Protein 6J72 (pdb70)

Nearest PDB structures (foldseek):
  6j72-assembly1_A  TM=1.002E+00  e=7.875E-85  Mycolicibacterium smegmatis MC2 155
  6j73-assembly2_B  TM=9.926E-01  e=2.005E-74  Mycolicibacterium smegmatis MC2 155
  6j73-assembly1_A  TM=9.933E-01  e=8.987E-74  Mycolicibacterium smegmatis MC2 155
  5yew-assembly1_A  TM=5.474E-01  e=2.412E-09  Homo sapiens
  5yew-assembly2_C-2  TM=5.400E-01  e=6.558E-09  Homo sapiens

Foldseek 3Di:
DVQLVVLLVLLLVLCVVVVNVLLNVLSVLLSVCLQQVQQEEEEAEAPPLCSQLLVCLLLVHNLFADDPPDTFDFKEKEAADQDKWKWWFFDDPQLDFTDTGTDDSPCRSPPCQPPVVNVPTGGQHMYIYDHGVLRSLNYMYIRHGHADDFLHHHRLLSLLQQLPHAEYEYGGEQPAADDPSSVLSLVLSCLRHVHYAYEHEDCVPDVCSVVRQVVNVVVCVVVVHDHYYFYFYSPLSNVCVVVVPPVSNVVRRVVVVVVSCVPRGSVVVSVVSLLVSLVSSLLSLLLSLLLLVLLLCLQVPVVCLVVQLVVLVVLLVLLVVCLDCPHPLNVLLVVLLVVLLVVLLVQLVVQLVVLLVVLLVVLVVDQCVVCQQVSQQVSSSSSSSSLSVSVSVSSVSLVVSLVVSVCSLVVSVLQPSDGDDPCAPGRDNRGGADFDSGHSPQTLDDDPPCPPVPDDVDDDDVVVVSVSSSVSSSVSSVVSSVVRSVRRSSVSSSNSSNSSVRSSVVSNSSSVSSSVSSVSSSVSSVVSVVDDPVCSVVVSVVSVVSSVSSVVSNVSSVVSD

Secondary structure (DSSP, 8-state):
--HHHHHHHHHHHHHHHTT-HHHHHHHHHHHHHHHS--EEEEEE-STTSSHHHHHHHHHTS--S---TT----S-EEEEE-SS--EEEEE--GGGPPPEEEE--GGGGTS-GGG-GGGTT--EEEEEEEE--GGGTTSEEEEE----SSBTSPPGGGGGGGSTT-SEEEEEEETTS---HHHHHHHHHHHHH---EEEEEE-TTT-TTHHHHHHHHHHHHHHTT----EEE--HHHHHHHHHHT-HHHHHHTTHHHHHHHHIIIIIHHHHHHHHHHHHHHHHHHHHHHHHHHHHHHHHHH-GGGHHHHHHHHHHHHHHHHHTTSTT-HHHHHHHHHHHHHHHHHHHHHHHHHHHHHHHHHHHHHTS-GGGSHHHHHHHHHHHHHHHHHHHHHHHHHHHHHHHHHHHHHHHHTTTT--PPP-----S---------SS-BT---SS-TT--SSTT--SSPPPHHHHHHHHHHHHHHHHHHHHHHHHHHHHHHHHHHHHHHHHHHHHHHHHHHHHHHHHHHHHHHHHHHGGGS-GGGHHHHHHHHHHHHHHHHHHHHHHHHT-

Structure (mmCIF, N/CA/C/O backbone):
data_6J72
#
_entry.id   6J72
#
_cell.length_a   91.514
_cell.length_b   91.514
_cell.length_c   139.494
_cell.angle_alpha   90.000
_cell.angle_beta   90.000
_cell.angle_gamma   120.000
#
_symmetry.space_group_name_H-M   'P 64'
#
loop_
_entity.id
_entity.type
_entity.pdbx_description
1 polymer 'Isoniazid inducible gene protein IniA'
2 non-polymer "GUANOSINE-5'-TRIPHOSPHATE"
3 non-polymer 'MAGNESIUM ION'
4 non-polymer 'L(+)-TARTARIC ACID'
5 water water
#
loop_
_atom_site.group_PDB
_atom_site.id
_atom_site.type_symbol
_atom_site.label_atom_id
_atom_site.label_alt_id
_atom_site.label_comp_id
_atom_site.label_asym_id
_atom_site.label_entity_id
_atom_site.label_seq_id
_atom_site.pdbx_PDB_ins_code
_atom_site.Cartn_x
_atom_site.Cartn_y
_atom_site.Cartn_z
_atom_site.occupancy
_atom_site.B_iso_or_equiv
_atom_site.auth_seq_id
_atom_site.auth_comp_id
_atom_site.auth_asym_id
_atom_site.auth_atom_id
_atom_site.pdbx_PDB_model_num
ATOM 1 N N . MET A 1 1 ? -16.941 40.479 55.915 1.00 107.24 -1 MET A N 1
ATOM 2 C CA . MET A 1 1 ? -16.340 41.426 56.831 1.00 105.96 -1 MET A CA 1
ATOM 3 C C . MET A 1 1 ? -17.419 42.275 57.463 1.00 98.31 -1 MET A C 1
ATOM 4 O O . MET A 1 1 ? -18.569 42.337 57.034 1.00 102.16 -1 MET A O 1
ATOM 9 N N . GLY A 1 2 ? -17.015 42.935 58.512 1.00 92.55 0 GLY A N 1
ATOM 10 C CA . GLY A 1 2 ? -17.630 44.150 58.871 1.00 85.19 0 GLY A CA 1
ATOM 11 C C . GLY A 1 2 ? -16.863 45.076 57.969 1.00 80.03 0 GLY A C 1
ATOM 12 O O . GLY A 1 2 ? -17.116 45.159 56.780 1.00 81.86 0 GLY A O 1
ATOM 13 N N . VAL A 1 3 ? -15.874 45.717 58.555 1.00 74.46 1 VAL A N 1
ATOM 14 C CA . VAL A 1 3 ? -15.266 46.938 57.981 1.00 70.62 1 VAL A CA 1
ATOM 15 C C . VAL A 1 3 ? -14.856 46.864 56.486 1.00 57.26 1 VAL A C 1
ATOM 16 O O . VAL A 1 3 ? -15.451 47.538 55.650 1.00 55.52 1 VAL A O 1
ATOM 20 N N . ILE A 1 4 ? -13.825 46.077 56.166 1.00 56.00 2 ILE A N 1
ATOM 21 C CA . ILE A 1 4 ? -13.273 45.973 54.800 1.00 52.99 2 ILE A CA 1
ATOM 22 C C . ILE A 1 4 ? -14.299 45.708 53.678 1.00 51.01 2 ILE A C 1
ATOM 23 O O . ILE A 1 4 ? -14.331 46.448 52.693 1.00 49.96 2 ILE A O 1
ATOM 28 N N . VAL A 1 5 ? -15.119 44.665 53.805 1.00 50.86 3 VAL A N 1
ATOM 29 C CA . VAL A 1 5 ? -16.117 44.366 52.768 1.00 54.56 3 VAL A CA 1
ATOM 30 C C . VAL A 1 5 ? -17.156 45.481 52.645 1.00 53.24 3 VAL A C 1
ATOM 31 O O . VAL A 1 5 ? -17.563 45.833 51.535 1.00 55.15 3 VAL A O 1
ATOM 35 N N . GLU A 1 6 ? -17.573 46.042 53.778 1.00 51.80 4 GLU A N 1
ATOM 36 C CA . GLU A 1 6 ? -18.479 47.188 53.768 1.00 55.12 4 GLU A CA 1
ATOM 37 C C . GLU A 1 6 ? -17.851 48.310 52.959 1.00 49.28 4 GLU A C 1
ATOM 38 O O . GLU A 1 6 ? -18.511 48.945 52.139 1.00 46.82 4 GLU A O 1
ATOM 44 N N . LEU A 1 7 ? -16.562 48.534 53.196 1.00 45.37 5 LEU A N 1
ATOM 45 C CA . LEU A 1 7 ? -15.831 49.615 52.553 1.00 44.63 5 LEU A CA 1
ATOM 46 C C . LEU A 1 7 ? -15.770 49.405 51.044 1.00 43.88 5 LEU A C 1
ATOM 47 O O . LEU A 1 7 ? -15.896 50.354 50.270 1.00 44.42 5 LEU A O 1
ATOM 52 N N . ILE A 1 8 ? -15.580 48.154 50.636 1.00 39.82 6 ILE A N 1
ATOM 53 C CA . ILE A 1 8 ? -15.603 47.795 49.224 1.00 39.28 6 ILE A CA 1
ATOM 54 C C . ILE A 1 8 ? -16.988 48.045 48.635 1.00 40.69 6 ILE A C 1
ATOM 55 O O . ILE A 1 8 ? -17.119 48.663 47.578 1.00 40.04 6 ILE A O 1
ATOM 60 N N . ASP A 1 9 ? -18.014 47.563 49.331 1.00 41.81 7 ASP A N 1
ATOM 61 C CA . ASP A 1 9 ? -19.400 47.741 48.905 1.00 44.14 7 ASP A CA 1
ATOM 62 C C . ASP A 1 9 ? -19.762 49.218 48.797 1.00 43.39 7 ASP A C 1
ATOM 63 O O . ASP A 1 9 ? -20.354 49.655 47.811 1.00 45.49 7 ASP A O 1
ATOM 68 N N . HIS A 1 10 ? -19.400 49.970 49.831 1.00 44.83 8 HIS A N 1
ATOM 69 C CA . HIS A 1 10 ? -19.648 51.406 49.898 1.00 50.31 8 HIS A CA 1
ATOM 70 C C . HIS A 1 10 ? -19.020 52.147 48.720 1.00 51.81 8 HIS A C 1
ATOM 71 O O . HIS A 1 10 ? -19.670 52.966 48.070 1.00 53.69 8 HIS A O 1
ATOM 78 N N . THR A 1 11 ? -17.755 51.843 48.445 1.00 45.83 9 THR A N 1
ATOM 79 C CA . THR A 1 11 ? -17.021 52.489 47.363 1.00 41.88 9 THR A CA 1
ATOM 80 C C . THR A 1 11 ? -17.578 52.100 45.997 1.00 39.97 9 THR A C 1
ATOM 81 O O . THR A 1 11 ? -17.680 52.935 45.097 1.00 42.44 9 THR A O 1
ATOM 85 N N . SER A 1 12 ? -17.937 50.829 45.850 1.00 39.86 10 SER A N 1
ATOM 86 C CA . SER A 1 12 ? -18.501 50.329 44.601 1.00 41.66 10 SER A CA 1
ATOM 87 C C . SER A 1 12 ? -19.828 51.010 44.290 1.00 44.01 10 SER A C 1
ATOM 88 O O . SER A 1 12 ? -20.148 51.265 43.128 1.00 45.33 10 SER A O 1
ATOM 91 N N . ALA A 1 13 ? -20.594 51.305 45.336 1.00 46.34 11 ALA A N 1
ATOM 92 C CA . ALA A 1 13 ? -21.873 51.989 45.188 1.00 46.25 11 ALA A CA 1
ATOM 93 C C . ALA A 1 13 ? -21.678 53.402 44.649 1.00 47.04 11 ALA A C 1
ATOM 94 O O . ALA A 1 13 ? -22.427 53.855 43.783 1.00 50.25 11 ALA A O 1
ATOM 96 N N . ILE A 1 14 ? -20.666 54.092 45.167 1.00 44.78 12 ILE A N 1
ATOM 97 C CA . ILE A 1 14 ? -20.343 55.441 44.716 1.00 46.46 12 ILE A CA 1
ATOM 98 C C . ILE A 1 14 ? -19.901 55.420 43.256 1.00 45.17 12 ILE A C 1
ATOM 99 O O . ILE A 1 14 ? -20.304 56.272 42.461 1.00 45.76 12 ILE A O 1
ATOM 104 N N . ALA A 1 15 ? -19.078 54.435 42.910 1.00 39.72 13 ALA A N 1
ATOM 105 C CA . ALA A 1 15 ? -18.592 54.278 41.544 1.00 39.95 13 ALA A CA 1
ATOM 106 C C . ALA A 1 15 ? -19.739 53.993 40.579 1.00 47.75 13 ALA A C 1
ATOM 107 O O . ALA A 1 15 ? -19.776 54.530 39.470 1.00 52.31 13 ALA A O 1
ATOM 109 N N . ALA A 1 16 ? -20.672 53.149 41.008 1.00 45.51 14 ALA A N 1
ATOM 110 C CA . ALA A 1 16 ? -21.824 52.793 40.187 1.00 47.26 14 ALA A CA 1
ATOM 111 C C . ALA A 1 16 ? -22.700 54.010 39.911 1.00 51.09 14 ALA A C 1
ATOM 112 O O . ALA A 1 16 ? -23.259 54.151 38.823 1.00 53.06 14 ALA A O 1
ATOM 114 N N . ALA A 1 17 ? -22.812 54.888 40.903 1.00 52.14 15 ALA A N 1
ATOM 115 C CA . ALA A 1 17 ? -23.606 56.103 40.767 1.00 55.80 15 ALA A CA 1
ATOM 116 C C . ALA A 1 17 ? -22.948 57.084 39.801 1.00 53.02 15 ALA A C 1
ATOM 117 O O . ALA A 1 17 ? -23.627 57.880 39.153 1.00 54.07 15 ALA A O 1
ATOM 119 N N . LYS A 1 18 ? -21.624 57.019 39.709 1.00 51.27 16 LYS A N 1
ATOM 120 C CA . LYS A 1 18 ? -20.873 57.908 38.830 1.00 51.83 16 LYS A CA 1
ATOM 121 C C . LYS A 1 18 ? -20.601 57.262 37.476 1.00 51.13 16 LYS A C 1
ATOM 122 O O . LYS A 1 18 ? -19.769 57.746 36.707 1.00 52.16 16 LYS A O 1
ATOM 128 N N . ASP A 1 19 ? -21.303 56.164 37.203 1.00 52.81 17 ASP A N 1
ATOM 129 C CA . ASP A 1 19 ? -21.225 55.458 35.923 1.00 55.54 17 ASP A CA 1
ATOM 130 C C . ASP A 1 19 ? -19.814 54.929 35.645 1.00 52.25 17 ASP A C 1
ATOM 131 O O . ASP A 1 19 ? -19.448 54.673 34.498 1.00 50.79 17 ASP A O 1
ATOM 136 N N . ARG A 1 20 ? -19.025 54.760 36.701 1.00 48.45 18 ARG A N 1
ATOM 137 C CA . ARG A 1 20 ? -17.682 54.209 36.563 1.00 46.98 18 ARG A CA 1
ATOM 138 C C . ARG A 1 20 ? -17.718 52.687 36.619 1.00 45.54 18 ARG A C 1
ATOM 139 O O . ARG A 1 20 ? -17.364 52.086 37.633 1.00 43.39 18 ARG A O 1
ATOM 147 N N . ALA A 1 21 ? -18.148 52.071 35.522 1.00 44.83 19 ALA A N 1
ATOM 148 C CA . ALA A 1 21 ? -18.250 50.618 35.442 1.00 44.11 19 ALA A CA 1
ATOM 149 C C . ALA A 1 21 ? -16.881 49.960 35.570 1.00 43.29 19 ALA A C 1
ATOM 150 O O . ALA A 1 21 ? -16.763 48.847 36.082 1.00 44.77 19 ALA A O 1
ATOM 152 N N . ASP A 1 22 ? -15.850 50.657 35.102 1.00 40.76 20 ASP A N 1
ATOM 153 C CA . ASP A 1 22 ? -14.484 50.153 35.176 1.00 41.81 20 ASP A CA 1
ATOM 154 C C . ASP A 1 22 ? -14.024 50.016 36.624 1.00 40.94 20 ASP A C 1
ATOM 155 O O . ASP A 1 22 ? -13.365 49.041 36.984 1.00 38.48 20 ASP A O 1
ATOM 160 N N . LEU A 1 23 ? -14.377 50.995 37.451 1.00 41.95 21 LEU A N 1
ATOM 161 C CA . LEU A 1 23 ? -14.033 50.957 38.867 1.00 40.73 21 LEU A CA 1
ATOM 162 C C . LEU A 1 23 ? -14.835 49.881 39.590 1.00 41.90 21 LEU A C 1
ATOM 163 O O . LEU A 1 23 ? -14.322 49.210 40.485 1.00 41.06 21 LEU A O 1
ATOM 168 N N . VAL A 1 24 ? -16.095 49.726 39.193 1.00 42.28 22 VAL A N 1
ATOM 169 C CA . VAL A 1 24 ? -16.968 48.711 39.771 1.00 44.41 22 VAL A CA 1
ATOM 170 C C . VAL A 1 24 ? -16.391 47.314 39.560 1.00 45.74 22 VAL A C 1
ATOM 171 O O . VAL A 1 24 ? -16.334 46.508 40.491 1.00 45.60 22 VAL A O 1
ATOM 175 N N . GLU A 1 25 ? -15.954 47.041 38.335 1.00 45.14 23 GLU A N 1
ATOM 176 C CA . GLU A 1 25 ? -15.369 45.749 37.997 1.00 46.75 23 GLU A CA 1
ATOM 177 C C . GLU A 1 25 ? -14.054 45.518 38.733 1.00 46.15 23 GLU A C 1
ATOM 178 O O . GLU A 1 25 ? -13.778 44.410 39.195 1.00 46.15 23 GLU A O 1
ATOM 184 N N . ARG A 1 26 ? -13.247 46.569 38.839 1.00 45.13 24 ARG A N 1
ATOM 185 C CA . ARG A 1 26 ? -11.977 46.490 39.549 1.00 46.64 24 ARG A CA 1
ATOM 186 C C . ARG A 1 26 ? -12.204 46.137 41.014 1.00 42.38 24 ARG A C 1
ATOM 187 O O . ARG A 1 26 ? -11.475 45.329 41.590 1.00 43.60 24 ARG A O 1
ATOM 195 N N . LEU A 1 27 ? -13.227 46.742 41.608 1.00 40.47 25 LEU A N 1
ATOM 196 C CA . LEU A 1 27 ? -13.574 46.475 42.998 1.00 39.79 25 LEU A CA 1
ATOM 197 C C . LEU A 1 27 ? -14.226 45.104 43.151 1.00 43.44 25 LEU A C 1
ATOM 198 O O . LEU A 1 27 ? -14.123 44.476 44.205 1.00 44.21 25 LEU A O 1
ATOM 203 N N . ARG A 1 28 ? -14.895 44.643 42.097 1.00 41.64 26 ARG A N 1
ATOM 204 C CA . ARG A 1 28 ? -15.493 43.313 42.102 1.00 42.88 26 ARG A CA 1
ATOM 205 C C . ARG A 1 28 ? -14.410 42.244 42.145 1.00 46.83 26 ARG A C 1
ATOM 206 O O . ARG A 1 28 ? -14.530 41.250 42.861 1.00 48.57 26 ARG A O 1
ATOM 214 N N . ALA A 1 29 ? -13.352 42.459 41.369 1.00 48.55 27 ALA A N 1
ATOM 215 C CA . ALA A 1 29 ? -12.226 41.535 41.327 1.00 47.59 27 ALA A CA 1
ATOM 216 C C . ALA A 1 29 ? -11.484 41.518 42.659 1.00 46.67 27 ALA A C 1
ATOM 217 O O . ALA A 1 29 ? -11.097 40.457 43.151 1.00 42.60 27 ALA A O 1
ATOM 219 N N . ALA A 1 30 ? -11.291 42.701 43.236 1.00 45.80 28 ALA A N 1
ATOM 220 C CA . ALA A 1 30 ? -10.606 42.830 44.517 1.00 44.12 28 ALA A CA 1
ATOM 221 C C . ALA A 1 30 ? -11.360 42.096 45.622 1.00 46.90 28 ALA A C 1
ATOM 222 O O . ALA A 1 30 ? -10.761 41.381 46.425 1.00 50.55 28 ALA A O 1
ATOM 224 N N . LYS A 1 31 ? -12.677 42.273 45.652 1.00 40.51 29 LYS A N 1
ATOM 225 C CA . LYS A 1 31 ? -13.517 41.618 46.649 1.00 43.53 29 LYS A CA 1
ATOM 226 C C . LYS A 1 31 ? -13.478 40.100 46.498 1.00 46.83 29 LYS A C 1
ATOM 227 O O . LYS A 1 31 ? -13.418 39.370 47.488 1.00 46.17 29 LYS A O 1
ATOM 233 N N . ALA A 1 32 ? -13.512 39.632 45.254 1.00 46.63 30 ALA A N 1
ATOM 234 C CA . ALA A 1 32 ? -13.436 38.205 44.968 1.00 51.10 30 ALA A CA 1
ATOM 235 C C . ALA A 1 32 ? -12.093 37.637 45.410 1.00 53.64 30 ALA A C 1
ATOM 236 O O . ALA A 1 32 ? -12.006 36.495 45.863 1.00 53.94 30 ALA A O 1
ATOM 238 N N . ARG A 1 33 ? -11.050 38.449 45.281 1.00 54.10 31 ARG A N 1
ATOM 239 C CA . ARG A 1 33 ? -9.698 38.031 45.624 1.00 53.24 31 ARG A CA 1
ATOM 240 C C . ARG A 1 33 ? -9.541 37.787 47.121 1.00 51.48 31 ARG A C 1
ATOM 241 O O . ARG A 1 33 ? -8.852 36.859 47.531 1.00 49.08 31 ARG A O 1
ATOM 249 N N . ILE A 1 34 ? -10.184 38.616 47.936 1.00 50.77 32 ILE A N 1
ATOM 250 C CA . ILE A 1 34 ? -10.034 38.509 49.382 1.00 54.48 32 ILE A CA 1
ATOM 251 C C . ILE A 1 34 ? -10.922 37.402 49.953 1.00 60.41 32 ILE A C 1
ATOM 252 O O . ILE A 1 34 ? -10.747 36.982 51.097 1.00 66.86 32 ILE A O 1
ATOM 257 N N . SER A 1 35 ? -11.867 36.926 49.148 1.00 60.87 33 SER A N 1
ATOM 258 C CA . SER A 1 35 ? -12.717 35.809 49.547 1.00 67.55 33 SER A CA 1
ATOM 259 C C . SER A 1 35 ? -12.053 34.485 49.185 1.00 73.39 33 SER A C 1
ATOM 260 O O . SER A 1 35 ? -11.995 33.563 49.998 1.00 76.01 33 SER A O 1
ATOM 263 N N . ASP A 1 36 ? -11.551 34.406 47.957 1.00 65.83 34 ASP A N 1
ATOM 264 C CA . ASP A 1 36 ? -10.840 33.227 47.476 1.00 61.59 34 ASP A CA 1
ATOM 265 C C . ASP A 1 36 ? -9.414 33.605 47.077 1.00 62.59 34 ASP A C 1
ATOM 266 O O . ASP A 1 36 ? -9.114 33.744 45.891 1.00 66.47 34 ASP A O 1
ATOM 271 N N . PRO A 1 37 ? -8.529 33.779 48.072 1.00 63.66 35 PRO A N 1
ATOM 272 C CA . PRO A 1 37 ? -7.178 34.301 47.825 1.00 62.28 35 PRO A CA 1
ATOM 273 C C . PRO A 1 37 ? -6.259 33.354 47.061 1.00 63.53 35 PRO A C 1
ATOM 274 O O . PRO A 1 37 ? -5.345 33.832 46.387 1.00 64.83 35 PRO A O 1
ATOM 278 N N . GLN A 1 38 ? -6.495 32.049 47.166 1.00 52.80 36 GLN A N 1
ATOM 279 C CA . GLN A 1 38 ? -5.653 31.051 46.509 1.00 49.77 36 GLN A CA 1
ATOM 280 C C . GLN A 1 38 ? -4.185 31.201 46.900 1.00 49.30 36 GLN A C 1
ATOM 281 O O . GLN A 1 38 ? -3.342 31.523 46.063 1.00 54.72 36 GLN A O 1
ATOM 287 N N . ILE A 1 39 ? -3.888 30.978 48.175 1.00 44.38 37 ILE A N 1
ATOM 288 C CA . ILE A 1 39 ? -2.512 31.016 48.653 1.00 41.55 37 ILE A CA 1
ATOM 289 C C . ILE A 1 39 ? -1.877 29.650 48.417 1.00 35.27 37 ILE A C 1
ATOM 290 O O . ILE A 1 39 ? -2.068 28.720 49.200 1.00 37.24 37 ILE A O 1
ATOM 295 N N . ARG A 1 40 ? -1.128 29.536 47.325 1.00 31.26 38 ARG A N 1
ATOM 296 C CA . ARG A 1 40 ? -0.680 28.236 46.837 1.00 33.40 38 ARG A CA 1
ATOM 297 C C . ARG A 1 40 ? 0.552 27.693 47.553 1.00 34.53 38 ARG A C 1
ATOM 298 O O . ARG A 1 40 ? 1.584 28.358 47.644 1.00 31.58 38 ARG A O 1
ATOM 306 N N . VAL A 1 41 ? 0.424 26.469 48.056 1.00 34.60 39 VAL A N 1
ATOM 307 C CA . VAL A 1 41 ? 1.529 25.762 48.688 1.00 30.58 39 VAL A CA 1
ATOM 308 C C . VAL A 1 41 ? 1.876 24.518 47.878 1.00 33.53 39 VAL A C 1
ATOM 309 O O . VAL A 1 41 ? 1.084 23.578 47.801 1.00 33.31 39 VAL A O 1
ATOM 313 N N . VAL A 1 42 ? 3.057 24.517 47.269 1.00 29.54 40 VAL A N 1
ATOM 314 C CA . VAL A 1 42 ? 3.480 23.400 46.435 1.00 27.16 40 VAL A CA 1
ATOM 315 C C . VAL A 1 42 ? 4.081 22.279 47.274 1.00 31.54 40 VAL A C 1
ATOM 316 O O . VAL A 1 42 ? 5.023 22.494 48.038 1.00 31.83 40 VAL A O 1
ATOM 320 N N . ILE A 1 43 ? 3.521 21.082 47.132 1.00 29.56 41 ILE A N 1
ATOM 321 C CA . ILE A 1 43 ? 4.037 19.904 47.815 1.00 25.68 41 ILE A CA 1
ATOM 322 C C . ILE A 1 43 ? 5.006 19.166 46.896 1.00 29.51 41 ILE A C 1
ATOM 323 O O . ILE A 1 43 ? 4.593 18.375 46.048 1.00 27.71 41 ILE A O 1
ATOM 328 N N . ALA A 1 44 ? 6.297 19.436 47.066 1.00 27.57 42 ALA A N 1
ATOM 329 C CA . ALA A 1 44 ? 7.316 18.910 46.164 1.00 26.13 42 ALA A CA 1
ATOM 330 C C . ALA A 1 44 ? 8.065 17.725 46.761 1.00 25.18 42 ALA A C 1
ATOM 331 O O . ALA A 1 44 ? 7.897 17.394 47.934 1.00 29.23 42 ALA A O 1
ATOM 333 N N . GLY A 1 45 ? 8.900 17.096 45.939 1.00 26.54 43 GLY A N 1
ATOM 334 C CA . GLY A 1 45 ? 9.680 15.948 46.361 1.00 26.11 43 GLY A CA 1
ATOM 335 C C . GLY A 1 45 ? 9.707 14.870 45.297 1.00 30.95 43 GLY A C 1
ATOM 336 O O . GLY A 1 45 ? 8.903 14.892 44.364 1.00 33.41 43 GLY A O 1
ATOM 337 N N . GLN A 1 46 ? 10.631 13.924 45.435 1.00 29.25 44 GLN A N 1
ATOM 338 C CA . GLN A 1 46 ? 10.752 12.824 44.482 1.00 33.58 44 GLN A CA 1
ATOM 339 C C . GLN A 1 46 ? 9.604 11.832 44.661 1.00 34.15 44 GLN A C 1
ATOM 340 O O . GLN A 1 46 ? 8.769 12.001 45.550 1.00 31.94 44 GLN A O 1
ATOM 346 N N . LEU A 1 47 ? 9.528 10.839 43.806 1.00 34.89 45 LEU A N 1
ATOM 347 C CA . LEU A 1 47 ? 8.442 9.873 43.874 1.00 35.06 45 LEU A CA 1
ATOM 348 C C . LEU A 1 47 ? 8.334 9.050 45.147 1.00 37.95 45 LEU A C 1
ATOM 349 O O . LEU A 1 47 ? 9.301 8.749 45.777 1.00 37.79 45 LEU A O 1
ATOM 354 N N . LYS A 1 48 ? 7.107 8.734 45.515 1.00 39.06 46 LYS A N 1
ATOM 355 C CA . LYS A 1 48 ? 6.825 7.820 46.621 1.00 40.67 46 LYS A CA 1
ATOM 356 C C . LYS A 1 48 ? 7.315 8.299 47.987 1.00 37.86 46 LYS A C 1
ATOM 357 O O . LYS A 1 48 ? 7.502 7.492 48.896 1.00 41.25 46 LYS A O 1
ATOM 363 N N . GLN A 1 49 ? 7.511 9.604 48.140 1.00 33.26 47 GLN A N 1
ATOM 364 C CA . GLN A 1 49 ? 7.997 10.140 49.408 1.00 31.74 47 GLN A CA 1
ATOM 365 C C . GLN A 1 49 ? 6.858 10.366 50.400 1.00 33.52 47 GLN A C 1
ATOM 366 O O . GLN A 1 49 ? 7.096 10.601 51.586 1.00 29.92 47 GLN A O 1
ATOM 372 N N . GLY A 1 50 ? 5.624 10.286 49.914 1.00 32.85 48 GLY A N 1
ATOM 373 C CA . GLY A 1 50 ? 4.459 10.421 50.771 1.00 31.15 48 GLY A CA 1
ATOM 374 C C . GLY A 1 50 ? 3.770 11.762 50.619 1.00 29.74 48 GLY A C 1
ATOM 375 O O . GLY A 1 50 ? 3.121 12.246 51.546 1.00 31.02 48 GLY A O 1
ATOM 376 N N . LYS A 1 51 ? 3.908 12.360 49.441 1.00 31.30 49 LYS A N 1
ATOM 377 C CA . LYS A 1 51 ? 3.345 13.679 49.174 1.00 30.23 49 LYS A CA 1
ATOM 378 C C . LYS A 1 51 ? 1.819 13.666 49.204 1.00 36.07 49 LYS A C 1
ATOM 379 O O . LYS A 1 51 ? 1.195 14.452 49.917 1.00 33.43 49 LYS A O 1
ATOM 385 N N . SER A 1 52 ? 1.227 12.767 48.424 1.00 38.23 50 SER A N 1
ATOM 386 C CA . SER A 1 52 ? -0.223 12.677 48.308 1.00 35.37 50 SER A CA 1
ATOM 387 C C . SER A 1 52 ? -0.885 12.269 49.620 1.00 36.51 50 SER A C 1
ATOM 388 O O . SER A 1 52 ? -1.911 12.831 50.007 1.00 37.01 50 SER A O 1
ATOM 391 N N . GLN A 1 53 ? -0.295 11.290 50.298 1.00 32.26 51 GLN A N 1
ATOM 392 C CA . GLN A 1 53 ? -0.820 10.821 51.575 1.00 36.08 51 GLN A CA 1
ATOM 393 C C . GLN A 1 53 ? -0.803 11.937 52.614 1.00 35.78 51 GLN A C 1
ATOM 394 O O . GLN A 1 53 ? -1.716 12.046 53.434 1.00 37.16 51 GLN A O 1
ATOM 400 N N . LEU A 1 54 ? 0.239 12.763 52.571 1.00 34.03 52 LEU A N 1
ATOM 401 C CA . LEU A 1 54 ? 0.348 13.910 53.465 1.00 32.09 52 LEU A CA 1
ATOM 402 C C . LEU A 1 54 ? -0.822 14.862 53.260 1.00 33.89 52 LEU A C 1
ATOM 403 O O . LEU A 1 54 ? -1.446 15.312 54.221 1.00 33.28 52 LEU A O 1
ATOM 408 N N . LEU A 1 55 ? -1.115 15.158 51.997 1.00 33.34 53 LEU A N 1
ATOM 409 C CA . LEU A 1 55 ? -2.215 16.046 51.647 1.00 34.39 53 LEU A CA 1
ATOM 410 C C . LEU A 1 55 ? -3.559 15.467 52.079 1.00 37.26 53 LEU A C 1
ATOM 411 O O . LEU A 1 55 ? -4.402 16.177 52.629 1.00 40.49 53 LEU A O 1
ATOM 416 N N . ASN A 1 56 ? -3.754 14.176 51.828 1.00 35.50 54 ASN A N 1
ATOM 417 C CA . ASN A 1 56 ? -4.995 13.506 52.201 1.00 39.99 54 ASN A CA 1
ATOM 418 C C . ASN A 1 56 ? -5.191 13.447 53.710 1.00 42.37 54 ASN A C 1
ATOM 419 O O . ASN A 1 56 ? -6.285 13.703 54.209 1.00 48.71 54 ASN A O 1
ATOM 424 N N . SER A 1 57 ? -4.127 13.112 54.433 1.00 37.38 55 SER A N 1
ATOM 425 C CA . SER A 1 57 ? -4.189 13.031 55.888 1.00 37.76 55 SER A CA 1
ATOM 426 C C . SER A 1 57 ? -4.412 14.406 56.506 1.00 40.19 55 SER A C 1
ATOM 427 O O . SER A 1 57 ? -5.119 14.539 57.505 1.00 43.33 55 SER A O 1
ATOM 430 N N . LEU A 1 58 ? -3.802 15.424 55.907 1.00 40.71 56 LEU A N 1
ATOM 431 C CA . LEU A 1 58 ? -3.942 16.793 56.388 1.00 40.92 56 LEU A CA 1
ATOM 432 C C . LEU A 1 58 ? -5.395 17.250 56.323 1.00 46.99 56 LEU A C 1
ATOM 433 O O . LEU A 1 58 ? -5.997 17.581 57.343 1.00 48.74 56 LEU A O 1
ATOM 438 N N . LEU A 1 59 ? -5.957 17.248 55.119 1.00 48.63 57 LEU A N 1
ATOM 439 C CA . LEU A 1 59 ? -7.318 17.727 54.909 1.00 53.35 57 LEU A CA 1
ATOM 440 C C . LEU A 1 59 ? -8.367 16.703 55.336 1.00 55.73 57 LEU A C 1
ATOM 441 O O . LEU A 1 59 ? -9.565 16.990 55.302 1.00 59.38 57 LEU A O 1
ATOM 446 N N . ASN A 1 60 ? -7.908 15.521 55.745 1.00 56.35 58 ASN A N 1
ATOM 447 C CA . ASN A 1 60 ? -8.784 14.395 56.069 1.00 61.74 58 ASN A CA 1
ATOM 448 C C . ASN A 1 60 ? -9.797 14.154 54.952 1.00 66.03 58 ASN A C 1
ATOM 449 O O . ASN A 1 60 ? -11.003 14.078 55.186 1.00 66.90 58 ASN A O 1
ATOM 454 N N . ILE A 1 61 ? -9.287 14.041 53.730 1.00 66.63 59 ILE A N 1
ATOM 455 C CA . ILE A 1 61 ? -10.123 13.915 52.543 1.00 69.61 59 ILE A CA 1
ATOM 456 C C . ILE A 1 61 ? -9.274 13.341 51.406 1.00 66.67 59 ILE A C 1
ATOM 457 O O . ILE A 1 61 ? -8.167 13.820 51.157 1.00 63.91 59 ILE A O 1
ATOM 462 N N . PRO A 1 62 ? -9.780 12.302 50.723 1.00 67.56 60 PRO A N 1
ATOM 463 C CA . PRO A 1 62 ? -9.002 11.627 49.675 1.00 66.25 60 PRO A CA 1
ATOM 464 C C . PRO A 1 62 ? -9.033 12.325 48.311 1.00 63.89 60 PRO A C 1
ATOM 465 O O . PRO A 1 62 ? -9.469 11.717 47.334 1.00 63.94 60 PRO A O 1
ATOM 469 N N . VAL A 1 63 ? -8.569 13.570 48.243 1.00 63.33 61 VAL A N 1
ATOM 470 C CA . VAL A 1 63 ? -8.467 14.268 46.962 1.00 66.93 61 VAL A CA 1
ATOM 471 C C . VAL A 1 63 ? -7.267 13.763 46.167 1.00 69.93 61 VAL A C 1
ATOM 472 O O . VAL A 1 63 ? -7.311 13.670 44.934 1.00 71.91 61 VAL A O 1
ATOM 476 N N . ALA A 1 64 ? -6.193 13.434 46.879 1.00 74.09 62 ALA A N 1
ATOM 477 C CA . ALA A 1 64 ? -4.983 12.944 46.231 1.00 75.34 62 ALA A CA 1
ATOM 478 C C . ALA A 1 64 ? -5.191 11.488 45.826 1.00 78.56 62 ALA A C 1
ATOM 479 O O . ALA A 1 64 ? -6.140 10.856 46.276 1.00 78.91 62 ALA A O 1
ATOM 481 N N . ARG A 1 65 ? -4.299 10.932 45.037 1.00 82.24 63 ARG A N 1
ATOM 482 C CA . ARG A 1 65 ? -4.326 9.516 44.714 1.00 88.28 63 ARG A CA 1
ATOM 483 C C . ARG A 1 65 ? -3.116 8.828 45.293 1.00 118.07 63 ARG A C 1
ATOM 484 O O . ARG A 1 65 ? -2.007 9.229 45.012 1.00 119.12 63 ARG A O 1
ATOM 492 N N . VAL A 1 66 ? -3.288 7.787 46.084 1.00 118.74 64 VAL A N 1
ATOM 493 C CA . VAL A 1 66 ? -2.105 7.146 46.628 1.00 120.66 64 VAL A CA 1
ATOM 494 C C . VAL A 1 66 ? -2.046 5.652 46.377 1.00 120.84 64 VAL A C 1
ATOM 495 O O . VAL A 1 66 ? -2.889 4.908 46.849 1.00 121.65 64 VAL A O 1
ATOM 499 N N . GLY A 1 67 ? -0.991 5.242 45.696 1.00 120.90 65 GLY A N 1
ATOM 500 C CA . GLY A 1 67 ? -0.782 3.864 45.325 1.00 123.65 65 GLY A CA 1
ATOM 501 C C . GLY A 1 67 ? 0.683 3.544 45.444 1.00 124.73 65 GLY A C 1
ATOM 502 O O . GLY A 1 67 ? 1.514 4.427 45.403 1.00 124.18 65 GLY A O 1
ATOM 503 N N . ASP A 1 68 ? 1.003 2.265 45.504 1.00 127.07 66 ASP A N 1
ATOM 504 C CA . ASP A 1 68 ? 2.374 1.831 45.702 1.00 127.70 66 ASP A CA 1
ATOM 505 C C . ASP A 1 68 ? 3.216 1.872 44.438 1.00 131.61 66 ASP A C 1
ATOM 506 O O . ASP A 1 68 ? 4.444 1.859 44.495 1.00 134.26 66 ASP A O 1
ATOM 511 N N . ASP A 1 69 ? 2.553 1.894 43.291 1.00 131.90 67 ASP A N 1
ATOM 512 C CA . ASP A 1 69 ? 3.244 2.301 42.090 1.00 130.47 67 ASP A CA 1
ATOM 513 C C . ASP A 1 69 ? 2.382 2.888 40.996 1.00 130.55 67 ASP A C 1
ATOM 514 O O . ASP A 1 69 ? 1.962 2.198 40.086 1.00 131.68 67 ASP A O 1
ATOM 519 N N . GLU A 1 70 ? 2.108 4.174 41.118 1.00 128.93 68 GLU A N 1
ATOM 520 C CA . GLU A 1 70 ? 1.312 4.874 40.147 1.00 127.88 68 GLU A CA 1
ATOM 521 C C . GLU A 1 70 ? 1.009 6.258 40.713 1.00 111.52 68 GLU A C 1
ATOM 522 O O . GLU A 1 70 ? 1.891 7.077 40.891 1.00 114.55 68 GLU A O 1
ATOM 528 N N . SER A 1 71 ? -0.265 6.498 40.959 1.00 96.20 69 SER A N 1
ATOM 529 C CA . SER A 1 71 ? -0.706 7.691 41.593 1.00 84.02 69 SER A CA 1
ATOM 530 C C . SER A 1 71 ? -0.441 8.958 40.827 1.00 72.33 69 SER A C 1
ATOM 531 O O . SER A 1 71 ? -0.934 9.078 39.749 1.00 76.12 69 SER A O 1
ATOM 534 N N . THR A 1 72 ? 0.241 9.934 41.402 1.00 60.19 70 THR A N 1
ATOM 535 C CA . THR A 1 72 ? 0.168 11.266 40.840 1.00 49.41 70 THR A CA 1
ATOM 536 C C . THR A 1 72 ? 0.928 11.468 39.542 1.00 40.65 70 THR A C 1
ATOM 537 O O . THR A 1 72 ? 2.106 11.302 39.479 1.00 35.80 70 THR A O 1
ATOM 541 N N . VAL A 1 73 ? 0.206 11.834 38.499 1.00 38.54 71 VAL A N 1
ATOM 542 C CA . VAL A 1 73 ? 0.803 12.062 37.191 1.00 38.78 71 VAL A CA 1
ATOM 543 C C . VAL A 1 73 ? 0.599 13.451 36.627 1.00 35.77 71 VAL A C 1
ATOM 544 O O . VAL A 1 73 ? 1.086 13.780 35.595 1.00 34.88 71 VAL A O 1
ATOM 548 N N . LEU A 1 74 ? -0.127 14.254 37.354 1.00 34.52 72 LEU A N 1
ATOM 549 C CA . LEU A 1 74 ? -0.508 15.591 36.929 1.00 35.55 72 LEU A CA 1
ATOM 550 C C . LEU A 1 74 ? -0.599 16.527 38.129 1.00 40.66 72 LEU A C 1
ATOM 551 O O . LEU A 1 74 ? -1.168 16.167 39.161 1.00 42.78 72 LEU A O 1
ATOM 556 N N . ALA A 1 75 ? -0.024 17.719 37.994 1.00 38.12 73 ALA A N 1
ATOM 557 C CA . ALA A 1 75 ? -0.079 18.722 39.052 1.00 37.20 73 ALA A CA 1
ATOM 558 C C . ALA A 1 75 ? -1.529 19.020 39.413 1.00 37.88 73 ALA A C 1
ATOM 559 O O . ALA A 1 75 ? -2.341 19.333 38.545 1.00 32.21 73 ALA A O 1
ATOM 561 N N . THR A 1 76 ? -1.854 18.906 40.697 1.00 35.07 74 THR A N 1
ATOM 562 C CA . THR A 1 76 ? -3.234 19.046 41.142 1.00 35.79 74 THR A CA 1
ATOM 563 C C . THR A 1 76 ? -3.383 20.092 42.240 1.00 35.65 74 THR A C 1
ATOM 564 O O . THR A 1 76 ? -2.796 19.969 43.316 1.00 33.26 74 THR A O 1
ATOM 568 N N . VAL A 1 77 ? -4.179 21.119 41.959 1.00 36.06 75 VAL A N 1
ATOM 569 C CA . VAL A 1 77 ? -4.422 22.192 42.913 1.00 37.82 75 VAL A CA 1
ATOM 570 C C . VAL A 1 77 ? -5.713 21.953 43.691 1.00 41.12 75 VAL A C 1
ATOM 571 O O . VAL A 1 77 ? -6.777 21.766 43.101 1.00 41.25 75 VAL A O 1
ATOM 575 N N . VAL A 1 78 ? -5.610 21.960 45.016 1.00 37.32 76 VAL A N 1
ATOM 576 C CA . VAL A 1 78 ? -6.770 21.774 45.879 1.00 36.22 76 VAL A CA 1
ATOM 577 C C . VAL A 1 78 ? -7.053 23.046 46.669 1.00 35.26 76 VAL A C 1
ATOM 578 O O . VAL A 1 78 ? -6.210 23.501 47.440 1.00 38.53 76 VAL A O 1
ATOM 582 N N . SER A 1 79 ? -8.235 23.578 46.460 1.00 37.63 77 SER A N 1
ATOM 583 C CA . SER A 1 79 ? -8.669 24.756 47.163 1.00 42.17 77 SER A CA 1
ATOM 584 C C . SER A 1 79 ? -10.054 24.597 47.733 1.00 43.79 77 SER A C 1
ATOM 585 O O . SER A 1 79 ? -10.764 23.683 47.415 1.00 42.43 77 SER A O 1
ATOM 588 N N . TYR A 1 80 ? -10.399 25.516 48.596 1.00 43.91 78 TYR A N 1
ATOM 589 C CA . TYR A 1 80 ? -11.656 25.454 49.282 1.00 48.01 78 TYR A CA 1
ATOM 590 C C . TYR A 1 80 ? -12.848 25.653 48.390 1.00 52.17 78 TYR A C 1
ATOM 591 O O . TYR A 1 80 ? -12.888 26.568 47.612 1.00 49.97 78 TYR A O 1
ATOM 600 N N . GLY A 1 81 ? -13.843 24.811 48.566 1.00 61.02 79 GLY A N 1
ATOM 601 C CA . GLY A 1 81 ? -15.146 25.060 47.995 1.00 65.93 79 GLY A CA 1
ATOM 602 C C . GLY A 1 81 ? -16.234 24.258 48.660 1.00 70.50 79 GLY A C 1
ATOM 603 O O . GLY A 1 81 ? -16.108 23.070 48.800 1.00 69.05 79 GLY A O 1
ATOM 604 N N . GLU A 1 82 ? -17.318 24.905 49.056 1.00 77.35 80 GLU A N 1
ATOM 605 C CA . GLU A 1 82 ? -18.381 24.225 49.786 1.00 82.14 80 GLU A CA 1
ATOM 606 C C . GLU A 1 82 ? -18.892 23.047 49.006 1.00 79.55 80 GLU A C 1
ATOM 607 O O . GLU A 1 82 ? -19.206 22.022 49.556 1.00 79.87 80 GLU A O 1
ATOM 613 N N . GLN A 1 83 ? -18.966 23.205 47.702 1.00 76.50 81 GLN A N 1
ATOM 614 C CA . GLN A 1 83 ? -19.424 22.136 46.824 1.00 73.98 81 GLN A CA 1
ATOM 615 C C . GLN A 1 83 ? -18.285 21.669 45.925 1.00 73.82 81 GLN A C 1
ATOM 616 O O . GLN A 1 83 ? -17.465 22.474 45.481 1.00 74.30 81 GLN A O 1
ATOM 622 N N . ALA A 1 84 ? -18.241 20.368 45.660 1.00 72.08 82 ALA A N 1
ATOM 623 C CA . ALA A 1 84 ? -17.173 19.777 44.861 1.00 64.97 82 ALA A CA 1
ATOM 624 C C . ALA A 1 84 ? -17.214 20.245 43.409 1.00 62.77 82 ALA A C 1
ATOM 625 O O . ALA A 1 84 ? -18.269 20.248 42.775 1.00 64.87 82 ALA A O 1
ATOM 627 N N . SER A 1 85 ? -16.053 20.637 42.891 1.00 63.19 83 SER A N 1
ATOM 628 C CA . SER A 1 85 ? -15.923 21.066 41.503 1.00 66.23 83 SER A CA 1
ATOM 629 C C . SER A 1 85 ? -14.498 20.831 41.014 1.00 66.76 83 SER A C 1
ATOM 630 O O . SER A 1 85 ? -13.567 20.751 41.816 1.00 64.93 83 SER A O 1
ATOM 633 N N . ALA A 1 86 ? -14.329 20.721 39.700 1.00 68.36 84 ALA A N 1
ATOM 634 C CA . ALA A 1 86 ? -13.027 20.394 39.129 1.00 63.66 84 ALA A CA 1
ATOM 635 C C . ALA A 1 86 ? -12.907 20.835 37.675 1.00 60.70 84 ALA A C 1
ATOM 636 O O . ALA A 1 86 ? -13.852 20.700 36.898 1.00 58.12 84 ALA A O 1
ATOM 638 N N . ARG A 1 87 ? -11.714 21.271 37.305 1.00 56.72 85 ARG A N 1
ATOM 639 C CA . ARG A 1 87 ? -11.421 21.645 35.939 1.00 56.36 85 ARG A CA 1
ATOM 640 C C . ARG A 1 87 ? -10.007 21.430 35.473 1.00 51.36 85 ARG A C 1
ATOM 641 O O . ARG A 1 87 ? -9.063 21.589 36.201 1.00 48.93 85 ARG A O 1
ATOM 649 N N . LEU A 1 88 ? -9.882 21.083 34.215 1.00 49.31 86 LEU A N 1
ATOM 650 C CA . LEU A 1 88 ? -8.573 20.973 33.594 1.00 44.82 86 LEU A CA 1
ATOM 651 C C . LEU A 1 88 ? -8.061 22.360 33.235 1.00 41.42 86 LEU A C 1
ATOM 652 O O . LEU A 1 88 ? -8.839 23.236 32.860 1.00 43.65 86 LEU A O 1
ATOM 657 N N . VAL A 1 89 ? -6.755 22.561 33.355 1.00 37.64 87 VAL A N 1
ATOM 658 C CA . VAL A 1 89 ? -6.135 23.777 32.853 1.00 37.90 87 VAL A CA 1
ATOM 659 C C . VAL A 1 89 ? -5.363 23.429 31.587 1.00 39.76 87 VAL A C 1
ATOM 660 O O . VAL A 1 89 ? -4.278 22.850 31.648 1.00 38.97 87 VAL A O 1
ATOM 664 N N . VAL A 1 90 ? -5.940 23.777 30.442 1.00 34.49 88 VAL A N 1
ATOM 665 C CA . VAL A 1 90 ? -5.427 23.330 29.154 1.00 29.32 88 VAL A CA 1
ATOM 666 C C . VAL A 1 90 ? -4.729 24.457 28.396 1.00 36.80 88 VAL A C 1
ATOM 667 O O . VAL A 1 90 ? -5.274 25.549 28.245 1.00 33.53 88 VAL A O 1
ATOM 671 N N . ALA A 1 91 ? -3.524 24.173 27.912 1.00 37.37 89 ALA A N 1
ATOM 672 C CA . ALA A 1 91 ? -2.681 25.184 27.283 1.00 36.11 89 ALA A CA 1
ATOM 673 C C . ALA A 1 91 ? -3.214 25.669 25.938 1.00 33.31 89 ALA A C 1
ATOM 674 O O . ALA A 1 91 ? -3.858 24.923 25.200 1.00 31.48 89 ALA A O 1
ATOM 676 N N . ARG A 1 92 ? -2.937 26.935 25.639 1.00 31.75 90 ARG A N 1
ATOM 677 C CA . ARG A 1 92 ? -3.171 27.507 24.319 1.00 32.64 90 ARG A CA 1
ATOM 678 C C . ARG A 1 92 ? -1.821 27.885 23.704 1.00 35.10 90 ARG A C 1
ATOM 679 O O . ARG A 1 92 ? -0.848 28.086 24.429 1.00 37.49 90 ARG A O 1
ATOM 687 N N . PRO A 1 93 ? -1.751 27.971 22.364 1.00 39.19 91 PRO A N 1
ATOM 688 C CA . PRO A 1 93 ? -0.477 28.258 21.690 1.00 41.99 91 PRO A CA 1
ATOM 689 C C . PRO A 1 93 ? 0.104 29.643 21.984 1.00 42.48 91 PRO A C 1
ATOM 690 O O . PRO A 1 93 ? -0.637 30.576 22.294 1.00 44.08 91 PRO A O 1
ATOM 694 N N . ASP A 1 94 ? 1.428 29.747 21.885 1.00 38.85 92 ASP A N 1
ATOM 695 C CA . ASP A 1 94 ? 2.146 31.023 21.918 1.00 40.55 92 ASP A CA 1
ATOM 696 C C . ASP A 1 94 ? 1.920 31.843 23.186 1.00 39.22 92 ASP A C 1
ATOM 697 O O . ASP A 1 94 ? 1.774 33.063 23.124 1.00 43.83 92 ASP A O 1
ATOM 702 N N . GLY A 1 95 ? 1.902 31.170 24.331 1.00 37.90 93 GLY A N 1
ATOM 703 C CA . GLY A 1 95 ? 1.794 31.850 25.608 1.00 37.40 93 GLY A CA 1
ATOM 704 C C . GLY A 1 95 ? 0.452 32.510 25.855 1.00 37.68 93 GLY A C 1
ATOM 705 O O . GLY A 1 95 ? 0.327 33.364 26.734 1.00 43.71 93 GLY A O 1
ATOM 706 N N . ALA A 1 96 ? -0.554 32.122 25.079 1.00 30.61 94 ALA A N 1
ATOM 707 C CA . ALA A 1 96 ? -1.903 32.626 25.294 1.00 34.79 94 ALA A CA 1
ATOM 708 C C . ALA A 1 96 ? -2.448 32.091 26.611 1.00 35.08 94 ALA A C 1
ATOM 709 O O . ALA A 1 96 ? -1.945 31.100 27.143 1.00 32.57 94 ALA A O 1
ATOM 711 N N . GLU A 1 97 ? -3.470 32.756 27.139 1.00 35.84 95 GLU A N 1
ATOM 712 C CA . GLU A 1 97 ? -4.083 32.355 28.399 1.00 35.55 95 GLU A CA 1
ATOM 713 C C . GLU A 1 97 ? -4.654 30.942 28.310 1.00 31.88 95 GLU A C 1
ATOM 714 O O . GLU A 1 97 ? -5.376 30.623 27.368 1.00 31.76 95 GLU A O 1
ATOM 720 N N . PRO A 1 98 ? -4.321 30.088 29.290 1.00 33.18 96 PRO A N 1
ATOM 721 C CA . PRO A 1 98 ? -4.817 28.708 29.307 1.00 33.58 96 PRO A CA 1
ATOM 722 C C . PRO A 1 98 ? -6.337 28.645 29.414 1.00 36.49 96 PRO A C 1
ATOM 723 O O . PRO A 1 98 ? -6.965 29.596 29.880 1.00 35.91 96 PRO A O 1
ATOM 727 N N . GLU A 1 99 ? -6.915 27.531 28.981 1.00 34.05 97 GLU A N 1
ATOM 728 C CA . GLU A 1 99 ? -8.361 27.363 28.995 1.00 35.80 97 GLU A CA 1
ATOM 729 C C . GLU A 1 99 ? -8.808 26.468 30.146 1.00 36.20 97 GLU A C 1
ATOM 730 O O . GLU A 1 99 ? -8.215 25.417 30.392 1.00 32.99 97 GLU A O 1
ATOM 736 N N . LEU A 1 100 ? -9.848 26.897 30.854 1.00 37.45 98 LEU A N 1
ATOM 737 C CA . LEU A 1 100 ? -10.450 26.083 31.904 1.00 42.80 98 LEU A CA 1
ATOM 738 C C . LEU A 1 100 ? -11.556 25.210 31.327 1.00 43.89 98 LEU A C 1
ATOM 739 O O . LEU A 1 100 ? -12.479 25.709 30.684 1.00 42.29 98 LEU A O 1
ATOM 744 N N . ILE A 1 101 ? -11.460 23.905 31.554 1.00 47.39 99 ILE A N 1
ATOM 745 C CA . ILE A 1 101 ? -12.478 22.976 31.077 1.00 49.80 99 ILE A CA 1
ATOM 746 C C . ILE A 1 101 ? -13.064 22.169 32.227 1.00 47.99 99 ILE A C 1
ATOM 747 O O . ILE A 1 101 ? -12.373 21.355 32.842 1.00 45.73 99 ILE A O 1
ATOM 752 N N . GLU A 1 102 ? -14.341 22.402 32.510 1.00 45.37 100 GLU A N 1
ATOM 753 C CA . GLU A 1 102 ? -15.038 21.700 33.582 1.00 54.31 100 GLU A CA 1
ATOM 754 C C . GLU A 1 102 ? -15.109 20.200 33.328 1.00 60.02 100 GLU A C 1
ATOM 755 O O . GLU A 1 102 ? -15.466 19.756 32.236 1.00 65.03 100 GLU A O 1
ATOM 761 N N . ILE A 1 103 ? -14.757 19.426 34.347 1.00 58.23 101 ILE A N 1
ATOM 762 C CA . ILE A 1 103 ? -14.882 17.976 34.306 1.00 58.77 101 ILE A CA 1
ATOM 763 C C . ILE A 1 103 ? -15.584 17.522 35.581 1.00 60.19 101 ILE A C 1
ATOM 764 O O . ILE A 1 103 ? -15.590 18.254 36.572 1.00 53.32 101 ILE A O 1
ATOM 769 N N . PRO A 1 104 ? -16.129 16.340 35.583 1.00 66.24 102 PRO A N 1
ATOM 770 C CA . PRO A 1 104 ? -16.770 15.846 36.785 1.00 72.35 102 PRO A CA 1
ATOM 771 C C . PRO A 1 104 ? -15.719 15.615 37.819 1.00 73.96 102 PRO A C 1
ATOM 772 O O . PRO A 1 104 ? -14.676 15.091 37.489 1.00 74.41 102 PRO A O 1
ATOM 776 N N . PRO A 1 105 ? -16.069 15.950 39.128 1.00 76.76 103 PRO A N 1
ATOM 777 C CA . PRO A 1 105 ? -14.949 15.856 40.059 1.00 78.91 103 PRO A CA 1
ATOM 778 C C . PRO A 1 105 ? -14.272 14.493 40.111 1.00 80.05 103 PRO A C 1
ATOM 779 O O . PRO A 1 105 ? -13.192 14.440 40.639 1.00 76.61 103 PRO A O 1
ATOM 783 N N . SER A 1 106 ? -14.903 13.420 39.685 1.00 82.91 104 SER A N 1
ATOM 784 C CA . SER A 1 106 ? -14.259 12.123 39.737 1.00 81.62 104 SER A CA 1
ATOM 785 C C . SER A 1 106 ? -13.020 11.873 38.899 1.00 82.49 104 SER A C 1
ATOM 786 O O . SER A 1 106 ? -12.054 11.318 39.376 1.00 83.16 104 SER A O 1
ATOM 789 N N . GLU A 1 107 ? -13.082 12.291 37.650 1.00 85.27 105 GLU A N 1
ATOM 790 C CA . GLU A 1 107 ? -12.180 12.066 36.553 1.00 83.41 105 GLU A CA 1
ATOM 791 C C . GLU A 1 107 ? -10.742 12.274 36.982 1.00 88.08 105 GLU A C 1
ATOM 792 O O . GLU A 1 107 ? -9.843 11.878 36.296 1.00 92.15 105 GLU A O 1
ATOM 798 N N . VAL A 1 108 ? -10.565 12.925 38.121 1.00 93.49 106 VAL A N 1
ATOM 799 C CA . VAL A 1 108 ? -9.319 13.160 38.750 1.00 102.71 106 VAL A CA 1
ATOM 800 C C . VAL A 1 108 ? -8.552 11.895 38.965 1.00 103.95 106 VAL A C 1
ATOM 801 O O . VAL A 1 108 ? -7.532 11.654 38.330 1.00 111.08 106 VAL A O 1
ATOM 805 N N . THR A 1 109 ? -9.045 11.071 39.869 1.00 101.90 107 THR A N 1
ATOM 806 C CA . THR A 1 109 ? -8.393 9.829 40.188 1.00 99.85 107 THR A CA 1
ATOM 807 C C . THR A 1 109 ? -8.082 9.082 38.919 1.00 96.80 107 THR A C 1
ATOM 808 O O . THR A 1 109 ? -7.216 8.233 38.931 1.00 97.16 107 THR A O 1
ATOM 812 N N . THR A 1 110 ? -8.704 9.444 37.799 1.00 92.85 108 THR A N 1
ATOM 813 C CA . THR A 1 110 ? -8.006 9.020 36.470 1.00 89.61 108 THR A CA 1
ATOM 814 C C . THR A 1 110 ? -6.591 9.682 35.865 1.00 81.51 108 THR A C 1
ATOM 815 O O . THR A 1 110 ? -6.250 10.731 36.327 1.00 78.45 108 THR A O 1
ATOM 819 N N . ASP A 1 111 ? -5.809 9.113 34.875 1.00 76.30 109 ASP A N 1
ATOM 820 C CA . ASP A 1 111 ? -4.802 9.840 34.111 1.00 68.61 109 ASP A CA 1
ATOM 821 C C . ASP A 1 111 ? -5.441 10.922 33.246 1.00 60.70 109 ASP A C 1
ATOM 822 O O . ASP A 1 111 ? -5.961 10.640 32.167 1.00 62.61 109 ASP A O 1
ATOM 827 N N . LEU A 1 112 ? -5.397 12.160 33.727 1.00 52.40 110 LEU A N 1
ATOM 828 C CA . LEU A 1 112 ? -5.972 13.291 32.995 1.00 45.63 110 LEU A CA 1
ATOM 829 C C . LEU A 1 112 ? -5.006 13.966 32.026 1.00 44.63 110 LEU A C 1
ATOM 830 O O . LEU A 1 112 ? -5.336 14.997 31.440 1.00 46.21 110 LEU A O 1
ATOM 835 N N . ARG A 1 113 ? -3.819 13.392 31.856 1.00 42.20 111 ARG A N 1
ATOM 836 C CA . ARG A 1 113 ? -2.847 13.936 30.913 1.00 43.97 111 ARG A CA 1
ATOM 837 C C . ARG A 1 113 ? -3.363 13.836 29.483 1.00 44.90 111 ARG A C 1
ATOM 838 O O . ARG A 1 113 ? -3.003 14.640 28.625 1.00 48.34 111 ARG A O 1
ATOM 846 N N . ARG A 1 114 ? -4.207 12.840 29.236 1.00 49.65 112 ARG A N 1
ATOM 847 C CA . ARG A 1 114 ? -4.835 12.673 27.932 1.00 55.70 112 ARG A CA 1
ATOM 848 C C . ARG A 1 114 ? -6.350 12.651 28.056 1.00 54.68 112 ARG A C 1
ATOM 849 O O . ARG A 1 114 ? -7.027 11.915 27.336 1.00 55.26 112 ARG A O 1
ATOM 857 N N . ALA A 1 115 ? -6.873 13.452 28.980 1.00 51.42 113 ALA A N 1
ATOM 858 C CA . ALA A 1 115 ? -8.314 13.587 29.149 1.00 51.65 113 ALA A CA 1
ATOM 859 C C . ALA A 1 115 ? -8.949 13.980 27.823 1.00 50.19 113 ALA A C 1
ATOM 860 O O . ALA A 1 115 ? -8.485 14.911 27.165 1.00 49.35 113 ALA A O 1
ATOM 862 N N . PRO A 1 116 ? -10.003 13.253 27.420 1.00 48.78 114 PRO A N 1
ATOM 863 C CA . PRO A 1 116 ? -10.677 13.444 26.129 1.00 48.45 114 PRO A CA 1
ATOM 864 C C . PRO A 1 116 ? -11.068 14.897 25.879 1.00 46.43 114 PRO A C 1
ATOM 865 O O . PRO A 1 116 ? -11.005 15.365 24.742 1.00 48.81 114 PRO A O 1
ATOM 869 N N . GLN A 1 117 ? -11.448 15.600 26.941 1.00 47.69 115 GLN A N 1
ATOM 870 C CA . GLN A 1 117 ? -11.880 16.988 26.838 1.00 51.46 115 GLN A CA 1
ATOM 871 C C . GLN A 1 117 ? -10.749 17.922 26.404 1.00 50.94 115 GLN A C 1
ATOM 872 O O . GLN A 1 117 ? -11.001 19.030 25.930 1.00 51.72 115 GLN A O 1
ATOM 878 N N . ALA A 1 118 ? -9.508 17.471 26.563 1.00 46.67 116 ALA A N 1
ATOM 879 C CA . ALA A 1 118 ? -8.346 18.298 26.248 1.00 43.61 116 ALA A CA 1
ATOM 880 C C . ALA A 1 118 ? -8.014 18.293 24.757 1.00 41.77 116 ALA A C 1
ATOM 881 O O . ALA A 1 118 ? -7.274 19.154 24.281 1.00 42.88 116 ALA A O 1
ATOM 883 N N . SER A 1 119 ? -8.557 17.317 24.032 1.00 41.46 117 SER A N 1
ATOM 884 C CA . SER A 1 119 ? -8.384 17.210 22.582 1.00 43.07 117 SER A CA 1
ATOM 885 C C . SER A 1 119 ? -6.919 17.157 22.147 1.00 40.45 117 SER A C 1
ATOM 886 O O . SER A 1 119 ? -6.544 17.750 21.135 1.00 41.44 117 SER A O 1
ATOM 889 N N . GLY A 1 120 ? -6.096 16.447 22.912 1.00 39.44 118 GLY A N 1
ATOM 890 C CA . GLY A 1 120 ? -4.698 16.266 22.561 1.00 41.12 118 GLY A CA 1
ATOM 891 C C . GLY A 1 120 ? -3.813 17.444 22.921 1.00 43.43 118 GLY A C 1
ATOM 892 O O . GLY A 1 120 ? -2.612 17.434 22.649 1.00 42.15 118 GLY A O 1
ATOM 893 N N . ARG A 1 121 ? -4.405 18.466 23.529 1.00 43.68 119 ARG A N 1
ATOM 894 C CA . ARG A 1 121 ? -3.651 19.633 23.967 1.00 41.27 119 ARG A CA 1
ATOM 895 C C . ARG A 1 121 ? -3.005 19.355 25.320 1.00 40.08 119 ARG A C 1
ATOM 896 O O . ARG A 1 121 ? -3.424 18.447 26.039 1.00 36.98 119 ARG A O 1
ATOM 904 N N . GLN A 1 122 ? -1.983 20.130 25.664 1.00 37.73 120 GLN A N 1
ATOM 905 C CA . GLN A 1 122 ? -1.268 19.915 26.916 1.00 36.00 120 GLN A CA 1
ATOM 906 C C . GLN A 1 122 ? -2.103 20.324 28.123 1.00 33.05 120 GLN A C 1
ATOM 907 O O . GLN A 1 122 ? -2.591 21.451 28.202 1.00 31.07 120 GLN A O 1
ATOM 913 N N . VAL A 1 123 ? -2.265 19.398 29.062 1.00 32.33 121 VAL A N 1
ATOM 914 C CA . VAL A 1 123 ? -2.911 19.713 30.327 1.00 33.64 121 VAL A CA 1
ATOM 915 C C . VAL A 1 123 ? -1.853 20.162 31.329 1.00 36.35 121 VAL A C 1
ATOM 916 O O . VAL A 1 123 ? -1.045 19.358 31.795 1.00 35.00 121 VAL A O 1
ATOM 920 N N . LEU A 1 124 ? -1.857 21.451 31.646 1.00 36.34 122 LEU A N 1
ATOM 921 C CA . LEU A 1 124 ? -0.862 22.025 32.543 1.00 37.75 122 LEU A CA 1
ATOM 922 C C . LEU A 1 124 ? -1.037 21.521 33.969 1.00 39.05 122 LEU A C 1
ATOM 923 O O . LEU A 1 124 ? -0.059 21.248 34.666 1.00 41.22 122 LEU A O 1
ATOM 928 N N . ARG A 1 125 ? -2.292 21.395 34.390 1.00 37.50 123 ARG A N 1
ATOM 929 C CA . ARG A 1 125 ? -2.619 20.991 35.751 1.00 38.00 123 ARG A CA 1
ATOM 930 C C . ARG A 1 125 ? -4.110 20.717 35.889 1.00 41.66 123 ARG A C 1
ATOM 931 O O . ARG A 1 125 ? -4.879 20.912 34.947 1.00 42.56 123 ARG A O 1
ATOM 939 N N . VAL A 1 126 ? -4.511 20.263 37.071 1.00 38.46 124 VAL A N 1
ATOM 940 C CA . VAL A 1 126 ? -5.922 20.108 37.398 1.00 39.64 124 VAL A CA 1
ATOM 941 C C . VAL A 1 126 ? -6.240 20.920 38.645 1.00 39.37 124 VAL A C 1
ATOM 942 O O . VAL A 1 126 ? -5.456 20.947 39.593 1.00 38.81 124 VAL A O 1
ATOM 946 N N . GLU A 1 127 ? -7.384 21.592 38.637 1.00 41.24 125 GLU A N 1
ATOM 947 C CA . GLU A 1 127 ? -7.797 22.390 39.781 1.00 40.04 125 GLU A CA 1
ATOM 948 C C . GLU A 1 127 ? -9.106 21.860 40.347 1.00 47.46 125 GLU A C 1
ATOM 949 O O . GLU A 1 127 ? -10.145 21.901 39.688 1.00 55.71 125 GLU A O 1
ATOM 955 N N . VAL A 1 128 ? -9.041 21.351 41.573 1.00 46.25 126 VAL A N 1
ATOM 956 C CA . VAL A 1 128 ? -10.192 20.729 42.211 1.00 49.89 126 VAL A CA 1
ATOM 957 C C . VAL A 1 128 ? -10.527 21.406 43.532 1.00 53.65 126 VAL A C 1
ATOM 958 O O . VAL A 1 128 ? -9.682 22.068 44.137 1.00 51.58 126 VAL A O 1
ATOM 962 N N . THR A 1 129 ? -11.768 21.261 43.955 1.00 56.69 127 THR A N 1
ATOM 963 C CA . THR A 1 129 ? -12.227 21.837 45.187 1.00 57.98 127 THR A CA 1
ATOM 964 C C . THR A 1 129 ? -12.454 20.759 46.196 1.00 62.02 127 THR A C 1
ATOM 965 O O . THR A 1 129 ? -12.589 19.599 45.867 1.00 62.66 127 THR A O 1
ATOM 969 N N . ALA A 1 130 ? -12.501 21.171 47.446 1.00 64.59 128 ALA A N 1
ATOM 970 C CA . ALA A 1 130 ? -12.767 20.277 48.547 1.00 61.91 128 ALA A CA 1
ATOM 971 C C . ALA A 1 130 ? -13.326 21.054 49.691 1.00 62.34 128 ALA A C 1
ATOM 972 O O . ALA A 1 130 ? -12.935 22.185 49.927 1.00 59.09 128 ALA A O 1
ATOM 974 N N . PRO A 1 131 ? -14.312 20.383 50.421 1.00 69.03 129 PRO A N 1
ATOM 975 C CA . PRO A 1 131 ? -14.907 21.199 51.480 1.00 69.76 129 PRO A CA 1
ATOM 976 C C . PRO A 1 131 ? -14.209 20.992 52.814 1.00 68.34 129 PRO A C 1
ATOM 977 O O . PRO A 1 131 ? -14.805 20.511 53.752 1.00 70.74 129 PRO A O 1
ATOM 981 N N . SER A 1 132 ? -12.945 21.370 52.881 1.00 63.19 130 SER A N 1
ATOM 982 C CA . SER A 1 132 ? -12.141 21.134 54.040 1.00 59.93 130 SER A CA 1
ATOM 983 C C . SER A 1 132 ? -11.938 22.402 54.794 1.00 58.94 130 SER A C 1
ATOM 984 O O . SER A 1 132 ? -11.498 23.378 54.249 1.00 59.44 130 SER A O 1
ATOM 987 N N . PRO A 1 133 ? -12.323 22.341 56.137 1.00 58.79 131 PRO A N 1
ATOM 988 C CA . PRO A 1 133 ? -12.176 23.610 56.850 1.00 60.08 131 PRO A CA 1
ATOM 989 C C . PRO A 1 133 ? -10.798 24.189 56.789 1.00 58.44 131 PRO A C 1
ATOM 990 O O . PRO A 1 133 ? -10.638 25.361 56.944 1.00 63.84 131 PRO A O 1
ATOM 994 N N . LEU A 1 134 ? -9.815 23.357 56.563 1.00 53.13 132 LEU A N 1
ATOM 995 C CA . LEU A 1 134 ? -8.421 23.775 56.488 1.00 52.99 132 LEU A CA 1
ATOM 996 C C . LEU A 1 134 ? -8.189 24.764 55.353 1.00 46.24 132 LEU A C 1
ATOM 997 O O . LEU A 1 134 ? -7.318 25.629 55.438 1.00 47.54 132 LEU A O 1
ATOM 1002 N N . LEU A 1 135 ? -8.973 24.625 54.291 1.00 42.51 133 LEU A N 1
ATOM 1003 C CA . LEU A 1 135 ? -8.784 25.427 53.092 1.00 44.91 133 LEU A CA 1
ATOM 1004 C C . LEU A 1 135 ? -9.604 26.712 53.149 1.00 51.41 133 LEU A C 1
ATOM 1005 O O . LEU A 1 135 ? -9.407 27.618 52.338 1.00 52.58 133 LEU A O 1
ATOM 1010 N N . LYS A 1 136 ? -10.518 26.773 54.116 1.00 49.43 134 LYS A N 1
ATOM 1011 C CA . LYS A 1 136 ? -11.380 27.934 54.337 1.00 53.19 134 LYS A CA 1
ATOM 1012 C C . LYS A 1 136 ? -10.619 29.259 54.367 1.00 51.14 134 LYS A C 1
ATOM 1013 O O . LYS A 1 136 ? -11.086 30.264 53.832 1.00 55.77 134 LYS A O 1
ATOM 1019 N N . GLY A 1 137 ? -9.447 29.255 54.996 1.00 45.36 135 GLY A N 1
ATOM 1020 C CA . GLY A 1 137 ? -8.655 30.461 55.156 1.00 47.92 135 GLY A CA 1
ATOM 1021 C C . GLY A 1 137 ? -8.068 30.991 53.862 1.00 49.49 135 GLY A C 1
ATOM 1022 O O . GLY A 1 137 ? -7.705 32.165 53.769 1.00 52.85 135 GLY A O 1
ATOM 1023 N N . GLY A 1 138 ? -7.966 30.124 52.861 1.00 48.04 136 GLY A N 1
ATOM 1024 C CA . GLY A 1 138 ? -7.467 30.526 51.560 1.00 47.02 136 GLY A CA 1
ATOM 1025 C C . GLY A 1 138 ? -6.227 29.778 51.113 1.00 45.03 136 GLY A C 1
ATOM 1026 O O . GLY A 1 138 ? -5.637 30.099 50.080 1.00 45.41 136 GLY A O 1
ATOM 1027 N N . LEU A 1 139 ? -5.824 28.781 51.893 1.00 39.58 137 LEU A N 1
ATOM 1028 C CA . LEU A 1 139 ? -4.697 27.940 51.514 1.00 41.75 137 LEU A CA 1
ATOM 1029 C C . LEU A 1 139 ? -5.079 27.031 50.353 1.00 41.73 137 LEU A C 1
ATOM 1030 O O . LEU A 1 139 ? -6.168 26.457 50.333 1.00 44.15 137 LEU A O 1
ATOM 1035 N N . ALA A 1 140 ? -4.178 26.916 49.384 1.00 36.81 138 ALA A N 1
ATOM 1036 C CA . ALA A 1 140 ? -4.368 26.017 48.255 1.00 38.11 138 ALA A CA 1
ATOM 1037 C C . ALA A 1 140 ? -3.134 25.141 48.086 1.00 37.09 138 ALA A C 1
ATOM 1038 O O . ALA A 1 140 ? -2.015 25.643 48.007 1.00 38.98 138 ALA A O 1
ATOM 1040 N N . PHE A 1 141 ? -3.334 23.830 48.035 1.00 33.43 139 PHE A N 1
ATOM 1041 C CA . PHE A 1 141 ? -2.207 22.910 47.958 1.00 33.71 139 PHE A CA 1
ATOM 1042 C C . PHE A 1 141 ? -2.027 22.334 46.561 1.00 36.60 139 PHE A C 1
ATOM 1043 O O . PHE A 1 141 ? -2.992 21.930 45.911 1.00 35.46 139 PHE A O 1
ATOM 1051 N N . VAL A 1 142 ? -0.778 22.305 46.107 1.00 33.79 140 VAL A N 1
ATOM 1052 C CA . VAL A 1 142 ? -0.447 21.746 44.806 1.00 29.05 140 VAL A CA 1
ATOM 1053 C C . VAL A 1 142 ? 0.283 20.418 44.956 1.00 30.28 140 VAL A C 1
ATOM 1054 O O . VAL A 1 142 ? 1.482 20.385 45.237 1.00 28.85 140 VAL A O 1
ATOM 1058 N N . ASP A 1 143 ? -0.448 19.323 44.781 1.00 32.55 141 ASP A N 1
ATOM 1059 C CA . ASP A 1 143 ? 0.171 18.007 44.741 1.00 32.28 141 ASP A CA 1
ATOM 1060 C C . ASP A 1 143 ? 0.944 17.881 43.433 1.00 33.10 141 ASP A C 1
ATOM 1061 O O . ASP A 1 143 ? 0.470 18.314 42.383 1.00 36.24 141 ASP A O 1
ATOM 1066 N N . THR A 1 144 ? 2.140 17.306 43.499 1.00 30.78 142 THR A N 1
ATOM 1067 C CA . THR A 1 144 ? 3.004 17.219 42.327 1.00 29.90 142 THR A CA 1
ATOM 1068 C C . THR A 1 144 ? 3.146 15.779 41.845 1.00 30.63 142 THR A C 1
ATOM 1069 O O . THR A 1 144 ? 3.085 14.845 42.645 1.00 34.03 142 THR A O 1
ATOM 1073 N N . PRO A 1 145 ? 3.330 15.592 40.528 1.00 30.05 143 PRO A N 1
ATOM 1074 C CA . PRO A 1 145 ? 3.459 14.241 39.975 1.00 30.95 143 PRO A CA 1
ATOM 1075 C C . PRO A 1 145 ? 4.756 13.551 40.384 1.00 35.67 143 PRO A C 1
ATOM 1076 O O . PRO A 1 145 ? 5.685 14.204 40.865 1.00 31.48 143 PRO A O 1
ATOM 1080 N N . GLY A 1 146 ? 4.807 12.237 40.194 1.00 38.14 144 GLY A N 1
ATOM 1081 C CA . GLY A 1 146 ? 6.002 11.472 40.488 1.00 37.95 144 GLY A CA 1
ATOM 1082 C C . GLY A 1 146 ? 7.160 11.881 39.600 1.00 32.62 144 GLY A C 1
ATOM 1083 O O . GLY A 1 146 ? 7.060 11.841 38.374 1.00 32.24 144 GLY A O 1
ATOM 1084 N N . VAL A 1 147 ? 8.257 12.291 40.226 1.00 29.00 145 VAL A N 1
ATOM 1085 C CA . VAL A 1 147 ? 9.466 12.665 39.503 1.00 33.20 145 VAL A CA 1
ATOM 1086 C C . VAL A 1 147 ? 10.677 11.987 40.134 1.00 36.98 145 VAL A C 1
ATOM 1087 O O . VAL A 1 147 ? 10.638 11.595 41.301 1.00 37.93 145 VAL A O 1
ATOM 1091 N N . GLY A 1 148 ? 11.747 11.841 39.361 1.00 38.78 146 GLY A N 1
ATOM 1092 C CA . GLY A 1 148 ? 12.972 11.258 39.876 1.00 41.99 146 GLY A CA 1
ATOM 1093 C C . GLY A 1 148 ? 13.115 9.774 39.591 1.00 43.09 146 GLY A C 1
ATOM 1094 O O . GLY A 1 148 ? 14.160 9.184 39.860 1.00 47.57 146 GLY A O 1
ATOM 1095 N N . GLY A 1 149 ? 12.065 9.170 39.045 1.00 43.12 147 GLY A N 1
ATOM 1096 C CA . GLY A 1 149 ? 12.085 7.753 38.730 1.00 42.28 147 GLY A CA 1
ATOM 1097 C C . GLY A 1 149 ? 12.210 7.487 37.243 1.00 42.07 147 GLY A C 1
ATOM 1098 O O . GLY A 1 149 ? 12.187 8.416 36.436 1.00 39.06 147 GLY A O 1
ATOM 1099 N N . HIS A 1 150 ? 12.344 6.214 36.883 1.00 43.00 148 HIS A N 1
ATOM 1100 C CA . HIS A 1 150 ? 12.484 5.821 35.485 1.00 47.25 148 HIS A CA 1
ATOM 1101 C C . HIS A 1 150 ? 11.250 6.199 34.672 1.00 49.63 148 HIS A C 1
ATOM 1102 O O . HIS A 1 150 ? 10.125 5.857 35.039 1.00 52.18 148 HIS A O 1
ATOM 1109 N N . GLY A 1 151 ? 11.469 6.909 33.570 1.00 47.90 149 GLY A N 1
ATOM 1110 C CA . GLY A 1 151 ? 10.386 7.317 32.693 1.00 43.43 149 GLY A CA 1
ATOM 1111 C C . GLY A 1 151 ? 9.688 8.582 33.154 1.00 40.40 149 GLY A C 1
ATOM 1112 O O . GLY A 1 151 ? 8.746 9.049 32.515 1.00 42.98 149 GLY A O 1
ATOM 1113 N N . GLN A 1 152 ? 10.154 9.141 34.265 1.00 36.93 150 GLN A N 1
ATOM 1114 C CA . GLN A 1 152 ? 9.540 10.333 34.839 1.00 36.31 150 GLN A CA 1
ATOM 1115 C C . GLN A 1 152 ? 10.358 11.588 34.554 1.00 35.49 150 GLN A C 1
ATOM 1116 O O . GLN A 1 152 ? 11.532 11.498 34.196 1.00 34.52 150 GLN A O 1
ATOM 1122 N N . PRO A 1 153 ? 9.735 12.767 34.706 1.00 34.57 151 PRO A N 1
ATOM 1123 C CA . PRO A 1 153 ? 10.505 14.014 34.661 1.00 34.31 151 PRO A CA 1
ATOM 1124 C C . PRO A 1 153 ? 11.495 14.098 35.818 1.00 37.04 151 PRO A C 1
ATOM 1125 O O . PRO A 1 153 ? 11.339 13.393 36.815 1.00 34.95 151 PRO A O 1
ATOM 1129 N N . HIS A 1 154 ? 12.506 14.948 35.680 1.00 37.70 152 HIS A N 1
ATOM 1130 C CA . HIS A 1 154 ? 13.463 15.174 36.754 1.00 35.93 152 HIS A CA 1
ATOM 1131 C C . HIS A 1 154 ? 12.817 16.042 37.829 1.00 32.58 152 HIS A C 1
ATOM 1132 O O . HIS A 1 154 ? 11.855 16.759 37.555 1.00 28.31 152 HIS A O 1
ATOM 1139 N N . LEU A 1 155 ? 13.342 15.972 39.049 1.00 31.88 153 LEU A N 1
ATOM 1140 C CA . LEU A 1 155 ? 12.787 16.720 40.175 1.00 32.41 153 LEU A CA 1
ATOM 1141 C C . LEU A 1 155 ? 12.770 18.229 39.915 1.00 34.40 153 LEU A C 1
ATOM 1142 O O . LEU A 1 155 ? 11.928 18.951 40.452 1.00 38.03 153 LEU A O 1
ATOM 1147 N N . SER A 1 156 ? 13.688 18.695 39.075 1.00 33.29 154 SER A N 1
ATOM 1148 C CA . SER A 1 156 ? 13.795 20.117 38.761 1.00 33.31 154 SER A CA 1
ATOM 1149 C C . SER A 1 156 ? 12.610 20.626 37.940 1.00 30.80 154 SER A C 1
ATOM 1150 O O . SER A 1 156 ? 12.399 21.833 37.831 1.00 29.91 154 SER A O 1
ATOM 1153 N N . ALA A 1 157 ? 11.839 19.709 37.364 1.00 27.17 155 ALA A N 1
ATOM 1154 C CA . ALA A 1 157 ? 10.655 20.090 36.601 1.00 30.07 155 ALA A CA 1
ATOM 1155 C C . ALA A 1 157 ? 9.600 20.716 37.511 1.00 27.30 155 ALA A C 1
ATOM 1156 O O . ALA A 1 157 ? 8.722 21.446 37.052 1.00 26.93 155 ALA A O 1
ATOM 1158 N N . THR A 1 158 ? 9.703 20.429 38.805 1.00 26.60 156 THR A N 1
ATOM 1159 C CA . THR A 1 158 ? 8.774 20.949 39.803 1.00 28.10 156 THR A CA 1
ATOM 1160 C C . THR A 1 158 ? 8.942 22.462 39.979 1.00 28.07 156 THR A C 1
ATOM 1161 O O . THR A 1 158 ? 8.029 23.149 40.442 1.00 25.32 156 THR A O 1
ATOM 1165 N N . LEU A 1 159 ? 10.105 22.978 39.587 1.00 27.63 157 LEU A N 1
ATOM 1166 C CA . LEU A 1 159 ? 10.397 24.408 39.697 1.00 26.36 157 LEU A CA 1
ATOM 1167 C C . LEU A 1 159 ? 9.392 25.280 38.947 1.00 26.45 157 LEU A C 1
ATOM 1168 O O . LEU A 1 159 ? 9.178 26.436 39.309 1.00 25.94 157 LEU A O 1
ATOM 1173 N N . GLY A 1 160 ? 8.777 24.724 37.908 1.00 28.39 158 GLY A N 1
ATOM 1174 C CA . GLY A 1 160 ? 7.821 25.462 37.100 1.00 28.56 158 GLY A CA 1
ATOM 1175 C C . GLY A 1 160 ? 6.547 25.842 37.835 1.00 31.62 158 GLY A C 1
ATOM 1176 O O . GLY A 1 160 ? 5.757 26.649 37.345 1.00 30.72 158 GLY A O 1
ATOM 1177 N N . LEU A 1 161 ? 6.347 25.260 39.013 1.00 31.55 159 LEU A N 1
ATOM 1178 C CA . LEU A 1 161 ? 5.158 25.527 39.816 1.00 30.60 159 LEU A CA 1
ATOM 1179 C C . LEU A 1 161 ? 5.394 26.632 40.840 1.00 26.93 159 LEU A C 1
ATOM 1180 O O . LEU A 1 161 ? 4.452 27.142 41.447 1.00 30.42 159 LEU A O 1
ATOM 1185 N N . LEU A 1 162 ? 6.656 27.002 41.022 1.00 21.79 160 LEU A N 1
ATOM 1186 C CA . LEU A 1 162 ? 7.05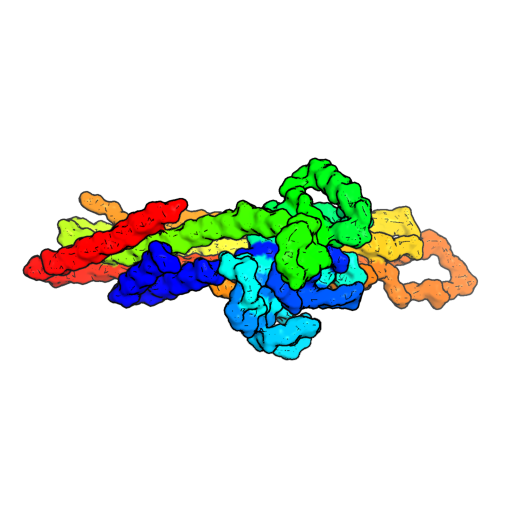7 27.851 42.143 1.00 27.87 160 LEU A CA 1
ATOM 1187 C C . LEU A 1 162 ? 6.939 29.375 41.957 1.00 28.98 160 LEU A C 1
ATOM 1188 O O . LEU A 1 162 ? 6.669 30.074 42.933 1.00 30.97 160 LEU A O 1
ATOM 1193 N N . PRO A 1 163 ? 7.162 29.903 40.734 1.00 30.15 161 PRO A N 1
ATOM 1194 C CA . PRO A 1 163 ? 6.974 31.353 40.583 1.00 29.83 161 PRO A CA 1
ATOM 1195 C C . PRO A 1 163 ? 5.595 31.864 41.011 1.00 30.62 161 PRO A C 1
ATOM 1196 O O . PRO A 1 163 ? 5.491 32.996 41.484 1.00 29.26 161 PRO A O 1
ATOM 1200 N N . ASP A 1 164 ? 4.562 31.042 40.863 1.00 27.69 162 ASP A N 1
ATOM 1201 C CA . ASP A 1 164 ? 3.213 31.451 41.236 1.00 33.05 162 ASP A CA 1
ATOM 1202 C C . ASP A 1 164 ? 2.801 30.912 42.605 1.00 34.69 162 ASP A C 1
ATOM 1203 O O . ASP A 1 164 ? 1.642 31.032 43.002 1.00 36.68 162 ASP A O 1
ATOM 1208 N N . ALA A 1 165 ? 3.751 30.327 43.326 1.00 29.30 163 ALA A N 1
ATOM 1209 C CA . ALA A 1 165 ? 3.469 29.777 44.649 1.00 31.05 163 ALA A CA 1
ATOM 1210 C C . ALA A 1 165 ? 3.934 30.717 45.756 1.00 31.25 163 ALA A C 1
ATOM 1211 O O . ALA A 1 165 ? 4.846 31.520 45.559 1.00 32.91 163 ALA A O 1
ATOM 1213 N N . ASP A 1 166 ? 3.300 30.609 46.919 1.00 29.86 164 ASP A N 1
ATOM 1214 C CA . ASP A 1 166 ? 3.667 31.423 48.073 1.00 28.30 164 ASP A CA 1
ATOM 1215 C C . ASP A 1 166 ? 4.515 30.632 49.062 1.00 31.12 164 ASP A C 1
ATOM 1216 O O . ASP A 1 166 ? 5.227 31.210 49.883 1.00 36.13 164 ASP A O 1
ATOM 1221 N N . ALA A 1 167 ? 4.434 29.308 48.979 1.00 28.09 165 ALA A N 1
ATOM 1222 C CA . ALA A 1 167 ? 5.181 28.444 49.883 1.00 30.38 165 ALA A CA 1
ATOM 1223 C C . ALA A 1 167 ? 5.429 27.072 49.269 1.00 28.48 165 ALA A C 1
ATOM 1224 O O . ALA A 1 167 ? 4.738 26.661 48.335 1.00 25.24 16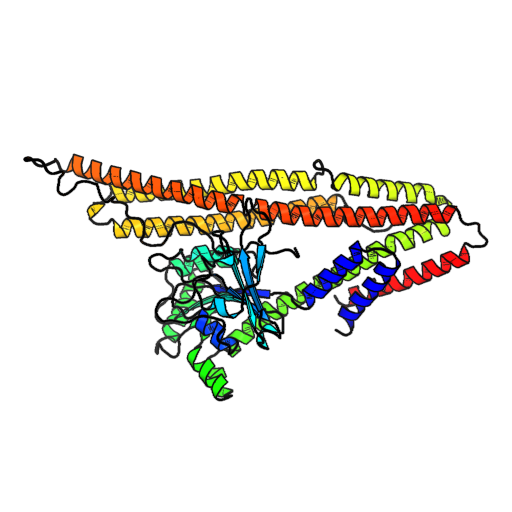5 ALA A O 1
ATOM 1226 N N . MET A 1 168 ? 6.425 26.369 49.798 1.00 27.80 166 MET A N 1
ATOM 1227 C CA . MET A 1 168 ? 6.718 25.011 49.363 1.00 28.67 166 MET A CA 1
ATOM 1228 C C . MET A 1 168 ? 6.935 24.084 50.548 1.00 26.92 166 MET A C 1
ATOM 1229 O O . MET A 1 168 ? 7.656 24.417 51.487 1.00 28.93 166 MET A O 1
ATOM 1234 N N . LEU A 1 169 ? 6.301 22.919 50.500 1.00 25.84 167 LEU A N 1
ATOM 1235 C CA . LEU A 1 169 ? 6.626 21.843 51.421 1.00 27.76 167 LEU A CA 1
ATOM 1236 C C . LEU A 1 169 ? 7.429 20.793 50.666 1.00 28.22 167 LEU A C 1
ATOM 1237 O O . LEU A 1 169 ? 6.923 20.161 49.739 1.00 29.61 167 LEU A O 1
ATOM 1242 N N . MET A 1 170 ? 8.691 20.631 51.051 1.00 30.81 168 MET A N 1
ATOM 1243 C CA . MET A 1 170 ? 9.573 19.667 50.407 1.00 32.59 168 MET A CA 1
ATOM 1244 C C . MET A 1 170 ? 9.508 18.327 51.128 1.00 30.16 168 MET A C 1
ATOM 1245 O O . MET A 1 170 ? 9.962 18.202 52.267 1.00 30.63 168 MET A O 1
ATOM 1250 N N . ILE A 1 171 ? 8.941 17.330 50.457 1.00 25.80 169 ILE A N 1
ATOM 1251 C CA . ILE A 1 171 ? 8.700 16.029 51.070 1.00 26.79 169 ILE A CA 1
ATOM 1252 C C . ILE A 1 171 ? 9.817 15.033 50.779 1.00 27.38 169 ILE A C 1
ATOM 1253 O O . ILE A 1 171 ? 10.145 14.770 49.623 1.00 24.12 169 ILE A O 1
ATOM 1258 N N . SER A 1 172 ? 10.390 14.481 51.842 1.00 28.75 170 SER A N 1
ATOM 1259 C CA . SER A 1 172 ? 11.402 13.440 51.736 1.00 27.87 170 SER A CA 1
ATOM 1260 C C . SER A 1 172 ? 11.253 12.497 52.921 1.00 28.67 170 SER A C 1
ATOM 1261 O O . SER A 1 172 ? 11.348 12.930 54.070 1.00 30.28 170 SER A O 1
ATOM 1264 N N . ASP A 1 173 ? 11.006 11.217 52.657 1.00 28.79 171 ASP A N 1
ATOM 1265 C CA . ASP A 1 173 ? 10.751 10.289 53.754 1.00 29.84 171 ASP A CA 1
ATOM 1266 C C . ASP A 1 173 ? 12.034 9.974 54.512 1.00 34.36 171 ASP A C 1
ATOM 1267 O O . ASP A 1 173 ? 13.136 10.259 54.042 1.00 33.73 171 ASP A O 1
ATOM 1272 N N . THR A 1 174 ? 11.880 9.382 55.688 1.00 41.27 172 THR A N 1
ATOM 1273 C CA . THR A 1 174 ? 13.001 9.183 56.593 1.00 42.00 172 THR A CA 1
ATOM 1274 C C . THR A 1 174 ? 13.665 7.819 56.432 1.00 42.48 172 THR A C 1
ATOM 1275 O O . THR A 1 174 ? 14.211 7.274 57.390 1.00 38.95 172 THR A O 1
ATOM 1279 N N . SER A 1 175 ? 13.622 7.274 55.220 1.00 42.68 173 SER A N 1
ATOM 1280 C CA . SER A 1 175 ? 14.293 6.012 54.931 1.00 44.17 173 SER A CA 1
ATOM 1281 C C . SER A 1 175 ? 15.789 6.235 54.742 1.00 43.71 173 SER A C 1
ATOM 1282 O O . SER A 1 175 ? 16.600 5.358 55.037 1.00 43.17 173 SER A O 1
ATOM 1285 N N . GLN A 1 176 ? 16.144 7.418 54.250 1.00 40.65 174 GLN A N 1
ATOM 1286 C CA . GLN A 1 176 ? 17.541 7.781 54.047 1.00 41.46 174 GLN A CA 1
ATOM 1287 C C . GLN A 1 176 ? 17.706 9.295 53.973 1.00 38.08 174 GLN A C 1
ATOM 1288 O O . GLN A 1 176 ? 16.724 10.029 53.859 1.00 37.46 174 GLN A O 1
ATOM 1294 N N . GLU A 1 177 ? 18.921 9.776 54.022 1.00 40.31 175 GLU A N 1
ATOM 1295 C CA . GLU A 1 177 ? 19.197 11.190 53.949 1.00 42.36 175 GLU A CA 1
ATOM 1296 C C . GLU A 1 177 ? 18.929 11.772 52.597 1.00 39.00 175 GLU A C 1
ATOM 1297 O O . GLU A 1 177 ? 18.707 11.056 51.667 1.00 38.88 175 GLU A O 1
ATOM 1303 N N . PHE A 1 178 ? 19.058 13.085 52.502 1.00 37.91 176 PHE A N 1
ATOM 1304 C CA . PHE A 1 178 ? 18.908 13.783 51.232 1.00 34.92 176 PHE A CA 1
ATOM 1305 C C . PHE A 1 178 ? 19.850 13.218 50.178 1.00 34.44 176 PHE A C 1
ATOM 1306 O O . PHE A 1 178 ? 21.021 12.963 50.455 1.00 33.87 176 PHE A O 1
ATOM 1314 N N . THR A 1 179 ? 19.333 13.016 48.972 1.00 36.59 177 THR A N 1
ATOM 1315 C CA . THR A 1 179 ? 20.187 12.711 47.835 1.00 38.98 177 THR A CA 1
ATOM 1316 C C . THR A 1 179 ? 20.711 14.025 47.277 1.00 37.10 177 THR A C 1
ATOM 1317 O O . THR A 1 179 ? 20.202 15.093 47.619 1.00 35.13 177 THR A O 1
ATOM 1321 N N . GLU A 1 180 ? 21.728 13.952 46.427 1.00 36.11 178 GLU A N 1
ATOM 1322 C CA . GLU A 1 180 ? 22.274 15.155 45.809 1.00 40.02 178 GLU A CA 1
ATOM 1323 C C . GLU A 1 180 ? 21.252 15.889 44.922 1.00 39.72 178 GLU A C 1
ATOM 1324 O O . GLU A 1 180 ? 21.215 17.119 44.935 1.00 39.52 178 GLU A O 1
ATOM 1330 N N . PRO A 1 181 ? 20.427 15.152 44.147 1.00 37.32 179 PRO A N 1
ATOM 1331 C CA . PRO A 1 181 ? 19.373 15.872 43.421 1.00 34.26 179 PRO A CA 1
ATOM 1332 C C . PRO A 1 181 ? 18.397 16.617 44.334 1.00 34.56 179 PRO A C 1
ATOM 1333 O O . PRO A 1 181 ? 17.945 17.703 43.973 1.00 32.61 179 PRO A O 1
ATOM 1337 N N . GLU A 1 182 ? 18.077 16.042 45.489 1.00 33.07 180 GLU A N 1
ATOM 1338 C CA . GLU A 1 182 ? 17.194 16.704 46.445 1.00 30.28 180 GLU A CA 1
ATOM 1339 C C . GLU A 1 182 ? 17.820 18.000 46.949 1.00 30.12 180 GLU A C 1
ATOM 1340 O O . GLU A 1 182 ? 17.151 19.029 47.028 1.00 31.44 180 GLU A O 1
ATOM 1346 N N . MET A 1 183 ? 19.107 17.940 47.280 1.00 30.62 181 MET A N 1
ATOM 1347 C CA . MET A 1 183 ? 19.839 19.110 47.755 1.00 32.83 181 MET A CA 1
ATOM 1348 C C . MET A 1 183 ? 19.888 20.212 46.702 1.00 31.83 181 MET A C 1
ATOM 1349 O O . MET A 1 183 ? 19.691 21.387 47.014 1.00 32.69 181 MET A O 1
ATOM 1354 N N . LYS A 1 184 ? 20.156 19.828 45.457 1.00 32.77 182 LYS A N 1
ATOM 1355 C CA . LYS A 1 184 ? 20.238 20.788 44.361 1.00 35.11 182 LYS A CA 1
ATOM 1356 C C . LYS A 1 184 ? 18.891 21.449 44.100 1.00 29.07 182 LYS A C 1
ATOM 1357 O O . LYS A 1 184 ? 18.820 22.652 43.853 1.00 27.91 182 LYS A O 1
ATOM 1363 N N . PHE A 1 185 ? 17.826 20.657 44.156 1.00 28.36 183 PHE A N 1
ATOM 1364 C CA . PHE A 1 185 ? 16.481 21.173 43.939 1.00 24.37 183 PHE A CA 1
ATOM 1365 C C . PHE A 1 185 ? 16.079 22.162 45.025 1.00 23.78 183 PHE A C 1
ATOM 1366 O O . PHE A 1 185 ? 15.455 23.183 44.743 1.00 25.84 183 PHE A O 1
ATOM 1374 N N . ILE A 1 186 ? 16.430 21.847 46.268 1.00 24.38 184 ILE A N 1
ATOM 1375 C CA . ILE A 1 186 ? 16.089 22.705 47.396 1.00 22.98 184 ILE A CA 1
ATOM 1376 C C . ILE A 1 186 ? 16.736 24.081 47.242 1.00 27.15 184 ILE A C 1
ATOM 1377 O O . ILE A 1 186 ? 16.081 25.103 47.444 1.00 30.31 184 ILE A O 1
ATOM 1382 N N . ARG A 1 187 ? 18.011 24.104 46.863 1.00 24.91 185 ARG A N 1
ATOM 1383 C CA . ARG A 1 187 ? 18.720 25.363 46.645 1.00 31.01 185 ARG A CA 1
ATOM 1384 C C . ARG A 1 187 ? 18.068 26.189 45.538 1.00 33.50 185 ARG A C 1
ATOM 1385 O O . ARG A 1 187 ? 17.891 27.399 45.679 1.00 34.97 185 ARG A O 1
ATOM 1393 N N . GLN A 1 188 ? 17.714 25.528 44.440 1.00 30.91 186 GLN A N 1
ATOM 1394 C CA . GLN A 1 188 ? 17.056 26.191 43.318 1.00 28.60 186 GLN A CA 1
ATOM 1395 C C . GLN A 1 188 ? 15.677 26.711 43.710 1.00 26.66 186 GLN A C 1
ATOM 1396 O O . GLN A 1 188 ? 15.297 27.825 43.350 1.00 30.28 186 GLN A O 1
ATOM 1402 N N . ALA A 1 189 ? 14.935 25.894 44.451 1.00 23.85 187 ALA A N 1
ATOM 1403 C CA . ALA A 1 189 ? 13.569 26.224 44.844 1.00 27.42 187 ALA A CA 1
ATOM 1404 C C . ALA A 1 189 ? 13.511 27.451 45.749 1.00 29.75 187 ALA A C 1
ATOM 1405 O O . ALA A 1 189 ? 12.595 28.267 45.644 1.00 31.97 187 ALA A O 1
ATOM 1407 N N . LEU A 1 190 ? 14.492 27.575 46.637 1.00 25.26 188 LEU A N 1
ATOM 1408 C CA . LEU A 1 190 ? 14.535 28.687 47.580 1.00 25.80 188 LEU A CA 1
ATOM 1409 C C . LEU A 1 190 ? 14.812 30.016 46.883 1.00 28.94 188 LEU A C 1
ATOM 1410 O O . LEU A 1 190 ? 14.475 31.077 47.406 1.00 30.25 188 LEU A O 1
ATOM 1415 N N . GLU A 1 191 ? 15.429 29.951 45.707 1.00 28.12 189 GLU A N 1
ATOM 1416 C CA . GLU A 1 191 ? 15.701 31.146 44.914 1.00 28.83 189 GLU A CA 1
ATOM 1417 C C . GLU A 1 191 ? 14.407 31.751 44.385 1.00 33.71 189 GLU A C 1
ATOM 1418 O O . GLU A 1 191 ? 14.315 32.959 44.164 1.00 43.17 189 GLU A O 1
ATOM 1424 N N . ILE A 1 192 ? 13.410 30.898 44.182 1.00 28.90 190 ILE A N 1
ATOM 1425 C CA . ILE A 1 192 ? 12.134 31.320 43.622 1.00 29.44 190 ILE A CA 1
ATOM 1426 C C . ILE A 1 192 ? 11.072 31.431 44.711 1.00 34.38 190 ILE A C 1
ATOM 1427 O O . ILE A 1 192 ? 10.241 32.341 44.699 1.00 37.94 190 ILE A O 1
ATOM 1432 N N . CYS A 1 193 ? 11.117 30.500 45.658 1.00 31.99 191 CYS A N 1
ATOM 1433 C CA . CYS A 1 193 ? 10.130 30.431 46.727 1.00 33.02 191 CYS A CA 1
ATOM 1434 C C . CYS A 1 193 ? 10.818 30.272 48.083 1.00 31.54 191 CYS A C 1
ATOM 1435 O O . CYS A 1 193 ? 11.029 29.151 48.546 1.00 34.11 191 CYS A O 1
ATOM 1438 N N . PRO A 1 194 ? 11.171 31.401 48.721 1.00 30.57 192 PRO A N 1
ATOM 1439 C CA . PRO A 1 194 ? 11.944 31.429 49.971 1.00 34.11 192 PRO A CA 1
ATOM 1440 C C . PRO A 1 194 ? 11.224 30.793 51.158 1.00 34.98 192 PRO A C 1
ATOM 1441 O O . PRO A 1 194 ? 11.873 30.172 52.000 1.00 36.32 192 PRO A O 1
ATOM 1445 N N . VAL A 1 195 ? 9.907 30.957 51.231 1.00 32.18 193 VAL A N 1
ATOM 1446 C CA . VAL A 1 195 ? 9.131 30.365 52.315 1.00 33.24 193 VAL A CA 1
ATOM 1447 C C . VAL A 1 195 ? 8.941 28.875 52.069 1.00 31.39 193 VAL A C 1
ATOM 1448 O O . VAL A 1 195 ? 8.149 28.476 51.215 1.00 29.59 193 VAL A O 1
ATOM 1452 N N . ALA A 1 196 ? 9.670 28.054 52.817 1.00 27.11 194 ALA A N 1
ATOM 1453 C CA . ALA A 1 196 ? 9.624 26.614 52.611 1.00 27.52 194 ALA A CA 1
ATOM 1454 C C . ALA A 1 196 ? 9.964 25.835 53.875 1.00 31.32 194 ALA A C 1
ATOM 1455 O O . ALA A 1 196 ? 10.610 26.352 54.787 1.00 32.65 194 ALA A O 1
ATOM 1457 N N . ALA A 1 197 ? 9.521 24.584 53.913 1.00 26.25 195 ALA A N 1
ATOM 1458 C CA . ALA A 1 197 ? 9.835 23.688 55.014 1.00 27.08 195 ALA A CA 1
ATOM 1459 C C . ALA A 1 197 ? 10.016 22.269 54.499 1.00 27.52 195 ALA A C 1
ATOM 1460 O O . ALA A 1 197 ? 9.343 21.850 53.556 1.00 29.41 195 ALA A O 1
ATOM 1462 N N . ILE A 1 198 ? 10.938 21.536 55.111 1.00 29.67 196 ILE A N 1
ATOM 1463 C CA . ILE A 1 198 ? 11.094 20.120 54.821 1.00 29.04 196 ILE A CA 1
ATOM 1464 C C . ILE A 1 198 ? 10.154 19.319 55.710 1.00 33.32 196 ILE A C 1
ATOM 1465 O O . ILE A 1 198 ? 10.142 19.497 56.928 1.00 36.66 196 ILE A O 1
ATOM 1470 N N . VAL A 1 199 ? 9.354 18.450 55.104 1.00 33.03 197 VAL A N 1
ATOM 1471 C CA . VAL A 1 199 ? 8.555 17.516 55.881 1.00 29.39 197 VAL A CA 1
ATOM 1472 C C . VAL A 1 199 ? 9.177 16.131 55.784 1.00 31.28 197 VAL A C 1
ATOM 1473 O O . VAL A 1 199 ? 9.165 15.506 54.722 1.00 27.09 197 VAL A O 1
ATOM 1477 N N . ALA A 1 200 ? 9.742 15.671 56.896 1.00 30.55 198 ALA A N 1
ATOM 1478 C CA . ALA A 1 200 ? 10.343 14.348 56.968 1.00 32.33 198 ALA A CA 1
ATOM 1479 C C . ALA A 1 200 ? 9.270 13.317 57.295 1.00 33.95 198 ALA A C 1
ATOM 1480 O O . ALA A 1 200 ? 8.875 13.163 58.451 1.00 34.97 198 ALA A O 1
ATOM 1482 N N . THR A 1 201 ? 8.806 12.611 56.269 1.00 35.36 199 THR A N 1
ATOM 1483 C CA . THR A 1 201 ? 7.633 11.751 56.390 1.00 32.45 199 THR A CA 1
ATOM 1484 C C . THR A 1 201 ? 7.949 10.313 56.797 1.00 33.50 199 THR A C 1
ATOM 1485 O O . THR A 1 201 ? 9.110 9.898 56.817 1.00 32.06 199 THR A O 1
ATOM 1489 N N . LYS A 1 202 ? 6.892 9.573 57.131 1.00 35.51 200 LYS A N 1
ATOM 1490 C CA . LYS A 1 202 ? 6.956 8.142 57.432 1.00 35.69 200 LYS A CA 1
ATOM 1491 C C . LYS A 1 202 ? 7.778 7.812 58.678 1.00 39.61 200 LYS A C 1
ATOM 1492 O O . LYS A 1 202 ? 8.496 6.811 58.706 1.00 38.56 200 LYS A O 1
ATOM 1498 N N . THR A 1 203 ? 7.659 8.642 59.710 1.00 31.43 201 THR A N 1
ATOM 1499 C CA . THR A 1 203 ? 8.373 8.405 60.962 1.00 35.74 201 THR A CA 1
ATOM 1500 C C . THR A 1 203 ? 7.847 7.162 61.673 1.00 39.47 201 THR A C 1
ATOM 1501 O O . THR A 1 203 ? 8.554 6.545 62.469 1.00 41.35 201 THR A O 1
ATOM 1505 N N . ASP A 1 204 ? 6.603 6.799 61.380 1.00 40.21 202 ASP A N 1
ATOM 1506 C CA . ASP A 1 204 ? 5.991 5.610 61.962 1.00 40.73 202 ASP A CA 1
ATOM 1507 C C . ASP A 1 204 ? 6.581 4.335 61.373 1.00 37.20 202 ASP A C 1
ATOM 1508 O O . ASP A 1 204 ? 6.460 3.258 61.954 1.00 42.69 202 ASP A O 1
ATOM 1513 N N . LEU A 1 205 ? 7.221 4.463 60.215 1.00 38.84 203 LEU A N 1
ATOM 1514 C CA . LEU A 1 205 ? 7.730 3.306 59.489 1.00 41.63 203 LEU A CA 1
ATOM 1515 C C . LEU A 1 205 ? 9.214 3.059 59.749 1.00 44.64 203 LEU A C 1
ATOM 1516 O O . LEU A 1 205 ? 9.676 1.919 59.713 1.00 46.66 203 LEU A O 1
ATOM 1521 N N . TYR A 1 206 ? 9.959 4.127 60.013 1.00 46.10 204 TYR A N 1
ATOM 1522 C CA . TYR A 1 206 ? 11.402 4.015 60.191 1.00 45.64 204 TYR A CA 1
ATOM 1523 C C . TYR A 1 206 ? 11.829 4.416 61.598 1.00 46.81 204 TYR A C 1
ATOM 1524 O O . TYR A 1 206 ? 11.831 5.598 61.935 1.00 46.72 204 TYR A O 1
ATOM 1533 N N . PRO A 1 207 ? 12.194 3.422 62.423 1.00 47.41 205 PRO A N 1
ATOM 1534 C CA . PRO A 1 207 ? 12.573 3.601 63.830 1.00 48.09 205 PRO A CA 1
ATOM 1535 C C . PRO A 1 207 ? 13.744 4.561 64.033 1.00 46.99 205 PRO A C 1
ATOM 1536 O O . PRO A 1 207 ? 13.830 5.201 65.080 1.00 48.18 205 PRO A O 1
ATOM 1540 N N . HIS A 1 208 ? 14.629 4.657 63.045 1.00 46.80 206 HIS A N 1
ATOM 1541 C CA . HIS A 1 208 ? 15.799 5.523 63.149 1.00 46.22 206 HIS A CA 1
ATOM 1542 C C . HIS A 1 208 ? 15.591 6.845 62.419 1.00 44.57 206 HIS A C 1
ATOM 1543 O O . HIS A 1 208 ? 16.551 7.456 61.948 1.00 43.57 206 HIS A O 1
ATOM 1550 N N . TRP A 1 209 ? 14.339 7.287 62.332 1.00 41.58 207 TRP A N 1
ATOM 1551 C CA . TRP A 1 209 ? 14.000 8.474 61.552 1.00 38.43 207 TRP A CA 1
ATOM 1552 C C . TRP A 1 209 ? 14.668 9.740 62.085 1.00 41.42 207 TRP A C 1
ATOM 1553 O O . TRP A 1 209 ? 15.001 10.639 61.314 1.00 43.26 207 TRP A O 1
ATOM 1564 N N . ARG A 1 210 ? 14.865 9.807 63.398 1.00 40.77 208 ARG A N 1
ATOM 1565 C CA . ARG A 1 210 ? 15.478 10.981 64.012 1.00 41.10 208 ARG A CA 1
ATOM 1566 C C . ARG A 1 210 ? 16.927 11.146 63.558 1.00 42.84 208 ARG A C 1
ATOM 1567 O O . ARG A 1 210 ? 17.402 12.268 63.375 1.00 43.80 208 ARG A O 1
ATOM 1575 N N . GLN A 1 211 ? 17.620 10.024 63.377 1.00 39.89 209 GLN A N 1
ATOM 1576 C CA . GLN A 1 211 ? 18.989 10.035 62.869 1.00 43.28 209 GLN A CA 1
ATOM 1577 C C . GLN A 1 211 ? 19.058 10.695 61.497 1.00 39.86 209 GLN A C 1
ATOM 1578 O O . GLN A 1 211 ? 19.949 11.501 61.228 1.00 43.84 209 GLN A O 1
ATOM 1584 N N . ILE A 1 212 ? 18.112 10.340 60.634 1.00 35.43 210 ILE A N 1
ATOM 1585 C CA . ILE A 1 212 ? 18.035 10.909 59.295 1.00 37.31 210 ILE A CA 1
ATOM 1586 C C . ILE A 1 212 ? 17.726 12.401 59.358 1.00 38.83 210 ILE A C 1
ATOM 1587 O O . ILE A 1 212 ? 18.324 13.200 58.636 1.00 41.54 210 ILE A O 1
ATOM 1592 N N . VAL A 1 213 ? 16.794 12.768 60.233 1.00 37.37 211 VAL A N 1
ATOM 1593 C CA . VAL A 1 213 ? 16.399 14.161 60.402 1.00 35.08 211 VAL A CA 1
ATOM 1594 C C . VAL A 1 213 ? 17.582 15.026 60.831 1.00 37.62 211 VAL A C 1
ATOM 1595 O O . VAL A 1 213 ? 17.836 16.078 60.244 1.00 38.27 211 VAL A O 1
ATOM 1599 N N . ASP A 1 214 ? 18.312 14.569 61.844 1.00 38.95 212 ASP A N 1
ATOM 1600 C CA . ASP A 1 214 ? 19.453 15.317 62.364 1.00 42.22 212 ASP A CA 1
ATOM 1601 C C . ASP A 1 214 ? 20.596 15.389 61.356 1.00 43.13 212 ASP A C 1
ATOM 1602 O O . ASP A 1 214 ? 21.301 16.396 61.278 1.00 47.21 212 ASP A O 1
ATOM 1607 N N . ALA A 1 215 ? 20.777 14.322 60.586 1.00 38.11 213 ALA A N 1
ATOM 1608 C CA . ALA A 1 215 ? 21.779 14.318 59.528 1.00 41.16 213 ALA A CA 1
ATOM 1609 C C . ALA A 1 215 ? 21.390 15.305 58.431 1.00 41.01 213 ALA A C 1
ATOM 1610 O O . ALA A 1 215 ? 22.242 16.004 57.881 1.00 39.67 213 ALA A O 1
ATOM 1612 N N . ASN A 1 216 ? 20.097 15.361 58.124 1.00 38.12 214 ASN A N 1
ATOM 1613 C CA . ASN A 1 216 ? 19.588 16.285 57.116 1.00 35.30 214 ASN A CA 1
ATOM 1614 C C . ASN A 1 216 ? 19.699 17.738 57.564 1.00 36.93 214 ASN A C 1
ATOM 1615 O O . ASN A 1 216 ? 20.051 18.612 56.772 1.00 36.79 214 ASN A O 1
ATOM 1620 N N . ILE A 1 217 ? 19.391 17.989 58.834 1.00 31.16 215 ILE A N 1
ATOM 1621 C CA . ILE A 1 217 ? 19.533 19.322 59.409 1.00 38.69 215 ILE A CA 1
ATOM 1622 C C . ILE A 1 217 ? 20.987 19.776 59.320 1.00 41.81 215 ILE A C 1
ATOM 1623 O O . ILE A 1 217 ? 21.273 20.919 58.960 1.00 40.59 215 ILE A O 1
ATOM 1628 N N . ALA A 1 218 ? 21.899 18.863 59.638 1.00 41.14 216 ALA A N 1
ATOM 1629 C CA . ALA A 1 218 ? 23.328 19.137 59.553 1.00 46.16 216 ALA A CA 1
ATOM 1630 C C . ALA A 1 218 ? 23.737 19.464 58.121 1.00 48.68 216 ALA A C 1
ATOM 1631 O O . ALA A 1 218 ? 24.464 20.427 57.878 1.00 50.42 216 ALA A O 1
ATOM 1633 N N . HIS A 1 219 ? 23.257 18.658 57.179 1.00 49.23 217 HIS A N 1
ATOM 1634 C CA . HIS A 1 219 ? 23.571 18.841 55.765 1.00 48.46 217 HIS A CA 1
ATOM 1635 C C . HIS A 1 219 ? 23.068 20.189 55.255 1.00 44.07 217 HIS A C 1
ATOM 1636 O O . HIS A 1 219 ? 23.775 20.890 54.532 1.00 42.22 217 HIS A O 1
ATOM 1643 N N . LEU A 1 220 ? 21.845 20.543 55.638 1.00 41.84 218 LEU A N 1
ATOM 1644 C CA . LEU A 1 220 ? 21.248 21.810 55.228 1.00 41.92 218 LEU A CA 1
ATOM 1645 C C . LEU A 1 220 ? 22.064 23.000 55.724 1.00 42.98 218 LEU A C 1
ATOM 1646 O O . LEU A 1 220 ? 22.205 24.003 55.023 1.00 38.36 218 LEU A O 1
ATOM 1651 N N . GLN A 1 221 ? 22.612 22.852 56.917 1.00 46.93 219 GLN A N 1
ATOM 1652 C CA . GLN A 1 221 ? 23.376 23.901 57.526 1.00 53.60 219 GLN A CA 1
ATOM 1653 C C . GLN A 1 221 ? 24.742 24.042 56.878 1.00 52.59 219 GLN A C 1
ATOM 1654 O O . GLN A 1 221 ? 25.248 25.110 56.760 1.00 56.74 219 GLN A O 1
ATOM 1660 N N . ARG A 1 222 ? 25.287 22.957 56.402 1.00 48.07 220 ARG A N 1
ATOM 1661 C CA . ARG A 1 222 ? 26.565 22.958 55.697 1.00 49.21 220 ARG A CA 1
ATOM 1662 C C . ARG A 1 222 ? 26.433 23.609 54.323 1.00 51.49 220 ARG A C 1
ATOM 1663 O O . ARG A 1 222 ? 27.369 24.241 53.833 1.00 53.10 220 ARG A O 1
ATOM 1671 N N . ALA A 1 223 ? 25.264 23.453 53.709 1.00 47.20 221 ALA A N 1
ATOM 1672 C CA . ALA A 1 223 ? 25.013 24.010 52.385 1.00 47.16 221 ALA A CA 1
ATOM 1673 C C . ALA A 1 223 ? 24.542 25.459 52.470 1.00 49.86 221 ALA A C 1
ATOM 1674 O O . ALA A 1 223 ? 24.407 26.137 51.452 1.00 51.37 221 ALA A O 1
ATOM 1676 N N . GLY A 1 224 ? 24.290 25.928 53.688 1.00 50.34 222 GLY A N 1
ATOM 1677 C CA . GLY A 1 224 ? 23.841 27.291 53.900 1.00 47.75 222 GLY A CA 1
ATOM 1678 C C . GLY A 1 224 ? 22.410 27.513 53.452 1.00 49.69 222 GLY A C 1
ATOM 1679 O O . GLY A 1 224 ? 22.031 28.622 53.075 1.00 52.84 222 GLY A O 1
ATOM 1680 N N . LEU A 1 225 ? 21.613 26.450 53.490 1.00 48.05 223 LEU A N 1
ATOM 1681 C CA . LEU A 1 225 ? 20.205 26.532 53.123 1.00 43.66 223 LEU A CA 1
ATOM 1682 C C . LEU A 1 225 ? 19.339 26.613 54.375 1.00 47.54 223 LEU A C 1
ATOM 1683 O O . LEU A 1 225 ? 19.272 25.664 55.156 1.00 50.68 223 LEU A O 1
ATOM 1688 N N . ASN A 1 226 ? 18.678 27.750 54.564 1.00 48.27 224 ASN A N 1
ATOM 1689 C CA . ASN A 1 226 ? 17.904 27.986 55.777 1.00 51.14 224 ASN A CA 1
ATOM 1690 C C . ASN A 1 226 ? 16.461 27.501 55.661 1.00 45.08 224 ASN A C 1
ATOM 1691 O O . ASN A 1 226 ? 15.553 28.282 55.375 1.00 43.61 224 ASN A O 1
ATOM 1696 N N . VAL A 1 227 ? 16.265 26.202 55.877 1.00 40.44 225 VAL A N 1
ATOM 1697 C CA . VAL A 1 227 ? 14.940 25.588 55.833 1.00 39.09 225 VAL A CA 1
ATOM 1698 C C . VAL A 1 227 ? 14.702 24.749 57.082 1.00 36.89 225 VAL A C 1
ATOM 1699 O O . VAL A 1 227 ? 15.547 23.934 57.450 1.00 37.78 225 VAL A O 1
ATOM 1703 N N . PRO A 1 228 ? 13.549 24.938 57.741 1.00 35.86 226 PRO A N 1
ATOM 1704 C CA . PRO A 1 228 ? 13.243 24.095 58.899 1.00 33.33 226 PRO A CA 1
ATOM 1705 C C . PRO A 1 228 ? 12.869 22.679 58.474 1.00 33.17 226 PRO A C 1
ATOM 1706 O O . PRO A 1 228 ? 12.359 22.487 57.371 1.00 31.23 226 PRO A O 1
ATOM 1710 N N . VAL A 1 229 ? 13.134 21.703 59.334 1.00 33.01 227 VAL A N 1
ATOM 1711 C CA . VAL A 1 229 ? 12.745 20.326 59.063 1.00 31.19 227 VAL A CA 1
ATOM 1712 C C . VAL A 1 229 ? 11.645 19.899 60.025 1.00 36.54 227 VAL A C 1
ATOM 1713 O O . VAL A 1 229 ? 11.797 20.001 61.242 1.00 42.08 227 VAL A O 1
ATOM 1717 N N . ILE A 1 230 ? 10.533 19.427 59.474 1.00 33.83 228 ILE A N 1
ATOM 1718 C CA . ILE A 1 230 ? 9.398 19.018 60.287 1.00 32.47 228 ILE A CA 1
ATOM 1719 C C . ILE A 1 230 ? 9.091 17.536 60.102 1.00 31.04 228 ILE A C 1
ATOM 1720 O O . ILE A 1 230 ? 8.627 17.123 59.040 1.00 30.27 228 ILE A O 1
ATOM 1725 N N . PRO A 1 231 ? 9.360 16.728 61.137 1.00 30.00 229 PRO A N 1
ATOM 1726 C CA . PRO A 1 231 ? 9.012 15.304 61.114 1.00 30.26 229 PRO A CA 1
ATOM 1727 C C . PRO A 1 231 ? 7.501 15.117 61.111 1.00 33.69 229 PRO A C 1
ATOM 1728 O O . PRO A 1 231 ? 6.792 15.961 61.659 1.00 36.28 229 PRO A O 1
ATOM 1732 N N . ALA A 1 232 ? 7.017 14.035 60.511 1.00 34.23 230 ALA A N 1
ATOM 1733 C CA . ALA A 1 232 ? 5.582 13.790 60.447 1.00 34.23 230 ALA A CA 1
ATOM 1734 C C . ALA A 1 232 ? 5.256 12.350 60.073 1.00 29.77 230 ALA A C 1
ATOM 1735 O O . ALA A 1 232 ? 6.037 11.675 59.403 1.00 37.41 230 ALA A O 1
ATOM 1737 N N . SER A 1 233 ? 4.092 11.890 60.517 1.00 35.83 231 SER A N 1
ATOM 1738 C CA . SER A 1 233 ? 3.554 10.605 60.092 1.00 37.00 231 SER A CA 1
ATOM 1739 C C . SER A 1 233 ? 2.094 10.769 59.688 1.00 37.53 231 SER A C 1
ATOM 1740 O O . SER A 1 233 ? 1.224 10.959 60.538 1.00 32.87 231 SER A O 1
ATOM 1743 N N . SER A 1 234 ? 1.834 10.703 58.386 1.00 37.94 232 SER A N 1
ATOM 1744 C CA . SER A 1 234 ? 0.480 10.849 57.860 1.00 40.35 232 SER A CA 1
ATOM 1745 C C . SER A 1 234 ? -0.419 9.730 58.369 1.00 41.26 232 SER A C 1
ATOM 1746 O O . SER A 1 234 ? -1.617 9.922 58.593 1.00 43.30 232 SER A O 1
ATOM 1749 N N . VAL A 1 235 ? 0.185 8.561 58.548 1.00 34.81 233 VAL A N 1
ATOM 1750 C CA . VAL A 1 235 ? -0.494 7.377 59.055 1.00 37.09 233 VAL A CA 1
ATOM 1751 C C . VAL A 1 235 ? -1.040 7.597 60.471 1.00 42.70 233 VAL A C 1
ATOM 1752 O O . VAL A 1 235 ? -2.220 7.344 60.736 1.00 44.91 233 VAL A O 1
ATOM 1756 N N . LEU A 1 236 ? -0.188 8.086 61.369 1.00 40.74 234 LEU A N 1
ATOM 1757 C CA . LEU A 1 236 ? -0.612 8.440 62.724 1.00 43.28 234 LEU A CA 1
ATOM 1758 C C . LEU A 1 236 ? -1.674 9.535 62.723 1.00 44.27 234 LEU A C 1
ATOM 1759 O O . LEU A 1 236 ? -2.651 9.465 63.469 1.00 46.26 234 LEU A O 1
ATOM 1764 N N . ARG A 1 237 ? -1.462 10.551 61.891 1.00 40.02 235 ARG A N 1
ATOM 1765 C CA . ARG A 1 237 ? -2.417 11.643 61.734 1.00 41.13 235 ARG A CA 1
ATOM 1766 C C . ARG A 1 237 ? -3.792 11.110 61.351 1.00 48.67 235 ARG A C 1
ATOM 1767 O O . ARG A 1 237 ? -4.815 11.579 61.851 1.00 49.82 235 ARG A O 1
ATOM 1775 N N . SER A 1 238 ? -3.808 10.109 60.478 1.00 48.97 236 SER A N 1
ATOM 1776 C CA . SER A 1 238 ? -5.061 9.556 59.986 1.00 52.07 236 SER A CA 1
ATOM 1777 C C . SER A 1 238 ? -5.832 8.795 61.063 1.00 55.92 236 SER A C 1
ATOM 1778 O O . SER A 1 238 ? -7.062 8.846 61.081 1.00 56.72 236 SER A O 1
ATOM 1781 N N . HIS A 1 239 ? -5.126 8.096 61.916 1.00 63.95 237 HIS A N 1
ATOM 1782 C CA . HIS A 1 239 ? -5.763 7.406 62.991 1.00 77.48 237 HIS A CA 1
ATOM 1783 C C . HIS A 1 239 ? -6.244 8.400 64.028 1.00 64.70 237 HIS A C 1
ATOM 1784 O O . HIS A 1 239 ? -7.292 8.248 64.588 1.00 61.69 237 HIS A O 1
ATOM 1791 N N . ALA A 1 240 ? -5.500 9.461 64.217 1.00 53.55 238 ALA A N 1
ATOM 1792 C CA . ALA A 1 240 ? -5.839 10.482 65.201 1.00 50.77 238 ALA A CA 1
ATOM 1793 C C . ALA A 1 240 ? -7.167 11.110 64.817 1.00 50.05 238 ALA A C 1
ATOM 1794 O O . ALA A 1 240 ? -8.052 11.281 65.654 1.00 54.13 238 ALA A O 1
ATOM 1796 N N . ILE A 1 241 ? -7.293 11.436 63.535 1.00 45.88 239 ILE A N 1
ATOM 1797 C CA . ILE A 1 241 ? -8.528 11.971 62.981 1.00 52.84 239 ILE A CA 1
ATOM 1798 C C . ILE A 1 241 ? -9.697 11.020 63.218 1.00 60.15 239 ILE A C 1
ATOM 1799 O O . ILE A 1 241 ? -10.749 11.425 63.714 1.00 65.26 239 ILE A O 1
ATOM 1804 N N . SER A 1 242 ? -9.495 9.755 62.862 1.00 59.03 240 SER A N 1
ATOM 1805 C CA . SER A 1 242 ? -10.520 8.724 62.999 1.00 62.91 240 SER A CA 1
ATOM 1806 C C . SER A 1 242 ? -11.027 8.598 64.432 1.00 64.28 240 SER A C 1
ATOM 1807 O O . SER A 1 242 ? -12.221 8.412 64.666 1.00 65.72 240 SER A O 1
ATOM 1810 N N . LEU A 1 243 ? -10.109 8.707 65.385 1.00 61.53 241 LEU A N 1
ATOM 1811 C CA . LEU A 1 243 ? -10.432 8.516 66.793 1.00 61.98 241 LEU A CA 1
ATOM 1812 C C . LEU A 1 243 ? -10.774 9.829 67.492 1.00 58.78 241 LEU A C 1
ATOM 1813 O O . LEU A 1 243 ? -11.151 9.827 68.665 1.00 56.61 241 LEU A O 1
ATOM 1818 N N . ASN A 1 244 ? -10.651 10.938 66.763 1.00 59.80 242 ASN A N 1
ATOM 1819 C CA . ASN A 1 244 ? -10.761 12.276 67.344 1.00 62.07 242 ASN A CA 1
ATOM 1820 C C . ASN A 1 244 ? -9.809 12.394 68.531 1.00 63.27 242 ASN A C 1
ATOM 1821 O O . ASN A 1 244 ? -10.148 12.959 69.571 1.00 61.68 242 ASN A O 1
ATOM 1826 N N . ASP A 1 245 ? -8.613 11.841 68.351 1.00 59.39 243 ASP A N 1
ATOM 1827 C CA . ASP A 1 245 ? -7.621 11.729 69.412 1.00 57.24 243 ASP A CA 1
ATOM 1828 C C . ASP A 1 245 ? -6.614 12.872 69.322 1.00 55.70 243 ASP A C 1
ATOM 1829 O O . ASP A 1 245 ? -5.748 12.879 68.446 1.00 54.40 243 ASP A O 1
ATOM 1834 N N . LYS A 1 246 ? -6.734 13.834 70.232 1.00 57.98 244 LYS A N 1
ATOM 1835 C CA . LYS A 1 246 ? -5.847 14.994 70.254 1.00 60.16 244 LYS A CA 1
ATOM 1836 C C . LYS A 1 246 ? -4.400 14.597 70.530 1.00 57.20 244 LYS A C 1
ATOM 1837 O O . LYS A 1 246 ? -3.469 15.185 69.978 1.00 52.05 244 LYS A O 1
ATOM 1843 N N . GLU A 1 247 ? -4.220 13.595 71.384 1.00 54.00 245 GLU A N 1
ATOM 1844 C CA . GLU A 1 247 ? -2.889 13.169 71.801 1.00 55.88 245 GLU A CA 1
ATOM 1845 C C . GLU A 1 247 ? -2.144 12.474 70.666 1.00 52.84 245 GLU A C 1
ATOM 1846 O O . GLU A 1 247 ? -0.942 12.671 70.489 1.00 53.52 245 GLU A O 1
ATOM 1852 N N . LEU A 1 248 ? -2.863 11.659 69.901 1.00 50.43 246 LEU A N 1
ATOM 1853 C CA . LEU A 1 248 ? -2.265 10.951 68.776 1.00 51.43 246 LEU A CA 1
ATOM 1854 C C . LEU A 1 248 ? -1.943 11.920 67.645 1.00 47.72 246 LEU A C 1
ATOM 1855 O O . LEU A 1 248 ? -0.983 11.723 66.899 1.00 44.05 246 LEU A O 1
ATOM 1860 N N . ASN A 1 249 ? -2.755 12.967 67.526 1.00 45.92 247 ASN A N 1
ATOM 1861 C CA . ASN A 1 249 ? -2.536 14.004 66.527 1.00 43.88 247 ASN A CA 1
ATOM 1862 C C . ASN A 1 249 ? -1.229 14.737 66.793 1.00 44.72 247 ASN A C 1
ATOM 1863 O O . ASN A 1 249 ? -0.504 15.093 65.866 1.00 44.70 247 ASN A O 1
ATOM 1868 N N . GLU A 1 250 ? -0.933 14.945 68.071 1.00 49.49 248 GLU A N 1
ATOM 1869 C CA . GLU A 1 250 ? 0.318 15.568 68.481 1.00 51.83 248 GLU A CA 1
ATOM 1870 C C . GLU A 1 250 ? 1.508 14.675 68.144 1.00 50.09 248 GLU A C 1
ATOM 1871 O O . GLU A 1 250 ? 2.565 15.160 67.740 1.00 49.83 248 GLU A O 1
ATOM 1877 N N . GLU A 1 251 ? 1.327 13.367 68.305 1.00 46.71 249 GLU A N 1
ATOM 1878 C CA . GLU A 1 251 ? 2.388 12.406 68.027 1.00 46.09 249 GLU A CA 1
ATOM 1879 C C . GLU A 1 251 ? 2.712 12.358 66.533 1.00 42.67 249 GLU A C 1
ATOM 1880 O O . GLU A 1 251 ? 3.853 12.110 66.143 1.00 41.81 249 GLU A O 1
ATOM 1886 N N . SER A 1 252 ? 1.707 12.610 65.700 1.00 41.48 250 SER A N 1
ATOM 1887 C CA . SER A 1 252 ? 1.909 12.644 64.255 1.00 40.18 250 SER A CA 1
ATOM 1888 C C . SER A 1 252 ? 2.683 13.893 63.841 1.00 35.98 250 SER A C 1
ATOM 1889 O O . SER A 1 252 ? 3.195 13.970 62.725 1.00 37.47 250 SER A O 1
ATOM 1892 N N . ASN A 1 253 ? 2.742 14.863 64.753 1.00 37.47 251 ASN A N 1
ATOM 1893 C CA . ASN A 1 253 ? 3.456 16.128 64.562 1.00 36.35 251 ASN A CA 1
ATOM 1894 C C . ASN A 1 253 ? 2.860 17.005 63.458 1.00 38.28 251 ASN A C 1
ATOM 1895 O O . ASN A 1 253 ? 3.491 17.960 63.003 1.00 37.84 251 ASN A O 1
ATOM 1900 N N . PHE A 1 254 ? 1.642 16.685 63.035 1.00 35.31 252 PHE A N 1
ATOM 1901 C CA . PHE A 1 254 ? 0.928 17.526 62.075 1.00 39.13 252 PHE A CA 1
ATOM 1902 C C . PHE A 1 254 ? 0.583 18.938 62.588 1.00 40.47 252 PHE A C 1
ATOM 1903 O O . PHE A 1 254 ? 0.526 19.872 61.788 1.00 40.63 252 PHE A O 1
ATOM 1911 N N . PRO A 1 255 ? 0.332 19.104 63.905 1.00 41.48 253 PRO A N 1
ATOM 1912 C CA . PRO A 1 255 ? 0.207 20.482 64.401 1.00 41.03 253 PRO A CA 1
ATOM 1913 C C . PRO A 1 255 ? 1.419 21.364 64.097 1.00 38.80 253 PRO A C 1
ATOM 1914 O O . PRO A 1 255 ? 1.261 22.575 63.935 1.00 37.32 253 PRO A O 1
ATOM 1918 N N . ALA A 1 256 ? 2.606 20.769 64.024 1.00 37.38 254 ALA A N 1
ATOM 1919 C CA . ALA A 1 256 ? 3.809 21.515 63.671 1.00 38.82 254 ALA A CA 1
ATOM 1920 C C . ALA A 1 256 ? 3.739 21.976 62.219 1.00 37.91 254 ALA A C 1
ATOM 1921 O O . ALA A 1 256 ? 4.239 23.047 61.872 1.00 32.69 254 ALA A O 1
ATOM 1923 N N . ILE A 1 257 ? 3.116 21.159 61.374 1.00 34.17 255 ILE A N 1
ATOM 1924 C CA . ILE A 1 257 ? 2.885 21.531 59.983 1.00 35.34 255 ILE A CA 1
ATOM 1925 C C . ILE A 1 257 ? 1.869 22.667 59.919 1.00 35.03 255 ILE A C 1
ATOM 1926 O O . ILE A 1 257 ? 2.056 23.642 59.191 1.00 35.40 255 ILE A O 1
ATOM 1931 N N . VAL A 1 258 ? 0.799 22.532 60.697 1.00 37.58 256 VAL A N 1
ATOM 1932 C CA . VAL A 1 258 ? -0.232 23.558 60.789 1.00 38.22 256 VAL A CA 1
ATOM 1933 C C . VAL A 1 258 ? 0.363 24.870 61.293 1.00 41.62 256 VAL A C 1
ATOM 1934 O O . VAL A 1 258 ? 0.056 25.945 60.774 1.00 44.66 256 VAL A O 1
ATOM 1938 N N . LYS A 1 259 ? 1.231 24.765 62.296 1.00 38.41 257 LYS A N 1
ATOM 1939 C CA . LYS A 1 259 ? 1.890 25.928 62.879 1.00 36.79 257 LYS A CA 1
ATOM 1940 C C . LYS A 1 259 ? 2.732 26.673 61.845 1.00 37.09 257 LYS A C 1
ATOM 1941 O O . LYS A 1 259 ? 2.699 27.901 61.780 1.00 38.72 257 LYS A O 1
ATOM 1947 N N . PHE A 1 260 ? 3.483 25.927 61.041 1.00 36.44 258 PHE A N 1
ATOM 1948 C CA . PHE A 1 260 ? 4.294 26.529 59.988 1.00 37.32 258 PHE A CA 1
ATOM 1949 C C . PHE A 1 260 ? 3.414 27.218 58.952 1.00 38.21 258 PHE A C 1
ATOM 1950 O O . PHE A 1 260 ? 3.693 28.344 58.535 1.00 34.43 258 PHE A O 1
ATOM 1958 N N . LEU A 1 261 ? 2.354 26.533 58.539 1.00 31.57 259 LEU A N 1
ATOM 1959 C CA . LEU A 1 261 ? 1.430 27.069 57.548 1.00 37.42 259 LEU A CA 1
ATOM 1960 C C . LEU A 1 261 ? 0.739 28.329 58.057 1.00 38.26 259 LEU A C 1
ATOM 1961 O O . LEU A 1 261 ? 0.488 29.262 57.296 1.00 35.88 259 LEU A O 1
ATOM 1966 N N . SER A 1 262 ? 0.438 28.350 59.350 1.00 35.77 260 SER A N 1
ATOM 1967 C CA . SER A 1 262 ? -0.247 29.485 59.952 1.00 34.09 260 SER A CA 1
ATOM 1968 C C . SER A 1 262 ? 0.668 30.697 60.088 1.00 36.55 260 SER A C 1
ATOM 1969 O O . SER A 1 262 ? 0.314 31.799 59.676 1.00 39.56 260 SER A O 1
ATOM 1972 N N . GLU A 1 263 ? 1.849 30.485 60.659 1.00 39.20 261 GLU A N 1
ATOM 1973 C CA . GLU A 1 263 ? 2.737 31.589 61.009 1.00 46.30 261 GLU A CA 1
ATOM 1974 C C . GLU A 1 263 ? 3.585 32.094 59.842 1.00 47.70 261 GLU A C 1
ATOM 1975 O O . GLU A 1 263 ? 3.984 33.258 59.824 1.00 47.64 261 GLU A O 1
ATOM 1981 N N . HIS A 1 264 ? 3.860 31.230 58.870 1.00 42.73 262 HIS A N 1
ATOM 1982 C CA . HIS A 1 264 ? 4.770 31.598 57.788 1.00 41.36 262 HIS A CA 1
ATOM 1983 C C . HIS A 1 264 ? 4.105 31.695 56.417 1.00 35.66 262 HIS A C 1
ATOM 1984 O O . HIS A 1 264 ? 4.702 32.215 55.475 1.00 36.36 262 HIS A O 1
ATOM 1991 N N . VAL A 1 265 ? 2.876 31.202 56.299 1.00 33.75 263 VAL A N 1
ATOM 1992 C CA . VAL A 1 265 ? 2.179 31.245 55.017 1.00 32.32 263 VAL A CA 1
ATOM 1993 C C . VAL A 1 265 ? 0.878 32.041 55.091 1.00 36.01 263 VAL A C 1
ATOM 1994 O O . VAL A 1 265 ? 0.759 33.103 54.482 1.00 39.94 263 VAL A O 1
ATOM 1998 N N . LEU A 1 266 ? -0.093 31.523 55.838 1.00 38.20 264 LEU A N 1
ATOM 1999 C CA . LEU A 1 266 ? -1.425 32.122 55.891 1.00 38.45 264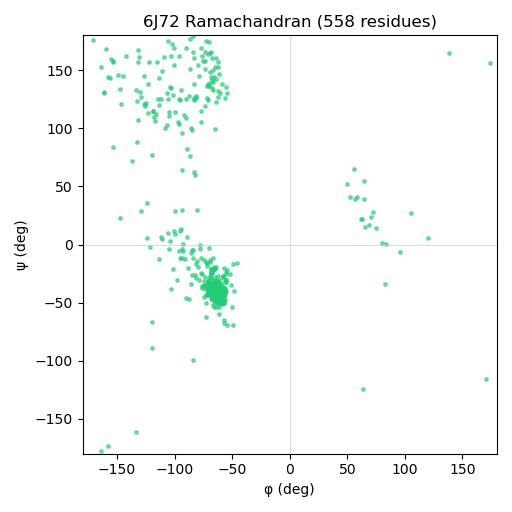 LEU A CA 1
ATOM 2000 C C . LEU A 1 266 ? -1.413 33.538 56.464 1.00 39.37 264 LEU A C 1
ATOM 2001 O O . LEU A 1 266 ? -1.968 34.456 55.862 1.00 39.90 264 LEU A O 1
ATOM 2006 N N . SER A 1 267 ? -0.779 33.711 57.620 1.00 42.82 265 SER A N 1
ATOM 2007 C CA . SER A 1 267 ? -0.735 35.011 58.284 1.00 46.45 265 SER A CA 1
ATOM 2008 C C . SER A 1 267 ? 0.007 36.052 57.454 1.00 43.80 265 SER A C 1
ATOM 2009 O O . SER A 1 267 ? -0.457 37.182 57.302 1.00 43.52 265 SER A O 1
ATOM 2012 N N . ARG A 1 268 ? 1.134 35.661 56.891 1.00 43.68 266 ARG A N 1
ATOM 2013 C CA . ARG A 1 268 ? 1.990 36.528 56.108 1.00 45.73 266 ARG A CA 1
ATOM 2014 C C . ARG A 1 268 ? 1.277 36.995 54.879 1.00 42.12 266 ARG A C 1
ATOM 2015 O O . ARG A 1 268 ? 1.273 38.149 54.587 1.00 41.35 266 ARG A O 1
ATOM 2023 N N . GLN A 1 269 ? 0.654 36.079 54.182 1.00 39.85 267 GLN A N 1
ATOM 2024 C CA . GLN A 1 269 ? -0.021 36.386 52.926 1.00 41.14 267 GLN A CA 1
ATOM 2025 C C . GLN A 1 269 ? -1.330 37.140 53.140 1.00 43.92 267 GLN A C 1
ATOM 2026 O O . GLN A 1 269 ? -1.690 37.997 52.333 1.00 39.96 267 GLN A O 1
ATOM 2032 N N . ASN A 1 270 ? -2.039 36.824 54.221 1.00 44.93 268 ASN A N 1
ATOM 2033 C CA . ASN A 1 270 ? -3.258 37.550 54.565 1.00 47.29 268 ASN A CA 1
ATOM 2034 C C . ASN A 1 270 ? -2.980 39.036 54.757 1.00 44.11 268 ASN A C 1
ATOM 2035 O O . ASN A 1 270 ? -3.804 39.881 54.410 1.00 41.90 268 ASN A O 1
ATOM 2040 N N . ASP A 1 271 ? -1.809 39.342 55.308 1.00 43.52 269 ASP A N 1
ATOM 2041 C CA . ASP A 1 271 ? -1.374 40.721 55.485 1.00 48.67 269 ASP A CA 1
ATOM 2042 C C . ASP A 1 271 ? -1.170 41.411 54.140 1.00 46.19 269 ASP A C 1
ATOM 2043 O O . ASP A 1 271 ? -1.566 42.562 53.957 1.00 45.60 269 ASP A O 1
ATOM 2048 N N . ARG A 1 272 ? -0.552 40.701 53.201 1.00 46.34 270 ARG A N 1
ATOM 2049 C CA . ARG A 1 272 ? -0.279 41.255 51.878 1.00 47.88 270 ARG A CA 1
ATOM 2050 C C . ARG A 1 272 ? -1.568 41.453 51.085 1.00 45.43 270 ARG A C 1
ATOM 2051 O O . ARG A 1 272 ? -1.716 42.441 50.366 1.00 44.40 270 ARG A O 1
ATOM 2059 N N . ILE A 1 273 ? -2.495 40.509 51.218 1.00 42.88 271 ILE A N 1
ATOM 2060 C CA . ILE A 1 273 ? -3.799 40.621 50.574 1.00 43.66 271 ILE A CA 1
ATOM 2061 C C . ILE A 1 273 ? -4.579 41.784 51.173 1.00 44.93 271 ILE A C 1
ATOM 2062 O O . ILE A 1 273 ? -5.221 42.550 50.455 1.00 45.03 271 ILE A O 1
ATOM 2067 N N . ARG A 1 274 ? -4.508 41.911 52.495 1.00 44.73 272 ARG A N 1
ATOM 2068 C CA . ARG A 1 274 ? -5.158 43.002 53.212 1.00 42.61 272 ARG A CA 1
ATOM 2069 C C . ARG A 1 274 ? -4.678 44.355 52.696 1.00 43.48 272 ARG A C 1
ATOM 2070 O O . ARG A 1 274 ? -5.478 45.261 52.465 1.00 42.67 272 ARG A O 1
ATOM 2078 N N . ASP A 1 275 ? -3.367 44.477 52.508 1.00 41.04 273 ASP A N 1
ATOM 2079 C CA . ASP A 1 275 ? -2.766 45.717 52.027 1.00 44.28 273 ASP A CA 1
ATOM 2080 C C . ASP A 1 275 ? -3.227 46.071 50.617 1.00 42.54 273 ASP A C 1
ATOM 2081 O O . ASP A 1 275 ? -3.509 47.233 50.322 1.00 38.32 273 ASP A O 1
ATOM 2086 N N . GLN A 1 276 ? -3.302 45.066 49.750 1.00 44.57 274 GLN A N 1
ATOM 2087 C CA . GLN A 1 276 ? -3.633 45.297 48.348 1.00 49.84 274 GLN A CA 1
ATOM 2088 C C . GLN A 1 276 ? -5.096 45.688 48.144 1.00 44.52 274 GLN A C 1
ATOM 2089 O O . GLN A 1 276 ? -5.400 46.535 47.307 1.00 44.25 274 GLN A O 1
ATOM 2095 N N . ILE A 1 277 ? -5.999 45.081 48.908 1.00 40.46 275 ILE A N 1
ATOM 2096 C CA . ILE A 1 277 ? -7.415 45.416 48.796 1.00 45.24 275 ILE A CA 1
ATOM 2097 C C . ILE A 1 277 ? -7.679 46.815 49.350 1.00 44.51 275 ILE A C 1
ATOM 2098 O O . ILE A 1 277 ? -8.482 47.569 48.799 1.00 41.96 275 ILE A O 1
ATOM 2103 N N . VAL A 1 278 ? -6.994 47.158 50.437 1.00 41.98 276 VAL A N 1
ATOM 2104 C CA . VAL A 1 278 ? -7.071 48.502 51.000 1.00 42.62 276 VAL A CA 1
ATOM 2105 C C . VAL A 1 278 ? -6.554 49.520 49.987 1.00 44.50 276 VAL A C 1
ATOM 2106 O O . VAL A 1 278 ? -7.113 50.610 49.841 1.00 42.20 276 VAL A O 1
ATOM 2110 N N . ASP A 1 279 ? -5.496 49.150 49.273 1.00 45.15 277 ASP A N 1
ATOM 2111 C CA . ASP A 1 279 ? -4.947 50.002 48.226 1.00 47.69 277 ASP A CA 1
ATOM 2112 C C . ASP A 1 279 ? -5.916 50.107 47.052 1.00 44.81 277 ASP A C 1
ATOM 2113 O O . ASP A 1 279 ? -6.020 51.155 46.415 1.00 40.48 277 ASP A O 1
ATOM 2118 N N . GLU A 1 280 ? -6.620 49.014 46.770 1.00 43.45 278 GLU A N 1
ATOM 2119 C CA . GLU A 1 280 ? -7.629 49.001 45.714 1.00 41.31 278 GLU A CA 1
ATOM 2120 C C . GLU A 1 280 ? -8.782 49.935 46.062 1.00 37.39 278 GLU A C 1
ATOM 2121 O O . GLU A 1 280 ? -9.277 50.671 45.209 1.00 36.80 278 GLU A O 1
ATOM 2127 N N . ILE A 1 281 ? -9.204 49.896 47.322 1.00 38.01 279 ILE A N 1
ATOM 2128 C CA . ILE A 1 281 ? -10.260 50.774 47.811 1.00 41.59 279 ILE A CA 1
ATOM 2129 C C . ILE A 1 281 ? -9.836 52.236 47.718 1.00 44.19 279 ILE A C 1
ATOM 2130 O O . ILE A 1 281 ? -10.592 53.084 47.239 1.00 41.36 279 ILE A O 1
ATOM 2135 N N . ARG A 1 282 ? -8.618 52.520 48.172 1.00 41.14 280 ARG A N 1
ATOM 2136 C CA . ARG A 1 282 ? -8.081 53.876 48.153 1.00 42.46 280 ARG A CA 1
ATOM 2137 C C . ARG A 1 282 ? -7.987 54.427 46.735 1.00 39.48 280 ARG A C 1
ATOM 2138 O O . ARG A 1 282 ? -8.388 55.562 46.474 1.00 39.35 280 ARG A O 1
ATOM 2146 N N . SER A 1 283 ? -7.453 53.617 45.827 1.00 38.70 281 SER A N 1
ATOM 2147 C CA . SER A 1 283 ? -7.272 54.027 44.439 1.00 39.48 281 SER A CA 1
ATOM 2148 C C . SER A 1 283 ? -8.605 54.336 43.768 1.00 39.68 281 SER A C 1
ATOM 2149 O O . SER A 1 283 ? -8.734 55.336 43.062 1.00 42.98 281 SER A O 1
ATOM 2152 N N . ALA A 1 284 ? -9.591 53.474 43.994 1.00 36.63 282 ALA A N 1
ATOM 2153 C CA . ALA A 1 284 ? -10.919 53.662 43.422 1.00 40.25 282 ALA A CA 1
ATOM 2154 C C . ALA A 1 284 ? -11.543 54.960 43.921 1.00 39.88 282 ALA A C 1
ATOM 2155 O O . ALA A 1 284 ? -12.146 55.707 43.150 1.00 41.84 282 ALA A O 1
ATOM 2157 N N . ALA A 1 285 ? -11.383 55.226 45.213 1.00 40.76 283 ALA A N 1
ATOM 2158 C CA . ALA A 1 285 ? -11.917 56.438 45.821 1.00 39.71 283 ALA A CA 1
ATOM 2159 C C . ALA A 1 285 ? -11.235 57.683 45.265 1.00 44.29 283 ALA A C 1
ATOM 2160 O O . ALA A 1 285 ? -11.887 58.694 45.001 1.00 42.32 283 ALA A O 1
ATOM 2162 N N . GLU A 1 286 ? -9.920 57.603 45.085 1.00 42.63 284 GLU A N 1
ATOM 2163 C CA . GLU A 1 286 ? -9.147 58.741 44.601 1.00 43.56 284 GLU A CA 1
ATOM 2164 C C . GLU A 1 286 ? -9.434 59.046 43.133 1.00 40.29 284 GLU A C 1
ATOM 2165 O O . GLU A 1 286 ? -9.365 60.199 42.710 1.00 39.92 284 GLU A O 1
ATOM 2171 N N . HIS A 1 287 ? -9.752 58.012 42.359 1.00 37.25 285 HIS A N 1
ATOM 2172 C CA . HIS A 1 287 ? -10.148 58.207 40.968 1.00 36.11 285 HIS A CA 1
ATOM 2173 C C . HIS A 1 287 ? -11.469 58.968 40.897 1.00 35.84 285 HIS A C 1
ATOM 2174 O O . HIS A 1 287 ? -11.641 59.858 40.064 1.00 36.20 285 HIS A O 1
ATOM 2181 N N . LEU A 1 288 ? -12.396 58.615 41.782 1.00 35.76 286 LEU A N 1
ATOM 2182 C CA . LEU A 1 288 ? -13.688 59.288 41.852 1.00 39.44 286 LEU A CA 1
ATOM 2183 C C . LEU A 1 288 ? -13.546 60.710 42.380 1.00 40.54 286 LEU A C 1
ATOM 2184 O O . LEU A 1 288 ? -14.248 61.620 41.936 1.00 39.56 286 LEU A O 1
ATOM 2189 N N . LEU A 1 289 ? -12.644 60.913 43.317 1.00 41.87 287 LEU A N 1
ATOM 2190 C CA . LEU A 1 289 ? -12.410 62.199 43.921 1.00 43.38 287 LEU A CA 1
ATOM 2191 C C . LEU A 1 289 ? -11.880 63.232 42.986 1.00 44.74 287 LEU A C 1
ATOM 2192 O O . LEU A 1 289 ? -12.097 64.389 43.169 1.00 46.48 287 LEU A O 1
ATOM 2197 N N . LEU A 1 290 ? -11.136 62.799 42.003 1.00 42.15 288 LEU A N 1
ATOM 2198 C CA . LEU A 1 290 ? -10.499 63.719 41.068 1.00 38.79 288 LEU A CA 1
ATOM 2199 C C . LEU A 1 290 ? -11.523 64.563 40.316 1.00 41.64 288 LEU A C 1
ATOM 2200 O O . LEU A 1 290 ? -11.357 65.773 40.183 1.00 45.01 288 LEU A O 1
ATOM 2205 N N . ALA A 1 291 ? -12.582 63.922 39.832 1.00 40.59 289 ALA A N 1
ATOM 2206 C CA . ALA A 1 291 ? -13.625 64.623 39.090 1.00 39.74 289 ALA A CA 1
ATOM 2207 C C . ALA A 1 291 ? -14.449 65.518 40.007 1.00 38.94 289 ALA A C 1
ATOM 2208 O O . ALA A 1 291 ? -14.884 66.600 39.609 1.00 42.59 289 ALA A O 1
ATOM 2210 N N . VAL A 1 292 ? -14.662 65.059 41.235 1.00 39.03 290 VAL A N 1
ATOM 2211 C CA . VAL A 1 292 ? -15.404 65.827 42.227 1.00 43.02 290 VAL A CA 1
ATOM 2212 C C . VAL A 1 292 ? -14.670 67.118 42.583 1.00 44.50 290 VAL A C 1
ATOM 2213 O O . VAL A 1 292 ? -15.258 68.200 42.578 1.00 41.76 290 VAL A O 1
ATOM 2217 N N . GLU A 1 293 ? -13.380 66.998 42.877 1.00 41.00 291 GLU A N 1
ATOM 2218 C CA . GLU A 1 293 ? -12.585 68.143 43.306 1.00 43.73 291 GLU A CA 1
ATOM 2219 C C . GLU A 1 293 ? -12.196 69.048 42.139 1.00 45.57 291 GLU A C 1
ATOM 2220 O O . GLU A 1 293 ? -11.943 70.238 42.330 1.00 49.73 291 GLU A O 1
ATOM 2226 N N . SER A 1 294 ? -12.153 68.489 40.933 1.00 43.88 292 SER A N 1
ATOM 2227 C CA . SER A 1 294 ? -11.897 69.292 39.740 1.00 41.89 292 SER A CA 1
ATOM 2228 C C . SER A 1 294 ? -13.078 70.213 39.466 1.00 46.16 292 SER A C 1
ATOM 2229 O O . SER A 1 294 ? -12.899 71.386 39.137 1.00 48.37 292 SER A O 1
ATOM 2232 N N . GLU A 1 295 ? -14.286 69.674 39.601 1.00 45.18 293 GLU A N 1
ATOM 2233 C CA . GLU A 1 295 ? -15.497 70.465 39.421 1.00 46.83 293 GLU A CA 1
ATOM 2234 C C . GLU A 1 295 ? -15.600 71.518 40.518 1.00 47.42 293 GLU A C 1
ATOM 2235 O O . GLU A 1 295 ? -16.021 72.647 40.269 1.00 46.86 293 GLU A O 1
ATOM 2241 N N . LEU A 1 296 ? -15.207 71.138 41.731 1.00 47.66 294 LEU A N 1
ATOM 2242 C CA . LEU A 1 296 ? -15.190 72.060 42.862 1.00 50.00 294 LEU A CA 1
ATOM 2243 C C . LEU A 1 296 ? -14.236 73.222 42.610 1.00 53.87 294 LEU A C 1
ATOM 2244 O O . LEU A 1 296 ? -14.571 74.379 42.867 1.00 56.30 294 LEU A O 1
ATOM 2249 N N . SER A 1 297 ? -13.049 72.901 42.105 1.00 52.13 295 SER A N 1
ATOM 2250 C CA . SER A 1 297 ? -12.050 73.911 41.774 1.00 51.37 295 SER A CA 1
ATOM 2251 C C . SER A 1 297 ? -12.575 74.867 40.710 1.00 53.51 295 SER A C 1
ATOM 2252 O O . SER A 1 297 ? -12.356 76.077 40.788 1.00 57.18 295 SER A O 1
ATOM 2255 N N . SER A 1 298 ? -13.272 74.316 39.720 1.00 50.12 296 SER A N 1
ATOM 2256 C CA . SER A 1 298 ? -13.865 75.118 38.656 1.00 52.93 296 SER A CA 1
ATOM 2257 C C . SER A 1 298 ? -14.903 76.084 39.219 1.00 55.51 296 SER A C 1
ATOM 2258 O O . SER A 1 298 ? -15.030 77.216 38.752 1.00 47.63 296 SER A O 1
ATOM 2261 N N . PHE A 1 299 ? -15.641 75.628 40.227 1.00 55.47 297 PHE A N 1
ATOM 2262 C CA . PHE A 1 299 ? -16.625 76.467 40.901 1.00 54.20 297 PHE A CA 1
ATOM 2263 C C . PHE A 1 299 ? -15.961 77.512 41.789 1.00 55.24 297 PHE A C 1
ATOM 2264 O O . PHE A 1 299 ? -16.101 78.714 41.566 1.00 59.01 297 PHE A O 1
ATOM 2272 N N . ASN A 1 300 ? -15.236 77.037 42.796 1.00 54.86 298 ASN A N 1
ATOM 2273 C CA . ASN A 1 300 ? -14.667 77.901 43.824 1.00 59.90 298 ASN A CA 1
ATOM 2274 C C . ASN A 1 300 ? -13.574 78.835 43.308 1.00 62.81 298 ASN A C 1
ATOM 2275 O O . ASN A 1 300 ? -13.367 79.917 43.858 1.00 64.07 298 ASN A O 1
ATOM 2280 N N . ASP A 1 301 ? -12.932 78.457 42.221 1.00 57.62 299 ASP A N 1
ATOM 2281 C CA . ASP A 1 301 ? -11.829 79.236 41.702 1.00 57.24 299 ASP A CA 1
ATOM 2282 C C . ASP A 1 301 ? -11.834 79.420 40.183 1.00 52.58 299 ASP A C 1
ATOM 2283 O O . ASP A 1 301 ? -11.017 78.891 39.490 1.00 53.22 299 ASP A O 1
ATOM 2288 N N . PRO A 1 302 ? -12.757 80.227 39.700 1.00 54.22 300 PRO A N 1
ATOM 2289 C CA . PRO A 1 302 ? -13.005 80.419 38.265 1.00 53.71 300 PRO A CA 1
ATOM 2290 C C . PRO A 1 302 ? -11.788 80.941 37.503 1.00 54.47 300 PRO A C 1
ATOM 2291 O O . PRO A 1 302 ? -11.575 80.552 36.355 1.00 51.22 300 PRO A O 1
ATOM 2295 N N . GLY A 1 303 ? -11.001 81.805 38.137 1.00 53.22 301 GLY A N 1
ATOM 2296 C CA . GLY A 1 303 ? -9.841 82.395 37.491 1.00 57.66 301 GLY A CA 1
ATOM 2297 C C . GLY A 1 303 ? -8.715 81.408 37.252 1.00 58.05 301 GLY A C 1
ATOM 2298 O O . GLY A 1 303 ? -7.690 81.748 36.660 1.00 60.39 301 GLY A O 1
ATOM 2299 N N . GLU A 1 304 ? -8.909 80.178 37.712 1.00 54.59 302 GLU A N 1
ATOM 2300 C CA . GLU A 1 304 ? -7.892 79.145 37.595 1.00 54.84 302 GLU A CA 1
ATOM 2301 C C . GLU A 1 304 ? -8.302 78.047 36.618 1.00 48.00 302 GLU A C 1
ATOM 2302 O O . GLU A 1 304 ? -7.600 77.048 36.465 1.00 49.14 302 GLU A O 1
ATOM 2308 N N . ARG A 1 305 ? -9.441 78.242 35.960 1.00 48.12 303 ARG A N 1
ATOM 2309 C CA . ARG A 1 305 ? -9.992 77.239 35.053 1.00 54.19 303 ARG A CA 1
ATOM 2310 C C . ARG A 1 305 ? -9.062 76.915 33.887 1.00 46.54 303 ARG A C 1
ATOM 2311 O O . ARG A 1 305 ? -8.947 75.757 33.486 1.00 45.17 303 ARG A O 1
ATOM 2319 N N . GLU A 1 306 ? -8.405 77.937 33.346 1.00 48.02 304 GLU A N 1
ATOM 2320 C CA . GLU A 1 306 ? -7.481 77.745 32.233 1.00 48.19 304 GLU A CA 1
ATOM 2321 C C . GLU A 1 306 ? -6.344 76.799 32.602 1.00 50.69 304 GLU A C 1
ATOM 2322 O O . GLU A 1 306 ? -6.024 75.883 31.848 1.00 53.01 304 GLU A O 1
ATOM 2328 N N . ARG A 1 307 ? -5.743 77.019 33.767 1.00 49.00 305 ARG A N 1
ATOM 2329 C CA . ARG A 1 307 ? -4.628 76.195 34.216 1.00 54.60 305 ARG A CA 1
ATOM 2330 C C . ARG A 1 307 ? -5.090 74.803 34.631 1.00 48.79 305 ARG A C 1
ATOM 2331 O O . ARG A 1 307 ? -4.399 73.814 34.385 1.00 48.61 305 ARG A O 1
ATOM 2339 N N . LEU A 1 308 ? -6.260 74.732 35.258 1.00 47.08 306 LEU A N 1
ATOM 2340 C CA . LEU A 1 308 ? -6.820 73.456 35.689 1.00 42.53 306 LEU A CA 1
ATOM 2341 C C . LEU A 1 308 ? -7.111 72.552 34.497 1.00 43.71 306 LEU A C 1
ATOM 2342 O O . LEU A 1 308 ? -6.704 71.390 34.474 1.00 42.27 306 LEU A O 1
ATOM 2347 N N . THR A 1 309 ? -7.808 73.094 33.504 1.00 41.97 307 THR A N 1
ATOM 2348 C CA . THR A 1 309 ? -8.192 72.321 32.327 1.00 45.25 307 THR A CA 1
ATOM 2349 C C . THR A 1 309 ? -6.995 71.983 31.444 1.00 44.28 307 THR A C 1
ATOM 2350 O O . THR A 1 309 ? -6.918 70.884 30.896 1.00 43.45 307 THR A O 1
ATOM 2354 N N . ALA A 1 310 ? -6.064 72.924 31.309 1.00 44.62 308 ALA A N 1
ATOM 2355 C CA . ALA A 1 310 ? -4.852 72.686 30.529 1.00 46.20 308 ALA A CA 1
ATOM 2356 C C . ALA A 1 310 ? -4.029 71.555 31.138 1.00 45.89 308 ALA A C 1
ATOM 2357 O O . ALA A 1 310 ? -3.457 70.736 30.419 1.00 40.53 308 ALA A O 1
ATOM 2359 N N . GLU A 1 311 ? -3.977 71.516 32.466 1.00 48.73 309 GLU A N 1
ATOM 2360 C CA . GLU A 1 311 ? -3.278 70.450 33.174 1.00 47.43 309 GLU A CA 1
ATOM 2361 C C . GLU A 1 311 ? -3.976 69.113 32.967 1.00 45.02 309 GLU A C 1
ATOM 2362 O O . GLU A 1 311 ? -3.345 68.130 32.580 1.00 43.15 309 GLU A O 1
ATOM 2368 N N . LEU A 1 312 ? -5.280 69.089 33.232 1.00 40.93 310 LEU A N 1
ATOM 2369 C CA . LEU A 1 312 ? -6.089 67.887 33.058 1.00 36.51 310 LEU A CA 1
ATOM 2370 C C . LEU A 1 312 ? -5.994 67.355 31.632 1.00 40.10 310 LEU A C 1
ATOM 2371 O O . LEU A 1 312 ? -5.906 66.146 31.416 1.00 39.81 310 LEU A O 1
ATOM 2376 N N . GLU A 1 313 ? -6.009 68.268 30.666 1.00 42.01 311 GLU A N 1
ATOM 2377 C CA . GLU A 1 313 ? -5.879 67.908 29.259 1.00 43.81 311 GLU A CA 1
ATOM 2378 C C . GLU A 1 313 ? -4.513 67.297 28.976 1.00 46.36 311 GLU A C 1
ATOM 2379 O O . GLU A 1 313 ? -4.399 66.331 28.219 1.00 45.73 311 GLU A O 1
ATOM 2385 N N . ARG A 1 314 ? -3.481 67.866 29.590 1.00 46.55 312 ARG A N 1
ATOM 2386 C CA . ARG A 1 314 ? -2.121 67.367 29.432 1.00 45.42 312 ARG A CA 1
ATOM 2387 C C . ARG A 1 314 ? -1.992 65.945 29.965 1.00 44.89 312 ARG A C 1
ATOM 2388 O O . ARG A 1 314 ? -1.445 65.070 29.294 1.00 43.43 312 ARG A O 1
ATOM 2396 N N . ARG A 1 315 ? -2.502 65.721 31.173 1.00 39.88 313 ARG A N 1
ATOM 2397 C CA . ARG A 1 315 ? -2.425 64.406 31.798 1.00 36.02 313 ARG A CA 1
ATOM 2398 C C . ARG A 1 315 ? -3.273 63.386 31.042 1.00 39.24 313 ARG A C 1
ATOM 2399 O O . ARG A 1 315 ? -2.899 62.217 30.938 1.00 39.51 313 ARG A O 1
ATOM 2407 N N . LYS A 1 316 ? -4.412 63.828 30.514 1.00 39.51 314 LYS A N 1
ATOM 2408 C CA . LYS A 1 316 ? -5.265 62.953 29.715 1.00 38.71 314 LYS A CA 1
ATOM 2409 C C . LYS A 1 316 ? -4.541 62.517 28.449 1.00 45.48 314 LYS A C 1
ATOM 2410 O O . LYS A 1 316 ? -4.572 61.344 28.073 1.00 43.74 314 LYS A O 1
ATOM 2416 N N . GLN A 1 317 ? -3.889 63.475 27.797 1.00 44.86 315 GLN A N 1
ATOM 2417 C CA . GLN A 1 317 ? -3.151 63.210 26.569 1.00 47.62 315 GLN A CA 1
ATOM 2418 C C . GLN A 1 317 ? -2.016 62.220 26.809 1.00 42.36 315 GLN A C 1
ATOM 2419 O O . GLN A 1 317 ? -1.771 61.336 25.990 1.00 46.51 315 GLN A O 1
ATOM 2425 N N . GLU A 1 318 ? -1.329 62.372 27.937 1.00 40.91 316 GLU A N 1
ATOM 2426 C CA . GLU A 1 318 ? -0.228 61.483 28.289 1.00 44.91 316 GLU A CA 1
ATOM 2427 C C . GLU A 1 318 ? -0.730 60.070 28.572 1.00 45.54 316 GLU A C 1
ATOM 2428 O O . GLU A 1 318 ? -0.064 59.087 28.244 1.00 45.86 316 GLU A O 1
ATOM 2434 N N . ALA A 1 319 ? -1.908 59.976 29.180 1.00 41.25 317 ALA A N 1
ATOM 2435 C CA . ALA A 1 319 ? -2.501 58.685 29.503 1.00 37.41 317 ALA A CA 1
ATOM 2436 C C . ALA A 1 319 ? -2.927 57.946 28.238 1.00 41.20 317 ALA A C 1
ATOM 2437 O O . ALA A 1 319 ? -2.826 56.720 28.162 1.00 33.45 317 ALA A O 1
ATOM 2439 N N . GLN A 1 320 ? -3.353 58.721 27.249 1.00 41.69 318 GLN A N 1
ATOM 2440 C CA . GLN A 1 320 ? -3.798 58.191 25.977 1.00 44.59 318 GLN A CA 1
ATOM 2441 C C . GLN A 1 320 ? -2.620 57.769 25.139 1.00 43.70 318 GLN A C 1
ATOM 2442 O O . GLN A 1 320 ? -2.680 56.800 24.467 1.00 50.22 318 GLN A O 1
ATOM 2448 N N . ASP A 1 321 ? -1.555 58.518 25.198 1.00 40.08 319 ASP A N 1
ATOM 2449 C CA . ASP A 1 321 ? -0.317 58.199 24.492 1.00 45.01 319 ASP A CA 1
ATOM 2450 C C . ASP A 1 321 ? 0.317 56.941 25.078 1.00 44.67 319 ASP A C 1
ATOM 2451 O O . ASP A 1 321 ? 1.120 56.273 24.427 1.00 41.44 319 ASP A O 1
ATOM 2456 N N . ALA A 1 322 ? -0.054 56.627 26.316 1.00 44.08 320 ALA A N 1
ATOM 2457 C CA . ALA A 1 322 ? 0.466 55.456 27.011 1.00 43.06 320 ALA A CA 1
ATOM 2458 C C . ALA A 1 322 ? -0.144 54.165 26.477 1.00 42.06 320 ALA A C 1
ATOM 2459 O O . ALA A 1 322 ? 0.344 53.073 26.767 1.00 39.94 320 ALA A O 1
ATOM 2461 N N . LEU A 1 323 ? -1.215 54.296 25.703 1.00 41.26 321 LEU A N 1
ATOM 2462 C CA . LEU A 1 323 ? -1.896 53.139 25.135 1.00 43.99 321 LEU A CA 1
ATOM 2463 C C . LEU A 1 323 ? -1.365 52.810 23.746 1.00 45.65 321 LEU A C 1
ATOM 2464 O O . LEU A 1 323 ? -1.741 51.801 23.150 1.00 48.39 321 LEU A O 1
ATOM 2469 N N . GLN A 1 324 ? -0.488 53.667 23.235 1.00 43.68 322 GLN A N 1
ATOM 2470 C CA . GLN A 1 324 ? 0.100 53.460 21.919 1.00 45.88 322 GLN A CA 1
ATOM 2471 C C . GLN A 1 324 ? 1.335 52.571 22.005 1.00 44.02 322 GLN A C 1
ATOM 2472 O O . GLN A 1 324 ? 2.039 52.570 23.016 1.00 39.30 322 GLN A O 1
ATOM 2478 N N . GLN A 1 325 ? 1.607 51.842 20.941 1.00 47.41 323 GLN A N 1
ATOM 2479 C CA . GLN A 1 325 ? 2.751 50.955 20.848 1.00 52.62 323 GLN A CA 1
ATOM 2480 C C . GLN A 1 325 ? 4.052 51.653 21.119 1.00 49.47 323 GLN A C 1
ATOM 2481 O O . GLN A 1 325 ? 4.996 51.050 21.530 1.00 45.98 323 GLN A O 1
ATOM 2487 N N . THR A 1 326 ? 4.076 52.942 20.892 1.00 46.94 324 THR A N 1
ATOM 2488 C CA . THR A 1 326 ? 5.288 53.740 21.013 1.00 52.33 324 THR A CA 1
ATOM 2489 C C . THR A 1 326 ? 5.555 54.210 22.444 1.00 48.15 324 THR A C 1
ATOM 2490 O O . THR A 1 326 ? 6.593 54.815 22.716 1.00 46.03 324 THR A O 1
ATOM 2494 N N . ALA A 1 327 ? 4.623 53.931 23.352 1.00 41.78 325 ALA A N 1
ATOM 2495 C CA . ALA A 1 327 ? 4.784 54.302 24.757 1.00 38.00 325 ALA A CA 1
ATOM 2496 C C . ALA A 1 327 ? 6.036 53.658 25.346 1.00 38.86 325 ALA A C 1
ATOM 2497 O O . ALA A 1 327 ? 6.322 52.491 25.080 1.00 36.12 325 ALA A O 1
ATOM 2499 N N . LEU A 1 328 ? 6.773 54.425 26.146 1.00 35.88 326 LEU A N 1
ATOM 2500 C CA . LEU A 1 328 ? 8.071 53.985 26.650 1.00 37.50 326 LEU A CA 1
ATOM 2501 C C . LEU A 1 328 ? 7.983 52.718 27.497 1.00 37.31 326 LEU A C 1
ATOM 2502 O O . LEU A 1 328 ? 8.829 51.833 27.374 1.00 35.22 326 LEU A O 1
ATOM 2507 N N . TRP A 1 329 ? 6.965 52.626 28.348 1.00 31.64 327 TRP A N 1
ATOM 2508 C CA . TRP A 1 329 ? 6.805 51.451 29.199 1.00 33.09 327 TRP A CA 1
ATOM 2509 C C . TRP A 1 329 ? 6.589 50.199 28.351 1.00 30.17 327 TRP A C 1
ATOM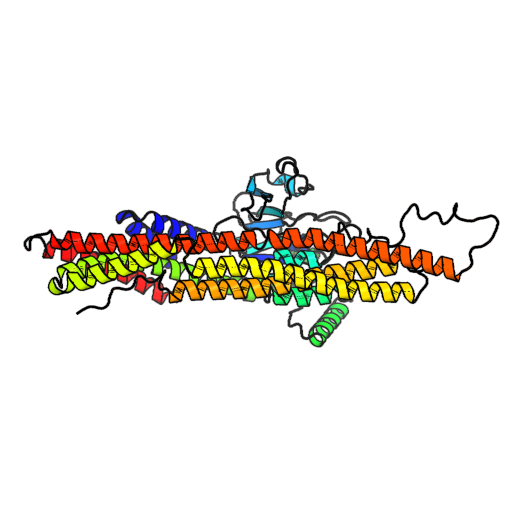 2510 O O . TRP A 1 329 ? 7.091 49.125 28.678 1.00 29.23 327 TRP A O 1
ATOM 2521 N N . GLN A 1 330 ? 5.843 50.349 27.260 1.00 32.15 328 GLN A N 1
ATOM 2522 C CA . GLN A 1 330 ? 5.566 49.237 26.359 1.00 31.10 328 GLN A CA 1
ATOM 2523 C C . GLN A 1 330 ? 6.812 48.888 25.554 1.00 32.26 328 GLN A C 1
ATOM 2524 O O . GLN A 1 330 ? 7.065 47.719 25.259 1.00 30.76 328 GLN A O 1
ATOM 2530 N N . GLN A 1 331 ? 7.591 49.909 25.206 1.00 31.37 329 GLN A N 1
ATOM 2531 C CA . GLN A 1 331 ? 8.862 49.703 24.523 1.00 32.05 329 GLN A CA 1
ATOM 2532 C C . GLN A 1 331 ? 9.833 48.941 25.420 1.00 30.82 329 GLN A C 1
ATOM 2533 O O . GLN A 1 331 ? 10.478 47.988 24.981 1.00 30.66 329 GLN A O 1
ATOM 2539 N N . VAL A 1 332 ? 9.928 49.369 26.676 1.00 27.45 330 VAL A N 1
ATOM 2540 C CA . VAL A 1 332 ? 10.785 48.706 27.653 1.00 31.94 330 VAL A CA 1
ATOM 2541 C C . VAL A 1 332 ? 10.359 47.253 27.834 1.00 32.09 330 VAL A C 1
ATOM 2542 O O . VAL A 1 332 ? 11.196 46.351 27.896 1.00 31.17 330 VAL A O 1
ATOM 2546 N N . LEU A 1 333 ? 9.050 47.031 27.900 1.00 32.41 331 LEU A N 1
ATOM 2547 C CA . LEU A 1 333 ? 8.507 45.685 28.031 1.00 30.33 331 LEU A CA 1
ATOM 2548 C C . LEU A 1 333 ? 8.820 44.830 26.803 1.00 28.82 331 LEU A C 1
ATOM 2549 O O . LEU A 1 333 ? 9.376 43.741 26.926 1.00 27.70 331 LEU A O 1
ATOM 2554 N N . SER A 1 334 ? 8.467 45.336 25.625 1.00 27.99 332 SER A N 1
ATOM 2555 C CA . SER A 1 334 ? 8.638 44.593 24.377 1.00 31.58 332 SER A CA 1
ATOM 2556 C C . SER A 1 334 ? 10.101 44.283 24.071 1.00 30.64 332 SER A C 1
ATOM 2557 O O . SER A 1 334 ? 10.442 43.149 23.729 1.00 30.17 332 SER A O 1
ATOM 2560 N N . ASP A 1 335 ? 10.961 45.291 24.184 1.00 29.10 333 ASP A N 1
ATOM 2561 C CA . ASP A 1 335 ? 12.386 45.101 23.935 1.00 30.02 333 ASP A CA 1
ATOM 2562 C C . ASP A 1 335 ? 13.004 44.215 25.009 1.00 30.26 333 ASP A C 1
ATOM 2563 O O . ASP A 1 335 ? 13.905 43.425 24.731 1.00 28.75 333 ASP A O 1
ATOM 2568 N N . GLY A 1 336 ? 12.511 44.351 26.236 1.00 26.34 334 GLY A N 1
ATOM 2569 C CA . GLY A 1 336 ? 12.998 43.555 27.348 1.00 24.06 334 GLY A CA 1
ATOM 2570 C C . GLY A 1 336 ? 12.669 42.084 27.191 1.00 25.91 334 GLY A C 1
ATOM 2571 O O . GLY A 1 336 ? 13.497 41.220 27.476 1.00 26.83 334 GLY A O 1
ATOM 2572 N N . ILE A 1 337 ? 11.452 41.799 26.736 1.00 26.05 335 ILE A N 1
ATOM 2573 C CA . ILE A 1 337 ? 11.023 40.425 26.503 1.00 27.50 335 ILE A CA 1
ATOM 2574 C C . ILE A 1 337 ? 11.808 39.805 25.349 1.00 27.74 335 ILE A C 1
ATOM 2575 O O . ILE A 1 337 ? 12.228 38.649 25.420 1.00 28.39 335 ILE A O 1
ATOM 2580 N N . ALA A 1 338 ? 12.013 40.586 24.293 1.00 27.82 336 ALA A N 1
ATOM 2581 C CA . ALA A 1 338 ? 12.767 40.124 23.133 1.00 29.42 336 ALA A CA 1
ATOM 2582 C C . ALA A 1 338 ? 14.213 39.814 23.507 1.00 32.86 336 ALA A C 1
ATOM 2583 O O . ALA A 1 338 ? 14.762 38.791 23.097 1.00 33.23 336 ALA A O 1
ATOM 2585 N N . ASP A 1 339 ? 14.823 40.702 24.288 1.00 31.03 337 ASP A N 1
ATOM 2586 C CA . ASP A 1 339 ? 16.194 40.501 24.745 1.00 33.34 337 ASP A CA 1
ATOM 2587 C C . ASP A 1 339 ? 16.296 39.281 25.654 1.00 30.10 337 ASP A C 1
ATOM 2588 O O . ASP A 1 339 ? 17.194 38.455 25.498 1.00 27.05 337 ASP A O 1
ATOM 2593 N N . LEU A 1 340 ? 15.368 39.173 26.599 1.00 28.12 338 LEU A N 1
ATOM 2594 C CA . LEU A 1 340 ? 15.391 38.085 27.568 1.00 28.34 338 LEU A CA 1
ATOM 2595 C C . LEU A 1 340 ? 15.178 36.730 26.898 1.00 28.89 338 LEU A C 1
ATOM 2596 O O . LEU A 1 340 ? 15.790 35.741 27.291 1.00 27.61 338 LEU A O 1
ATOM 2601 N N . THR A 1 341 ? 14.316 36.691 25.884 1.00 26.95 339 THR A N 1
ATOM 2602 C CA . THR A 1 341 ? 14.067 35.459 25.140 1.00 24.77 339 THR A CA 1
ATOM 2603 C C . THR A 1 341 ? 15.351 34.942 24.497 1.00 27.59 339 THR A C 1
ATOM 2604 O O . THR A 1 341 ? 15.659 33.750 24.566 1.00 25.62 339 THR A O 1
ATOM 2608 N N . ALA A 1 342 ? 16.103 35.848 23.882 1.00 24.22 340 ALA A N 1
ATOM 2609 C CA . ALA A 1 342 ? 17.379 35.491 23.274 1.00 25.19 340 ALA A CA 1
ATOM 2610 C C . ALA A 1 342 ? 18.413 35.137 24.340 1.00 27.30 340 ALA A C 1
ATOM 2611 O O . ALA A 1 342 ? 19.177 34.184 24.184 1.00 28.63 340 ALA A O 1
ATOM 2613 N N . ASP A 1 343 ? 18.425 35.904 25.427 1.00 24.45 341 ASP A N 1
ATOM 2614 C CA . ASP A 1 343 ? 19.398 35.705 26.499 1.00 22.91 341 ASP A CA 1
ATOM 2615 C C . ASP A 1 343 ? 19.192 34.388 27.245 1.00 25.57 341 ASP A C 1
ATOM 2616 O O . ASP A 1 343 ? 20.161 33.725 27.618 1.00 25.43 341 ASP A O 1
ATOM 2621 N N . VAL A 1 344 ? 17.934 34.016 27.467 1.00 22.18 342 VAL A N 1
ATOM 2622 C CA . VAL A 1 344 ? 17.620 32.755 28.133 1.00 25.63 342 VAL A CA 1
ATOM 2623 C C . VAL A 1 344 ? 18.086 31.575 27.285 1.00 27.08 342 VAL A C 1
ATOM 2624 O O . VAL A 1 344 ? 18.644 30.604 27.803 1.00 26.63 342 VAL A O 1
ATOM 2628 N N . ASP A 1 345 ? 17.870 31.670 25.978 1.00 27.99 343 ASP A N 1
ATOM 2629 C CA . ASP A 1 345 ? 18.312 30.627 25.061 1.00 31.32 343 ASP A CA 1
ATOM 2630 C C . ASP A 1 345 ? 19.835 30.578 24.985 1.00 31.30 343 ASP A C 1
ATOM 2631 O O . ASP A 1 345 ? 20.426 29.504 24.883 1.00 32.62 343 ASP A O 1
ATOM 2636 N N . HIS A 1 346 ? 20.463 31.748 25.034 1.00 28.29 344 HIS A N 1
ATOM 2637 C CA . HIS A 1 346 ? 21.919 31.838 25.024 1.00 29.71 344 HIS A CA 1
ATOM 2638 C C . HIS A 1 346 ? 22.501 31.217 26.289 1.00 27.99 344 HIS A C 1
ATOM 2639 O O . HIS A 1 346 ? 23.492 30.487 26.238 1.00 26.90 344 HIS A O 1
ATOM 2646 N N . ASP A 1 347 ? 21.872 31.513 27.421 1.00 25.60 345 ASP A N 1
ATOM 2647 C CA . ASP A 1 347 ? 22.298 30.978 28.708 1.00 28.00 345 ASP A CA 1
ATOM 2648 C C . ASP A 1 347 ? 22.221 29.453 28.734 1.00 29.59 345 ASP A C 1
ATOM 2649 O O . ASP A 1 347 ? 23.167 28.783 29.149 1.00 25.58 345 ASP A O 1
ATOM 2654 N N . LEU A 1 348 ? 21.090 28.916 28.286 1.00 26.73 346 LEU A N 1
ATOM 2655 C CA . LEU A 1 348 ? 20.870 27.474 28.276 1.00 25.13 346 LEU A CA 1
ATOM 2656 C C . LEU A 1 348 ? 21.914 26.744 27.439 1.00 22.89 346 LEU A C 1
ATOM 2657 O O . LEU A 1 348 ? 22.531 25.784 27.900 1.00 24.57 346 LEU A O 1
ATOM 2662 N N . ARG A 1 349 ? 22.111 27.206 26.209 1.00 21.98 347 ARG A N 1
ATOM 2663 C CA . ARG A 1 349 ? 23.027 26.543 25.289 1.00 29.94 347 ARG A CA 1
ATOM 2664 C C . ARG A 1 349 ? 24.477 26.678 25.746 1.00 28.00 347 ARG A C 1
ATOM 2665 O O . ARG A 1 349 ? 25.318 25.845 25.410 1.00 30.67 347 ARG A O 1
ATOM 2673 N N . HIS A 1 350 ? 24.765 27.720 26.518 1.00 30.12 348 HIS A N 1
ATOM 2674 C CA . HIS A 1 350 ? 26.089 27.873 27.109 1.00 28.34 348 HIS A CA 1
ATOM 2675 C C . HIS A 1 350 ? 26.314 26.800 28.168 1.00 27.95 348 HIS A C 1
ATOM 2676 O O . HIS A 1 350 ? 27.361 26.154 28.197 1.00 29.10 348 HIS A O 1
ATOM 2683 N N . ARG A 1 351 ? 25.322 26.617 29.036 1.00 27.12 349 ARG A N 1
ATOM 2684 C CA . ARG A 1 351 ? 25.383 25.589 30.069 1.00 25.35 349 ARG A CA 1
ATOM 2685 C C . ARG A 1 351 ? 25.495 24.207 29.438 1.00 26.83 349 ARG A C 1
ATOM 2686 O O . ARG A 1 351 ? 26.273 23.368 29.890 1.00 28.66 349 ARG A O 1
ATOM 2694 N N . PHE A 1 352 ? 24.713 23.986 28.385 1.00 22.65 350 PHE A N 1
ATOM 2695 C CA . PHE A 1 352 ? 24.701 22.709 27.681 1.00 24.32 350 PHE A CA 1
ATOM 2696 C C . PHE A 1 352 ? 26.032 22.426 26.991 1.00 24.81 350 PHE A C 1
ATOM 2697 O O . PHE A 1 352 ? 26.489 21.283 26.960 1.00 30.23 350 PHE A O 1
ATOM 2705 N N . ARG A 1 353 ? 26.647 23.466 26.435 1.00 24.85 351 ARG A N 1
ATOM 2706 C CA . ARG A 1 353 ? 27.927 23.317 25.747 1.00 29.39 351 ARG A CA 1
ATOM 2707 C C . ARG A 1 353 ? 29.014 22.863 26.715 1.00 28.63 351 ARG A C 1
ATOM 2708 O O . ARG A 1 353 ? 29.847 22.022 26.378 1.00 33.74 351 ARG A O 1
ATOM 2716 N N . ILE A 1 354 ? 28.999 23.425 27.919 1.00 28.13 352 ILE A N 1
ATOM 2717 C CA . ILE A 1 354 ? 29.940 23.032 28.959 1.00 28.96 352 ILE A CA 1
ATOM 2718 C C . ILE A 1 354 ? 29.698 21.583 29.374 1.00 28.14 352 ILE A C 1
ATOM 2719 O O . ILE A 1 354 ? 30.638 20.805 29.536 1.00 24.27 352 ILE A O 1
ATOM 2724 N N . ILE A 1 355 ? 28.426 21.229 29.533 1.00 30.30 353 ILE A N 1
ATOM 2725 C CA . ILE A 1 355 ? 28.039 19.874 29.912 1.00 29.67 353 ILE A CA 1
ATOM 2726 C C . ILE A 1 355 ? 28.447 18.860 28.845 1.00 31.35 353 ILE A C 1
ATOM 2727 O O . ILE A 1 355 ? 29.007 17.807 29.159 1.00 30.25 353 ILE A O 1
ATOM 2732 N N . ALA A 1 356 ? 28.172 19.188 27.586 1.00 27.79 354 ALA A N 1
ATOM 2733 C CA . ALA A 1 356 ? 28.528 18.318 26.470 1.00 28.37 354 ALA A CA 1
ATOM 2734 C C . ALA A 1 356 ? 30.034 18.089 26.407 1.00 34.40 354 ALA A C 1
ATOM 2735 O O . ALA A 1 356 ? 30.489 16.982 26.119 1.00 35.77 354 ALA A O 1
ATOM 2737 N N . ALA A 1 357 ? 30.802 19.140 26.681 1.00 30.45 355 ALA A N 1
ATOM 2738 C CA . ALA A 1 357 ? 32.258 19.046 26.674 1.00 33.84 355 ALA A CA 1
ATOM 2739 C C . ALA A 1 357 ? 32.753 18.089 27.753 1.00 36.65 355 ALA A C 1
ATOM 2740 O O . ALA A 1 357 ? 33.670 17.301 27.520 1.00 36.72 355 ALA A O 1
ATOM 2742 N N . HIS A 1 358 ? 32.144 18.161 28.933 1.00 33.29 356 HIS A N 1
ATOM 2743 C CA . HIS A 1 358 ? 32.514 17.277 30.032 1.00 33.30 356 HIS A CA 1
ATOM 2744 C C . HIS A 1 358 ? 32.201 15.823 29.701 1.00 29.26 356 HIS A C 1
ATOM 2745 O O . HIS A 1 358 ? 33.020 14.935 29.934 1.00 30.15 356 HIS A O 1
ATOM 2752 N N . THR A 1 359 ? 31.009 15.591 29.159 1.00 29.95 357 THR A N 1
ATOM 2753 C CA . THR A 1 359 ? 30.570 14.248 28.800 1.00 33.42 357 THR A CA 1
ATOM 2754 C C . THR A 1 359 ? 31.464 13.643 27.721 1.00 35.65 357 THR A C 1
ATOM 2755 O O . THR A 1 359 ? 31.807 12.461 27.779 1.00 33.25 357 THR A O 1
ATOM 2759 N N . GLU A 1 360 ? 31.847 14.458 26.743 1.00 33.99 358 GLU A N 1
ATOM 2760 C CA . GLU A 1 360 ? 32.729 14.001 25.674 1.00 34.29 358 GLU A CA 1
ATOM 2761 C C . GLU A 1 360 ? 34.105 13.625 26.217 1.00 38.53 358 GLU A C 1
ATOM 2762 O O . GLU A 1 360 ? 34.743 12.696 25.720 1.00 36.47 358 GLU A O 1
ATOM 2768 N N . LYS A 1 361 ? 34.557 14.345 27.239 1.00 37.30 359 LYS A N 1
ATOM 2769 C CA . LYS A 1 361 ? 35.824 14.023 27.884 1.00 40.53 359 LYS A CA 1
ATOM 2770 C C . LYS A 1 361 ? 35.710 12.701 28.637 1.00 40.21 359 LYS A C 1
ATOM 2771 O O . LYS A 1 361 ? 36.629 11.881 28.613 1.00 40.61 359 LYS A O 1
ATOM 2777 N N . VAL A 1 362 ? 34.577 12.504 29.304 1.00 36.66 360 VAL A N 1
ATOM 2778 C CA . VAL A 1 362 ? 34.305 11.258 30.013 1.00 35.14 360 VAL A CA 1
ATOM 2779 C C . VAL A 1 362 ? 34.316 10.079 29.044 1.00 37.70 360 VAL A C 1
ATOM 2780 O O . VAL A 1 362 ? 34.925 9.044 29.315 1.00 42.34 360 VAL A O 1
ATOM 2784 N N . ILE A 1 363 ? 33.643 10.253 27.911 1.00 35.11 361 ILE A N 1
ATOM 2785 C CA . ILE A 1 363 ? 33.583 9.230 26.874 1.00 34.52 361 ILE A CA 1
ATOM 2786 C C . ILE A 1 363 ? 34.982 8.871 26.375 1.00 36.06 361 ILE A C 1
ATOM 2787 O O . ILE A 1 363 ? 35.314 7.695 26.219 1.00 36.19 361 ILE A O 1
ATOM 2792 N N . ASP A 1 364 ? 35.803 9.891 26.150 1.00 36.31 362 ASP A N 1
ATOM 2793 C CA . ASP A 1 364 ? 37.156 9.692 25.640 1.00 38.02 362 ASP A CA 1
ATOM 2794 C C . ASP A 1 364 ? 38.105 9.112 26.684 1.00 39.27 362 ASP A C 1
ATOM 2795 O O . ASP A 1 364 ? 39.183 8.626 26.345 1.00 36.38 362 ASP A O 1
ATOM 2800 N N . GLY A 1 365 ? 37.704 9.162 27.949 1.00 42.52 363 GLY A N 1
ATOM 2801 C CA . GLY A 1 365 ? 38.557 8.702 29.029 1.00 40.48 363 GLY A CA 1
ATOM 2802 C C . GLY A 1 365 ? 38.218 7.313 29.535 1.00 44.09 363 GLY A C 1
ATOM 2803 O O . GLY A 1 365 ? 38.716 6.891 30.578 1.00 47.18 363 GLY A O 1
ATOM 2804 N N . CYS A 1 366 ? 37.374 6.596 28.799 1.00 42.44 364 CYS A N 1
ATOM 2805 C CA . CYS A 1 366 ? 36.956 5.265 29.224 1.00 41.97 364 CYS A CA 1
ATOM 2806 C C . CYS A 1 366 ? 36.449 4.412 28.067 1.00 43.37 364 CYS A C 1
ATOM 2807 O O . CYS A 1 366 ? 36.543 4.799 26.902 1.00 45.68 364 CYS A O 1
ATOM 2810 N N . ASP A 1 367 ? 35.919 3.243 28.413 1.00 41.62 365 ASP A N 1
ATOM 2811 C CA . ASP A 1 367 ? 35.208 2.382 27.477 1.00 44.56 365 ASP A CA 1
ATOM 2812 C C . ASP A 1 367 ? 33.715 2.647 27.625 1.00 43.86 365 ASP A C 1
ATOM 2813 O O . ASP A 1 367 ? 33.099 2.188 28.586 1.00 45.73 365 ASP A O 1
ATOM 2818 N N . PRO A 1 368 ? 33.130 3.393 26.671 1.00 46.87 366 PRO A N 1
ATOM 2819 C CA . PRO A 1 368 ? 31.706 3.750 26.705 1.00 48.02 366 PRO A CA 1
ATOM 2820 C C . PRO A 1 368 ? 30.798 2.527 26.806 1.00 45.50 366 PRO A C 1
ATOM 2821 O O . PRO A 1 368 ? 29.738 2.598 27.425 1.00 48.78 366 PRO A O 1
ATOM 2825 N N . THR A 1 369 ? 31.223 1.416 26.212 1.00 43.51 367 THR A N 1
ATOM 2826 C CA . THR A 1 369 ? 30.443 0.184 26.242 1.00 47.47 367 THR A CA 1
ATOM 2827 C C . THR A 1 369 ? 30.398 -0.420 27.643 1.00 44.21 367 THR A C 1
ATOM 2828 O O . THR A 1 369 ? 29.596 -1.312 27.916 1.00 44.21 367 THR A O 1
ATOM 2832 N N . LEU A 1 370 ? 31.260 0.072 28.527 1.00 38.86 368 LEU A N 1
ATOM 2833 C CA . LEU A 1 370 ? 31.299 -0.403 29.903 1.00 40.95 368 LEU A CA 1
ATOM 2834 C C . LEU A 1 370 ? 30.645 0.588 30.862 1.00 46.12 368 LEU A C 1
ATOM 2835 O O . LEU A 1 370 ? 30.634 0.368 32.074 1.00 45.27 368 LEU A O 1
ATOM 2840 N N . HIS A 1 371 ? 30.097 1.673 30.319 1.00 48.87 369 HIS A N 1
ATOM 2841 C CA . HIS A 1 371 ? 29.546 2.742 31.150 1.00 44.84 369 HIS A CA 1
ATOM 2842 C C . HIS A 1 371 ? 28.347 3.470 30.537 1.00 44.26 369 HIS A C 1
ATOM 2843 O O . HIS A 1 371 ? 28.066 4.605 30.916 1.00 41.20 369 HIS A O 1
ATOM 2850 N N . TRP A 1 372 ? 27.637 2.831 29.610 1.00 46.41 370 TRP A N 1
ATOM 2851 C CA . TRP A 1 372 ? 26.567 3.518 28.883 1.00 51.00 370 TRP A CA 1
ATOM 2852 C C . TRP A 1 372 ? 25.439 3.998 29.799 1.00 49.37 370 TRP A C 1
ATOM 2853 O O . TRP A 1 372 ? 24.898 5.086 29.602 1.00 53.02 370 TRP A O 1
ATOM 2864 N N . ALA A 1 373 ? 25.092 3.194 30.799 1.00 41.03 371 ALA A N 1
ATOM 2865 C CA . ALA A 1 373 ? 24.022 3.552 31.725 1.00 43.50 371 ALA A CA 1
ATOM 2866 C C . ALA A 1 373 ? 24.448 4.702 32.627 1.00 44.60 371 ALA A C 1
ATOM 2867 O O . ALA A 1 373 ? 23.690 5.645 32.857 1.00 43.64 371 ALA A O 1
ATOM 2869 N N . GLU A 1 374 ? 25.675 4.612 33.127 1.00 41.47 372 GLU A N 1
ATOM 2870 C CA . GLU A 1 374 ? 26.233 5.612 34.029 1.00 44.31 372 GLU A CA 1
ATOM 2871 C C . GLU A 1 374 ? 26.465 6.947 33.322 1.00 46.62 372 GLU A C 1
ATOM 2872 O O . GLU A 1 374 ? 26.230 8.013 33.894 1.00 44.84 372 GLU A O 1
ATOM 2878 N N . ILE A 1 375 ? 26.919 6.883 32.074 1.00 41.88 373 ILE A N 1
ATOM 2879 C CA . ILE A 1 375 ? 27.126 8.083 31.271 1.00 39.20 373 ILE A CA 1
ATOM 2880 C C . ILE A 1 375 ? 25.793 8.762 30.963 1.00 39.15 373 ILE A C 1
ATOM 2881 O O . ILE A 1 375 ? 25.667 9.983 31.070 1.00 39.20 373 ILE A O 1
ATOM 2886 N N . GLY A 1 376 ? 24.797 7.963 30.592 1.00 35.75 374 GLY A N 1
ATOM 2887 C CA . GLY A 1 376 ? 23.470 8.476 30.310 1.00 37.13 374 GLY A CA 1
ATOM 2888 C C . GLY A 1 376 ? 22.825 9.117 31.524 1.00 41.09 374 GLY A C 1
ATOM 2889 O O . GLY A 1 376 ? 22.238 10.195 31.429 1.00 42.56 374 GLY A O 1
ATOM 2890 N N . ALA A 1 377 ? 22.941 8.452 32.670 1.00 42.76 375 ALA A N 1
ATOM 2891 C CA . ALA A 1 377 ? 22.356 8.944 33.914 1.00 41.77 375 ALA A CA 1
ATOM 2892 C C . ALA A 1 377 ? 22.965 10.278 34.337 1.00 38.09 375 ALA A C 1
ATOM 2893 O O . ALA A 1 377 ? 22.251 11.187 34.760 1.00 36.84 375 ALA A O 1
ATOM 2895 N N . GLU A 1 378 ? 24.285 10.389 34.223 1.00 37.94 376 GLU A N 1
ATOM 2896 C CA . GLU A 1 378 ? 24.986 11.615 34.590 1.00 41.22 376 GLU A CA 1
ATOM 2897 C C . GLU A 1 378 ? 24.587 12.763 33.669 1.00 37.77 376 GLU A C 1
ATOM 2898 O O . GLU A 1 378 ? 24.359 13.883 34.126 1.00 36.26 376 GLU A O 1
ATOM 2904 N N . LEU A 1 379 ? 24.514 12.479 32.372 1.00 33.40 377 LEU A N 1
ATOM 2905 C CA . LEU A 1 379 ? 24.158 13.493 31.386 1.00 32.13 377 LEU A CA 1
ATOM 2906 C C . LEU A 1 379 ? 22.754 14.032 31.628 1.00 30.83 377 LEU A C 1
ATOM 2907 O O . LEU A 1 379 ? 22.544 15.244 31.645 1.00 32.54 377 LEU A O 1
ATOM 2912 N N . GLU A 1 380 ? 21.799 13.127 31.817 1.00 32.67 378 GLU A N 1
ATOM 2913 C CA . GLU A 1 380 ? 20.412 13.511 32.055 1.00 36.22 378 GLU A CA 1
ATOM 2914 C C . GLU A 1 380 ? 20.273 14.364 33.312 1.00 33.38 378 GLU A C 1
ATOM 2915 O O . GLU A 1 380 ? 19.520 15.336 33.327 1.00 32.16 378 GLU A O 1
ATOM 2921 N N . ASP A 1 381 ? 21.004 14.000 34.361 1.00 35.87 379 ASP A N 1
ATOM 2922 C CA . ASP A 1 381 ? 20.968 14.754 35.609 1.00 35.33 379 ASP A CA 1
ATOM 2923 C C . ASP A 1 381 ? 21.593 16.134 35.439 1.00 31.80 379 ASP A C 1
ATOM 2924 O O . ASP A 1 381 ? 21.072 17.126 35.949 1.00 30.51 379 ASP A O 1
ATOM 2929 N N . ALA A 1 382 ? 22.710 16.194 34.722 1.00 28.81 380 ALA A N 1
ATOM 2930 C CA . ALA A 1 382 ? 23.398 17.458 34.489 1.00 31.87 380 ALA A CA 1
ATOM 2931 C C . ALA A 1 382 ? 22.553 18.389 33.625 1.00 30.00 380 ALA A C 1
ATOM 2932 O O . ALA A 1 382 ? 22.457 19.585 33.900 1.00 27.13 380 ALA A O 1
ATOM 2934 N N . VAL A 1 383 ? 21.941 17.831 32.585 1.00 24.19 381 VAL A N 1
ATOM 2935 C CA . VAL A 1 383 ? 21.090 18.606 31.688 1.00 23.49 381 VAL A CA 1
ATOM 2936 C C . VAL A 1 383 ? 19.857 19.134 32.416 1.00 28.34 381 VAL A C 1
ATOM 2937 O O . VAL A 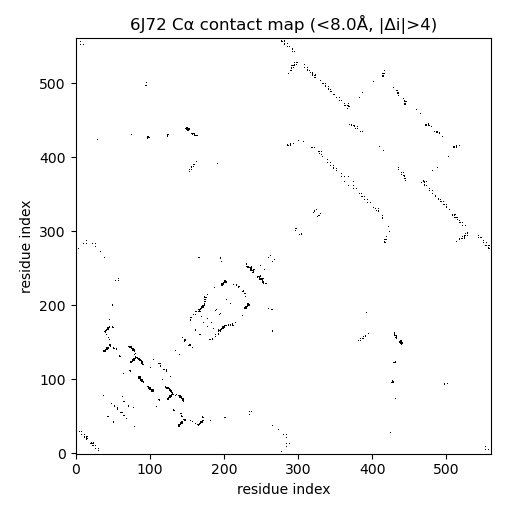1 383 ? 19.506 20.307 32.293 1.00 24.39 381 VAL A O 1
ATOM 2941 N N . ALA A 1 384 ? 19.210 18.265 33.185 1.00 31.82 382 ALA A N 1
ATOM 2942 C CA . ALA A 1 384 ? 18.007 18.645 33.917 1.00 34.11 382 ALA A CA 1
ATOM 2943 C C . ALA A 1 384 ? 18.308 19.697 34.980 1.00 32.96 382 ALA A C 1
ATOM 2944 O O . ALA A 1 384 ? 17.502 20.594 35.222 1.00 28.82 382 ALA A O 1
ATOM 2946 N N . THR A 1 385 ? 19.470 19.579 35.613 1.00 30.87 383 THR A N 1
ATOM 2947 C CA . THR A 1 385 ? 19.893 20.552 36.611 1.00 28.63 383 THR A CA 1
ATOM 2948 C C . THR A 1 385 ? 20.164 21.897 35.944 1.00 29.17 383 THR A C 1
ATOM 2949 O O . THR A 1 385 ? 19.857 22.952 36.500 1.00 26.68 383 THR A O 1
ATOM 2953 N N . ALA A 1 386 ? 20.732 21.848 34.742 1.00 24.77 384 ALA A N 1
ATOM 2954 C CA . ALA A 1 386 ? 21.011 23.055 33.973 1.00 24.50 384 ALA A CA 1
ATOM 2955 C C . ALA A 1 386 ? 19.718 23.751 33.569 1.00 24.09 384 ALA A C 1
ATOM 2956 O O . ALA A 1 386 ? 19.627 24.978 33.607 1.00 23.10 384 ALA A O 1
ATOM 2958 N N . VAL A 1 387 ? 18.724 22.961 33.173 1.00 26.05 385 VAL A N 1
ATOM 2959 C CA . VAL A 1 387 ? 17.405 23.493 32.846 1.00 25.20 385 VAL A CA 1
ATOM 2960 C C . VAL A 1 387 ? 16.833 24.225 34.057 1.00 29.70 385 VAL A C 1
ATOM 2961 O O . VAL A 1 387 ? 16.269 25.313 33.932 1.00 28.68 385 VAL A O 1
ATOM 2965 N N . GLY A 1 388 ? 17.004 23.625 3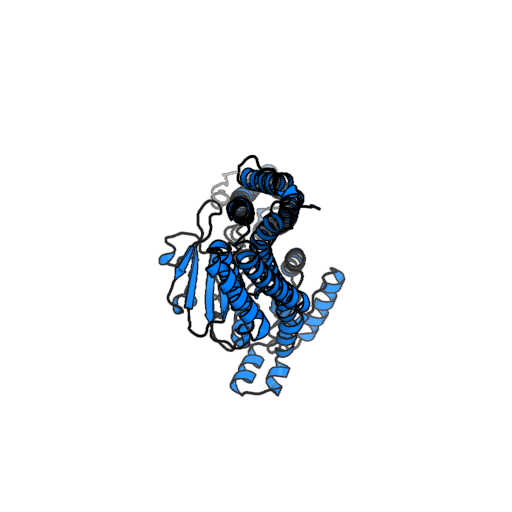5.232 1.00 29.04 386 GLY A N 1
ATOM 2966 C CA . GLY A 1 388 ? 16.556 24.227 36.474 1.00 31.05 386 GLY A CA 1
ATOM 2967 C C . GLY A 1 388 ? 17.265 25.530 36.790 1.00 30.38 386 GLY A C 1
ATOM 2968 O O . GLY A 1 388 ? 16.628 26.513 37.171 1.00 30.02 386 GLY A O 1
ATOM 2969 N N . ASP A 1 389 ? 18.586 25.539 36.636 1.00 28.17 387 ASP A N 1
ATOM 2970 C CA . ASP A 1 389 ? 19.375 26.745 36.868 1.00 31.21 387 ASP A CA 1
ATOM 2971 C C . ASP A 1 389 ? 19.022 27.829 35.856 1.00 27.64 387 ASP A C 1
ATOM 2972 O O . ASP A 1 389 ? 18.955 29.010 36.195 1.00 24.03 387 ASP A O 1
ATOM 2977 N N . ASN A 1 390 ? 18.798 27.417 34.612 1.00 27.74 388 ASN A N 1
ATOM 2978 C CA . ASN A 1 390 ? 18.369 28.330 33.560 1.00 23.32 388 ASN A CA 1
ATOM 2979 C C . ASN A 1 390 ? 17.012 28.946 33.885 1.00 24.89 388 ASN A C 1
ATOM 2980 O O . ASN A 1 390 ? 16.795 30.140 33.683 1.00 26.30 388 ASN A O 1
ATOM 2985 N N . PHE A 1 391 ? 16.107 28.121 34.401 1.00 27.52 389 PHE A N 1
ATOM 2986 C CA . PHE A 1 391 ? 14.768 28.574 34.759 1.00 26.94 389 PHE A CA 1
ATOM 2987 C C . PHE A 1 391 ? 14.810 29.576 35.911 1.00 26.51 389 PHE A C 1
ATOM 2988 O O . PHE A 1 391 ? 14.077 30.563 35.910 1.00 25.70 389 PHE A O 1
ATOM 2996 N N . VAL A 1 392 ? 15.669 29.316 36.893 1.00 25.03 390 VAL A N 1
ATOM 2997 C CA . VAL A 1 392 ? 15.851 30.235 38.012 1.00 25.86 390 VAL A CA 1
ATOM 2998 C C . VAL A 1 392 ? 16.414 31.565 37.521 1.00 28.48 390 VAL A C 1
ATOM 2999 O O . VAL A 1 392 ? 15.930 32.635 37.896 1.00 24.83 390 VAL A O 1
ATOM 3003 N N . TRP A 1 393 ? 17.434 31.483 36.672 1.00 27.80 391 TRP A N 1
ATOM 3004 C CA . TRP A 1 393 ? 18.063 32.661 36.084 1.00 29.87 391 TRP A CA 1
ATOM 3005 C C . TRP A 1 393 ? 17.057 33.479 35.279 1.00 27.03 391 TRP A C 1
ATOM 3006 O O . TRP A 1 393 ? 17.037 34.708 35.356 1.00 29.67 391 TRP A O 1
ATOM 3017 N N . ALA A 1 394 ? 16.220 32.785 34.514 1.00 27.77 392 ALA A N 1
ATOM 3018 C CA . ALA A 1 394 ? 15.199 33.431 33.696 1.00 22.86 392 ALA A CA 1
ATOM 3019 C C . ALA A 1 394 ? 14.146 34.114 34.561 1.00 25.63 392 ALA A C 1
ATOM 3020 O O . ALA A 1 394 ? 13.697 35.219 34.251 1.00 26.74 392 ALA A O 1
ATOM 3022 N N . TYR A 1 395 ? 13.754 33.447 35.643 1.00 27.20 393 TYR A N 1
ATOM 3023 C CA . TYR A 1 395 ? 12.770 33.992 36.573 1.00 25.91 393 TYR A CA 1
ATOM 3024 C C . TYR A 1 395 ? 13.266 35.288 37.206 1.00 27.26 393 TYR A C 1
ATOM 3025 O O . TYR A 1 395 ? 12.526 36.267 37.298 1.00 31.46 393 TYR A O 1
ATOM 3034 N N . GLN A 1 396 ? 14.523 35.284 37.639 1.00 28.13 394 GLN A N 1
ATOM 3035 C CA . GLN A 1 396 ? 15.130 36.454 38.266 1.00 29.47 394 GLN A CA 1
ATOM 3036 C C . GLN A 1 396 ? 15.183 37.636 37.303 1.00 30.11 394 GLN A C 1
ATOM 3037 O O . GLN A 1 396 ? 14.907 38.773 37.686 1.00 30.14 394 GLN A O 1
ATOM 3043 N N . ARG A 1 397 ? 15.535 37.358 36.053 1.00 26.43 395 ARG A N 1
ATOM 3044 C CA . ARG A 1 397 ? 15.619 38.391 35.028 1.00 24.55 395 ARG A CA 1
ATOM 3045 C C . ARG A 1 397 ? 14.237 38.920 34.654 1.00 26.15 395 ARG A C 1
ATOM 3046 O O . ARG A 1 397 ? 14.074 40.107 34.370 1.00 31.96 395 ARG A O 1
ATOM 3054 N N . ALA A 1 398 ? 13.246 38.035 34.654 1.00 24.85 396 ALA A N 1
ATOM 3055 C CA . ALA A 1 398 ? 11.875 38.428 34.351 1.00 24.04 396 ALA A CA 1
ATOM 3056 C C . ALA A 1 398 ? 11.320 39.332 35.449 1.00 26.25 396 ALA A C 1
ATOM 3057 O O . ALA A 1 398 ? 10.603 40.293 35.171 1.00 29.70 396 ALA A O 1
ATOM 3059 N N . GLU A 1 399 ? 11.660 39.018 36.695 1.00 26.61 397 GLU A N 1
ATOM 3060 C CA . GLU A 1 399 ? 11.247 39.831 37.833 1.00 31.19 397 GLU A CA 1
ATOM 3061 C C . GLU A 1 399 ? 11.865 41.223 37.758 1.00 31.53 397 GLU A C 1
ATOM 3062 O O . GLU A 1 399 ? 11.209 42.219 38.062 1.00 29.72 397 GLU A O 1
ATOM 3068 N N . ALA A 1 400 ? 13.128 41.281 37.346 1.00 28.11 398 ALA A N 1
ATOM 3069 C CA . ALA A 1 400 ? 13.836 42.549 37.211 1.00 29.13 398 ALA A CA 1
ATOM 3070 C C . ALA A 1 400 ? 13.221 43.408 36.110 1.00 30.19 398 ALA A C 1
ATOM 3071 O O . ALA A 1 400 ? 13.094 44.624 36.258 1.00 32.15 398 ALA A O 1
ATOM 3073 N N . LEU A 1 401 ? 12.842 42.770 35.006 1.00 27.39 399 LEU A N 1
ATOM 3074 C CA . LEU A 1 401 ? 12.211 43.472 33.893 1.00 25.28 399 LEU A CA 1
ATOM 3075 C C . LEU A 1 401 ? 10.855 44.043 34.292 1.00 24.51 399 LEU A C 1
ATOM 3076 O O . LEU A 1 401 ? 10.543 45.192 33.981 1.00 27.55 399 LEU A O 1
ATOM 3081 N N . ALA A 1 402 ? 10.053 43.233 34.977 1.00 24.31 400 ALA A N 1
ATOM 3082 C CA . ALA A 1 402 ? 8.738 43.666 35.436 1.00 29.40 400 ALA A CA 1
ATOM 3083 C C . ALA A 1 402 ? 8.859 44.862 36.374 1.00 27.82 400 ALA A C 1
ATOM 3084 O O . ALA A 1 402 ? 8.006 45.749 36.378 1.00 30.44 400 ALA A O 1
ATOM 3086 N N . ALA A 1 403 ? 9.927 44.880 37.163 1.00 29.81 401 ALA A N 1
ATOM 3087 C CA . ALA A 1 403 ? 10.185 45.982 38.080 1.00 34.73 401 ALA A CA 1
ATOM 3088 C C . ALA A 1 403 ? 10.538 47.256 37.318 1.00 33.09 401 ALA A C 1
ATOM 3089 O O . ALA A 1 403 ? 10.115 48.349 37.694 1.00 34.49 401 ALA A O 1
ATOM 3091 N N . GLU A 1 404 ? 11.311 47.112 36.245 1.00 30.23 402 GLU A N 1
ATOM 3092 C CA . GLU A 1 404 ? 11.709 48.261 35.438 1.00 32.50 402 GLU A CA 1
ATOM 3093 C C . GLU A 1 404 ? 10.515 48.841 34.689 1.00 29.92 402 GLU A C 1
ATOM 3094 O O . GLU A 1 404 ? 10.375 50.059 34.574 1.00 28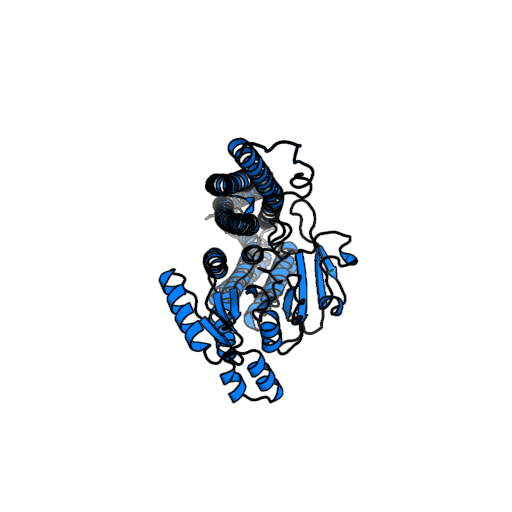.65 402 GLU A O 1
ATOM 3100 N N . VAL A 1 405 ? 9.658 47.963 34.178 1.00 28.09 403 VAL A N 1
ATOM 3101 C CA . VAL A 1 405 ? 8.453 48.390 33.477 1.00 27.52 403 VAL A CA 1
ATOM 3102 C C . VAL A 1 405 ? 7.523 49.133 34.435 1.00 31.18 403 VAL A C 1
ATOM 3103 O O . VAL A 1 405 ? 6.890 50.122 34.062 1.00 31.98 403 VAL A O 1
ATOM 3107 N N . ALA A 1 406 ? 7.460 48.658 35.676 1.00 27.01 404 ALA A N 1
ATOM 3108 C CA . ALA A 1 406 ? 6.649 49.303 36.702 1.00 31.10 404 ALA A CA 1
ATOM 3109 C C . ALA A 1 406 ? 7.146 50.716 36.984 1.00 34.83 404 ALA A C 1
ATOM 3110 O O . ALA A 1 406 ? 6.352 51.649 37.105 1.00 37.84 404 ALA A O 1
ATOM 3112 N N . ARG A 1 407 ? 8.463 50.866 37.088 1.00 35.69 405 ARG A N 1
ATOM 3113 C CA . ARG A 1 407 ? 9.070 52.169 37.330 1.00 37.38 405 ARG A CA 1
ATOM 3114 C C . ARG A 1 407 ? 8.824 53.115 36.162 1.00 36.11 405 ARG A C 1
ATOM 3115 O O . ARG A 1 407 ? 8.476 54.278 36.360 1.00 36.38 405 ARG A O 1
ATOM 3123 N N . THR A 1 408 ? 9.008 52.609 34.946 1.00 29.20 406 THR A N 1
ATOM 3124 C CA . THR A 1 408 ? 8.807 53.408 33.742 1.00 35.09 406 THR A CA 1
ATOM 3125 C C . THR A 1 408 ? 7.374 53.928 33.654 1.00 36.16 406 THR A C 1
ATOM 3126 O O . THR A 1 408 ? 7.143 55.085 33.304 1.00 35.63 406 THR A O 1
ATOM 3130 N N . PHE A 1 409 ? 6.420 53.065 33.987 1.00 36.83 407 PHE A N 1
ATOM 3131 C CA . PHE A 1 409 ? 5.004 53.418 33.963 1.00 38.13 407 PHE A CA 1
ATOM 3132 C C . PHE A 1 409 ? 4.673 54.488 35.001 1.00 36.60 407 PHE A C 1
ATOM 3133 O O . PHE A 1 409 ? 3.975 55.458 34.707 1.00 34.34 407 PHE A O 1
ATOM 3141 N N . THR A 1 410 ? 5.185 54.302 36.214 1.00 38.50 408 THR A N 1
ATOM 3142 C CA . THR A 1 410 ? 4.885 55.196 37.328 1.00 44.32 408 THR A CA 1
ATOM 3143 C C . THR A 1 410 ? 5.567 56.554 37.175 1.00 41.44 408 THR A C 1
ATOM 3144 O O . THR A 1 410 ? 4.954 57.594 37.418 1.00 41.84 408 THR A O 1
ATOM 3148 N N . GLU A 1 411 ? 6.832 56.542 36.764 1.00 39.87 409 GLU A N 1
ATOM 3149 C CA . GLU A 1 411 ? 7.587 57.778 36.572 1.00 45.15 409 GLU A CA 1
ATOM 3150 C C . GLU A 1 411 ? 6.986 58.634 35.459 1.00 46.06 409 GLU A C 1
ATOM 3151 O O . GLU A 1 411 ? 7.238 59.837 35.384 1.00 49.72 409 GLU A O 1
ATOM 3157 N N . ALA A 1 412 ? 6.191 58.008 34.598 1.00 64.98 410 ALA A N 1
ATOM 3158 C CA . ALA A 1 412 ? 5.483 58.731 33.550 1.00 55.71 410 ALA A CA 1
ATOM 3159 C C . ALA A 1 412 ? 4.175 59.310 34.089 1.00 55.82 410 ALA A C 1
ATOM 3160 O O . ALA A 1 412 ? 3.468 60.030 33.384 1.00 56.50 410 ALA A O 1
ATOM 3162 N N . GLY A 1 413 ? 3.865 58.989 35.342 1.00 55.20 411 GLY A N 1
ATOM 3163 C CA . GLY A 1 413 ? 2.683 59.511 36.009 1.00 59.35 411 GLY A CA 1
ATOM 3164 C C . GLY A 1 413 ? 1.384 58.948 35.468 1.00 57.79 411 GLY A C 1
ATOM 3165 O O . GLY A 1 413 ? 0.324 59.558 35.607 1.00 54.89 411 GLY A O 1
ATOM 3166 N N . LEU A 1 414 ? 1.464 57.767 34.864 1.00 53.43 412 LEU A N 1
ATOM 3167 C CA . LEU A 1 414 ? 0.323 57.173 34.176 1.00 56.24 412 LEU A CA 1
ATOM 3168 C C . LEU A 1 414 ? -0.693 56.549 35.130 1.00 54.90 412 LEU A C 1
ATOM 3169 O O . LEU A 1 414 ? -1.710 56.009 34.696 1.00 51.10 412 LEU A O 1
ATOM 3174 N N . ASP A 1 415 ? -0.416 56.625 36.427 1.00 53.48 413 ASP A N 1
ATOM 3175 C CA . ASP A 1 415 ? -1.340 56.122 37.436 1.00 54.49 413 ASP A CA 1
ATOM 3176 C C . ASP A 1 415 ? -1.698 57.217 38.434 1.00 54.94 413 ASP A C 1
ATOM 3177 O O . ASP A 1 415 ? -2.386 56.971 39.425 1.00 55.26 413 ASP A O 1
ATOM 3182 N N . ALA A 1 416 ? -1.226 58.429 38.161 1.00 54.13 414 ALA A N 1
ATOM 3183 C CA . ALA A 1 416 ? -1.422 59.557 39.063 1.00 58.92 414 ALA A CA 1
ATOM 3184 C C . ALA A 1 416 ? -2.783 60.217 38.861 1.00 59.54 414 ALA A C 1
ATOM 3185 O O . ALA A 1 416 ? -3.139 60.602 37.747 1.00 55.68 414 ALA A O 1
ATOM 3187 N N . VAL A 1 417 ? -3.539 60.346 39.947 1.00 59.70 415 VAL A N 1
ATOM 3188 C CA . VAL A 1 417 ? -4.850 60.984 39.896 1.00 60.62 415 VAL A CA 1
ATOM 3189 C C . VAL A 1 417 ? -4.993 62.068 40.959 1.00 64.16 415 VAL A C 1
ATOM 3190 O O . VAL A 1 417 ? -6.096 62.337 41.437 1.00 66.95 415 VAL A O 1
ATOM 3194 N N . GLN A 1 418 ? -3.877 62.687 41.331 1.00 61.93 416 GLN A N 1
ATOM 3195 C CA . GLN A 1 418 ? -3.914 63.788 42.286 1.00 59.28 416 GLN A CA 1
ATOM 3196 C C . GLN A 1 418 ? -4.333 65.070 41.578 1.00 59.87 416 GLN A C 1
ATOM 3197 O O . GLN A 1 418 ? -4.148 65.208 40.369 1.00 59.66 416 GLN A O 1
ATOM 3203 N N . MET A 1 419 ? -4.905 66.000 42.336 1.00 60.99 417 MET A N 1
ATOM 3204 C CA . MET A 1 419 ? -5.354 67.271 41.780 1.00 62.86 417 MET A CA 1
ATOM 3205 C C . MET A 1 419 ? -4.203 68.106 41.240 1.00 66.11 417 MET A C 1
ATOM 3206 O O . MET A 1 419 ? -3.106 68.094 41.796 1.00 62.91 417 MET A O 1
ATOM 3211 N N . PRO A 1 420 ? -4.416 68.795 40.145 1.00 72.09 418 PRO A N 1
ATOM 3212 C CA . PRO A 1 420 ? -3.387 69.681 39.626 1.00 81.05 418 PRO A CA 1
ATOM 3213 C C . PRO A 1 420 ? -3.086 70.791 40.623 1.00 90.50 418 PRO A C 1
ATOM 3214 O O . PRO A 1 420 ? -3.933 71.116 41.422 1.00 89.98 418 PRO A O 1
ATOM 3218 N N . GLN A 1 421 ? -1.871 71.317 40.587 1.00 103.82 419 GLN A N 1
ATOM 3219 C CA . GLN A 1 421 ? -1.438 72.369 41.491 1.00 107.28 419 GLN A CA 1
ATOM 3220 C C . GLN A 1 421 ? -1.985 73.719 41.079 1.00 107.80 419 GLN A C 1
ATOM 3221 O O . GLN A 1 421 ? -1.628 74.225 40.039 1.00 110.34 419 GLN A O 1
ATOM 3227 N N . ILE A 1 422 ? -2.833 74.309 41.908 1.00 105.42 420 ILE A N 1
ATOM 3228 C CA . ILE A 1 422 ? -3.408 75.610 41.589 1.00 107.48 420 ILE A CA 1
ATOM 3229 C C . ILE A 1 422 ? -3.368 76.603 42.762 1.00 110.83 420 ILE A C 1
ATOM 3230 O O . ILE A 1 422 ? -2.619 76.429 43.699 1.00 111.30 420 ILE A O 1
ATOM 3235 N N . ASP A 1 423 ? -4.189 77.645 42.689 1.00 116.63 421 ASP A N 1
ATOM 3236 C CA . ASP A 1 423 ? -4.210 78.742 43.654 1.00 121.60 421 ASP A CA 1
ATOM 3237 C C . ASP A 1 423 ? -3.142 79.792 43.372 1.00 121.55 421 ASP A C 1
ATOM 3238 O O . ASP A 1 423 ? -3.174 80.471 42.352 1.00 120.91 421 ASP A O 1
ATOM 3243 N N . TYR A 1 459 ? -3.100 39.780 38.383 1.00 82.56 457 TYR A N 1
ATOM 3244 C CA . TYR A 1 4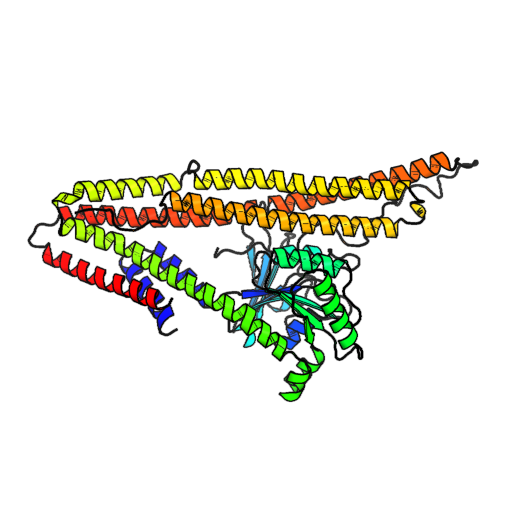59 ? -3.638 39.115 37.201 1.00 83.23 457 TYR A CA 1
ATOM 3245 C C . TYR A 1 459 ? -4.793 38.193 37.581 1.00 82.55 457 TYR A C 1
ATOM 3246 O O . TYR A 1 459 ? -4.603 37.205 38.294 1.00 85.07 457 TYR A O 1
ATOM 3255 N N . GLY A 1 460 ? -5.989 38.524 37.106 1.00 78.30 458 GLY A N 1
ATOM 3256 C CA . GLY A 1 460 ? -7.183 37.774 37.452 1.00 73.64 458 GLY A CA 1
ATOM 3257 C C . GLY A 1 460 ? -7.508 36.668 36.468 1.00 67.14 458 GLY A C 1
ATOM 3258 O O . GLY A 1 460 ? -8.500 35.957 36.628 1.00 66.32 458 GLY A O 1
ATOM 3259 N N . GLY A 1 461 ? -6.672 36.521 35.446 1.00 58.98 459 GLY A N 1
ATOM 3260 C CA . GLY A 1 461 ? -6.862 35.478 34.456 1.00 51.03 459 GLY A CA 1
ATOM 3261 C C . GLY A 1 461 ? -6.269 34.153 34.895 1.00 46.29 459 GLY A C 1
ATOM 3262 O O . GLY A 1 461 ? -5.693 34.048 35.978 1.00 45.09 459 GLY A O 1
ATOM 3263 N N . VAL A 1 462 ? -6.411 33.137 34.050 1.00 40.03 460 VAL A N 1
ATOM 3264 C CA . VAL A 1 462 ? -5.881 31.812 34.350 1.00 40.70 460 VAL A CA 1
ATOM 3265 C C . VAL A 1 462 ? -4.357 31.803 34.273 1.00 37.70 460 VAL A C 1
ATOM 3266 O O . VAL A 1 462 ? -3.776 32.171 33.252 1.00 34.75 460 VAL A O 1
ATOM 3270 N N . LEU A 1 463 ? -3.718 31.382 35.359 1.00 38.59 461 LEU A N 1
ATOM 3271 C CA . LEU A 1 463 ? -2.261 31.349 35.426 1.00 40.42 461 LEU A CA 1
ATOM 3272 C C . LEU A 1 463 ? -1.698 30.208 34.585 1.00 38.74 461 LEU A C 1
ATOM 3273 O O . LEU A 1 463 ? -2.394 29.233 34.300 1.00 33.90 461 LEU A O 1
ATOM 3278 N N . MET A 1 464 ? -0.433 30.333 34.196 1.00 39.39 462 MET A N 1
ATOM 3279 C CA . MET A 1 464 ? 0.176 29.400 33.253 1.00 37.40 462 MET A CA 1
ATOM 3280 C C . MET A 1 464 ? 1.159 28.426 33.898 1.00 40.23 462 MET A C 1
ATOM 3281 O O . MET A 1 464 ? 1.872 27.710 33.193 1.00 36.55 462 MET A O 1
ATOM 3286 N N . PHE A 1 465 ? 1.206 28.391 35.226 1.00 34.62 463 PHE A N 1
ATOM 3287 C CA . PHE A 1 465 ? 2.206 27.566 35.895 1.00 34.77 463 PHE A CA 1
ATOM 3288 C C . PHE A 1 465 ? 1.918 26.079 35.711 1.00 34.31 463 PHE A C 1
ATOM 3289 O O . PHE A 1 465 ? 0.770 25.638 35.763 1.00 33.90 463 PHE A O 1
ATOM 3297 N N . GLY A 1 466 ? 2.983 25.321 35.475 1.00 34.44 464 GLY A N 1
ATOM 3298 C CA . GLY A 1 466 ? 2.896 23.887 35.283 1.00 34.12 464 GLY A CA 1
ATOM 3299 C C . GLY A 1 466 ? 4.274 23.278 35.438 1.00 34.50 464 GLY A C 1
ATOM 3300 O O . GLY A 1 466 ? 5.237 23.986 35.730 1.00 35.00 464 GLY A O 1
ATOM 3301 N N . MET A 1 467 ? 4.375 21.968 35.247 1.00 34.33 465 MET A N 1
ATOM 3302 C CA . MET A 1 467 ? 5.663 21.293 35.319 1.00 34.74 465 MET A CA 1
ATOM 3303 C C . MET A 1 467 ? 6.545 21.701 34.145 1.00 34.92 465 MET A C 1
ATOM 3304 O O . MET A 1 467 ? 6.052 21.914 33.039 1.00 37.28 465 MET A O 1
ATOM 3309 N N . LEU A 1 468 ? 7.846 21.819 34.388 1.00 35.51 466 LEU A N 1
ATOM 3310 C CA . LEU A 1 468 ? 8.791 22.072 33.307 1.00 46.36 466 LEU A CA 1
ATOM 3311 C C . LEU A 1 468 ? 8.876 20.852 32.396 1.00 50.84 466 LEU A C 1
ATOM 3312 O O . LEU A 1 468 ? 8.402 19.771 32.746 1.00 53.53 466 LEU A O 1
ATOM 3317 N N . THR A 1 469 ? 9.445 21.017 31.232 1.00 53.02 467 THR A N 1
ATOM 3318 C CA . THR A 1 469 ? 9.647 19.899 30.346 1.00 57.98 467 THR A CA 1
ATOM 3319 C C . THR A 1 469 ? 11.056 19.905 29.808 1.00 62.57 467 THR A C 1
ATOM 3320 O O . THR A 1 469 ? 11.474 20.868 29.212 1.00 65.83 467 THR A O 1
ATOM 3324 N N . SER A 1 470 ? 11.788 18.823 30.003 1.00 62.28 468 SER A N 1
ATOM 3325 C CA . SER A 1 470 ? 13.086 18.704 29.360 1.00 60.46 468 SER A CA 1
ATOM 3326 C C . SER A 1 470 ? 13.160 17.499 28.442 1.00 61.12 468 SER A C 1
ATOM 3327 O O . SER A 1 470 ? 12.834 17.609 27.283 1.00 62.82 468 SER A O 1
ATOM 3330 N N . PHE A 1 471 ? 13.553 16.346 28.958 1.00 56.00 469 PHE A N 1
ATOM 3331 C CA . PHE A 1 471 ? 13.559 15.153 28.146 1.00 54.70 469 PHE A CA 1
ATOM 3332 C C . PHE A 1 471 ? 12.357 14.305 28.412 1.00 54.46 469 PHE A C 1
ATOM 3333 O O . PHE A 1 471 ? 11.645 14.565 29.353 1.00 51.53 469 PHE A O 1
ATOM 3341 N N . ALA A 1 472 ? 12.139 13.296 27.568 1.00 57.31 470 ALA A N 1
ATOM 3342 C CA . ALA A 1 472 ? 10.925 12.486 27.641 1.00 57.17 470 ALA A CA 1
ATOM 3343 C C . ALA A 1 472 ? 10.772 11.779 28.984 1.00 54.76 470 ALA A C 1
ATOM 3344 O O . ALA A 1 472 ? 9.657 11.582 29.467 1.00 57.67 470 ALA A O 1
ATOM 3346 N N . GLY A 1 473 ? 11.895 11.397 29.583 1.00 48.57 471 GLY A N 1
ATOM 3347 C CA . GLY A 1 473 ? 11.877 10.721 30.866 1.00 42.98 471 GLY A CA 1
ATOM 3348 C C . GLY A 1 473 ? 13.250 10.242 31.291 1.00 43.55 471 GLY A C 1
ATOM 3349 O O . GLY A 1 473 ? 14.129 10.026 30.456 1.00 38.06 471 GLY A O 1
ATOM 3350 N N . LEU A 1 474 ? 13.434 10.076 32.597 1.00 43.67 472 LEU A N 1
ATOM 3351 C CA . LEU A 1 474 ? 14.706 9.616 33.141 1.00 44.01 472 LEU A CA 1
ATOM 3352 C C . LEU A 1 474 ? 15.009 8.182 32.723 1.00 42.97 472 LEU A C 1
ATOM 3353 O O . LEU A 1 474 ? 14.120 7.330 32.696 1.00 42.42 472 LEU A O 1
ATOM 3358 N N . GLY A 1 475 ? 16.272 7.925 32.395 1.00 41.02 473 GLY A N 1
ATOM 3359 C CA . GLY A 1 475 ? 16.717 6.592 32.036 1.00 43.01 473 GLY A CA 1
ATOM 3360 C C . GLY A 1 475 ? 16.281 6.152 30.652 1.00 48.27 473 GLY A C 1
ATOM 3361 O O . GLY A 1 475 ? 16.360 4.969 30.320 1.00 53.82 473 GLY A O 1
ATOM 3362 N N . MET A 1 476 ? 15.827 7.100 29.838 1.00 46.98 474 MET A N 1
ATOM 3363 C CA . MET A 1 476 ? 15.348 6.776 28.498 1.00 48.84 474 MET A CA 1
ATOM 3364 C C . MET A 1 476 ? 16.350 7.169 27.414 1.00 48.88 474 MET A C 1
ATOM 3365 O O . MET A 1 476 ? 16.127 6.902 26.232 1.00 48.20 474 MET A O 1
ATOM 3370 N N . PHE A 1 477 ? 17.451 7.799 27.811 1.00 46.99 475 PHE A N 1
ATOM 3371 C CA . PHE A 1 477 ? 18.526 8.082 26.866 1.00 45.23 475 PHE A CA 1
ATOM 3372 C C . PHE A 1 477 ? 19.673 7.090 27.015 1.00 41.39 475 PHE A C 1
ATOM 3373 O O . PHE A 1 477 ? 20.186 6.873 28.113 1.00 44.91 475 PHE A O 1
ATOM 3381 N N . ASN A 1 478 ? 20.070 6.498 25.895 1.00 41.56 476 ASN A N 1
ATOM 3382 C CA . ASN A 1 478 ? 21.192 5.570 25.852 1.00 44.00 476 ASN A CA 1
ATOM 3383 C C . ASN A 1 478 ? 22.191 6.062 24.808 1.00 43.36 476 ASN A C 1
ATOM 3384 O O . ASN A 1 478 ? 21.833 6.234 23.643 1.00 47.27 476 ASN A O 1
ATOM 3389 N N . PRO A 1 479 ? 23.445 6.304 25.225 1.00 44.02 477 PRO A N 1
ATOM 3390 C CA . PRO A 1 479 ? 24.480 6.800 24.309 1.00 45.42 477 PRO A CA 1
ATOM 3391 C C . PRO A 1 479 ? 24.776 5.828 23.167 1.00 49.17 477 PRO A C 1
ATOM 3392 O O . PRO A 1 479 ? 25.209 6.258 22.097 1.00 46.05 477 PRO A O 1
ATOM 3396 N N . LEU A 1 480 ? 24.547 4.539 23.399 1.00 53.70 478 LEU A N 1
ATOM 3397 C CA . LEU A 1 480 ? 24.681 3.532 22.351 1.00 56.46 478 LEU A CA 1
ATOM 3398 C C . LEU A 1 480 ? 23.324 3.280 21.701 1.00 57.69 478 LEU A C 1
ATOM 3399 O O . LEU A 1 480 ? 22.321 3.108 22.394 1.00 54.56 478 LEU A O 1
ATOM 3404 N N . SER A 1 481 ? 23.291 3.262 20.372 1.00 59.91 479 SER A N 1
ATOM 3405 C CA . SER A 1 481 ? 22.037 3.051 19.655 1.00 63.45 479 SER A CA 1
ATOM 3406 C C . SER A 1 481 ? 21.858 1.586 19.264 1.00 62.11 479 SER A C 1
ATOM 3407 O O . SER A 1 481 ? 22.820 0.818 19.241 1.00 59.03 479 SER A O 1
ATOM 3410 N N . LEU A 1 482 ? 20.619 1.214 18.953 1.00 63.09 480 LEU A N 1
ATOM 3411 C CA . LEU A 1 482 ? 20.263 -0.170 18.646 1.00 65.17 480 LEU A CA 1
ATOM 3412 C C . LEU A 1 482 ? 21.074 -0.758 17.494 1.00 71.03 480 LEU A C 1
ATOM 3413 O O . LEU A 1 482 ? 21.842 -1.702 17.684 1.00 69.54 480 LEU A O 1
ATOM 3418 N N . GLY A 1 483 ? 20.900 -0.198 16.302 1.00 75.93 481 GLY A N 1
ATOM 3419 C CA . GLY A 1 483 ? 21.563 -0.709 15.117 1.00 78.76 481 GLY A CA 1
ATOM 3420 C C . GLY A 1 483 ? 22.981 -0.203 14.938 1.00 80.58 481 GLY A C 1
ATOM 3421 O O . GLY A 1 483 ? 23.287 0.468 13.953 1.00 83.74 481 GLY A O 1
ATOM 3422 N N . ALA A 1 484 ? 23.851 -0.529 15.889 1.00 74.54 482 ALA A N 1
ATOM 3423 C CA . ALA A 1 484 ? 25.255 -0.138 15.810 1.00 67.32 482 ALA A CA 1
ATOM 3424 C C . ALA A 1 484 ? 26.096 -1.257 15.202 1.00 60.97 482 ALA A C 1
ATOM 3425 O O . ALA A 1 484 ? 27.260 -1.054 14.856 1.00 57.27 482 ALA A O 1
ATOM 3427 N N . GLY A 1 485 ? 25.497 -2.438 15.083 1.00 60.08 483 GLY A N 1
ATOM 3428 C CA . GLY A 1 485 ? 26.129 -3.565 14.422 1.00 65.21 483 GLY A CA 1
ATOM 3429 C C . GLY A 1 485 ? 27.379 -4.100 15.094 1.00 70.69 483 GLY A C 1
ATOM 3430 O O . GLY A 1 485 ? 28.427 -4.213 14.461 1.00 69.66 483 GLY A O 1
ATOM 3431 N N . PHE A 1 486 ? 27.272 -4.439 16.375 1.00 79.07 484 PHE A N 1
ATOM 3432 C CA . PHE A 1 486 ? 28.406 -4.997 17.107 1.00 87.76 484 PHE A CA 1
ATOM 3433 C C . PHE A 1 486 ? 28.517 -6.504 16.902 1.00 88.50 484 PHE A C 1
ATOM 3434 O O . PHE A 1 486 ? 29.601 -7.076 17.015 1.00 98.31 484 PHE A O 1
ATOM 3442 N N . VAL A 1 487 ? 27.391 -7.142 16.603 1.00 73.79 485 VAL A N 1
ATOM 3443 C CA . VAL A 1 487 ? 27.364 -8.585 16.399 1.00 62.11 485 VAL A CA 1
ATOM 3444 C C . VAL A 1 487 ? 27.617 -8.942 14.937 1.00 57.96 485 VAL A C 1
ATOM 3445 O O . VAL A 1 487 ? 28.414 -9.829 14.634 1.00 57.56 485 VAL A O 1
ATOM 3449 N N . LEU A 1 488 ? 26.940 -8.239 14.035 1.00 55.44 486 LEU A N 1
ATOM 3450 C CA . LEU A 1 488 ? 27.041 -8.529 12.610 1.00 56.86 486 LEU A CA 1
ATOM 3451 C C . LEU A 1 488 ? 28.069 -7.637 11.921 1.00 58.45 486 LEU A C 1
ATOM 3452 O O . LEU A 1 488 ? 28.141 -7.590 10.692 1.00 54.11 486 LEU A O 1
ATOM 3457 N N . GLY A 1 489 ? 28.867 -6.934 12.718 1.00 56.66 487 GLY A N 1
ATOM 3458 C CA . GLY A 1 489 ? 29.903 -6.069 12.185 1.00 57.63 487 GLY A CA 1
ATOM 3459 C C . GLY A 1 489 ? 31.261 -6.742 12.143 1.00 61.42 487 GLY A C 1
ATOM 3460 O O . GLY A 1 489 ? 32.210 -6.210 11.567 1.00 64.61 487 GLY A O 1
ATOM 3461 N N . ARG A 1 490 ? 31.346 -7.929 12.687 1.00 64.82 488 ARG A N 1
ATOM 3462 C CA . ARG A 1 490 ? 32.628 -8.573 12.750 1.00 69.61 488 ARG A CA 1
ATOM 3463 C C . ARG A 1 490 ? 32.991 -9.243 11.464 1.00 70.12 488 ARG A C 1
ATOM 3464 O O . ARG A 1 490 ? 32.253 -10.025 10.934 1.00 70.24 488 ARG A O 1
ATOM 3472 N N . LYS A 1 491 ? 34.162 -8.923 10.969 1.00 70.90 489 LYS A N 1
ATOM 3473 C CA . LYS A 1 491 ? 34.649 -9.535 9.741 1.00 69.61 489 LYS A CA 1
ATOM 3474 C C . LYS A 1 491 ? 35.350 -10.839 10.084 1.00 67.54 489 LYS A C 1
ATOM 3475 O O . LYS A 1 491 ? 35.475 -11.186 11.252 1.00 66.12 489 LYS A O 1
ATOM 3481 N N . ALA A 1 492 ? 35.803 -11.562 9.070 1.00 67.91 490 ALA A N 1
ATOM 3482 C CA . ALA A 1 492 ? 36.667 -12.701 9.293 1.00 68.59 490 ALA A CA 1
ATOM 3483 C C . ALA A 1 492 ? 37.894 -12.312 10.118 1.00 73.01 490 ALA A C 1
ATOM 3484 O O . ALA A 1 492 ? 38.524 -13.166 10.749 1.00 72.81 490 ALA A O 1
ATOM 3486 N N . TYR A 1 493 ? 38.226 -11.020 10.103 1.00 75.27 491 TYR A N 1
ATOM 3487 C CA . TYR A 1 493 ? 39.418 -10.519 10.770 1.00 81.11 491 TYR A CA 1
ATOM 3488 C C . TYR A 1 493 ? 39.110 -9.366 11.724 1.00 84.80 491 TYR A C 1
ATOM 3489 O O . TYR A 1 493 ? 38.210 -8.548 11.487 1.00 83.08 491 TYR A O 1
ATOM 3498 N N . LYS A 1 494 ? 39.855 -9.337 12.816 1.00 89.41 492 LYS A N 1
ATOM 3499 C CA . LYS A 1 494 ? 39.619 -8.416 13.896 1.00 90.97 492 LYS A CA 1
ATOM 3500 C C . LYS A 1 494 ? 39.969 -6.969 13.611 1.00 86.33 492 LYS A C 1
ATOM 3501 O O . LYS A 1 494 ? 41.001 -6.656 13.051 1.00 84.92 492 LYS A O 1
ATOM 3507 N N . GLU A 1 495 ? 39.077 -6.093 14.030 1.00 82.80 493 GLU A N 1
ATOM 3508 C CA . GLU A 1 495 ? 39.274 -4.665 13.965 1.00 82.69 493 GLU A CA 1
ATOM 3509 C C . GLU A 1 495 ? 40.340 -4.285 14.976 1.00 81.82 493 GLU A C 1
ATOM 3510 O O . GLU A 1 495 ? 40.296 -4.748 16.095 1.00 83.30 493 GLU A O 1
ATOM 3516 N N . ASP A 1 496 ? 41.264 -3.430 14.598 1.00 84.42 494 ASP A N 1
ATOM 3517 C CA . ASP A 1 496 ? 42.214 -2.986 15.581 1.00 87.98 494 ASP A CA 1
ATOM 3518 C C . ASP A 1 496 ? 41.512 -2.163 16.664 1.00 85.01 494 ASP A C 1
ATOM 3519 O O . ASP A 1 496 ? 40.595 -1.442 16.383 1.00 87.07 494 ASP A O 1
ATOM 3524 N N . MET A 1 497 ? 41.948 -2.281 17.893 1.00 73.98 495 MET A N 1
ATOM 3525 C CA . MET A 1 497 ? 41.210 -1.714 18.995 1.00 73.37 495 MET A CA 1
ATOM 3526 C C . MET A 1 497 ? 41.114 -0.220 18.874 1.00 70.87 495 MET A C 1
ATOM 3527 O O . MET A 1 497 ? 40.162 0.378 19.278 1.00 67.39 495 MET A O 1
ATOM 3532 N N . GLU A 1 498 ? 42.159 0.368 18.358 1.00 74.14 496 GLU A N 1
ATOM 3533 C CA . GLU A 1 498 ? 42.275 1.824 18.270 1.00 74.71 496 GLU A CA 1
ATOM 3534 C C . GLU A 1 498 ? 41.124 2.468 17.505 1.00 73.66 496 GLU A C 1
ATOM 3535 O O . GLU A 1 498 ? 40.542 3.438 17.991 1.00 67.97 496 GLU A O 1
ATOM 3541 N N . ASN A 1 499 ? 40.875 1.911 16.333 1.00 78.23 497 ASN A N 1
ATOM 3542 C CA . ASN A 1 499 ? 39.797 2.283 15.470 1.00 80.57 497 ASN A CA 1
ATOM 3543 C C . ASN A 1 499 ? 38.431 1.985 16.034 1.00 77.06 497 ASN A C 1
ATOM 3544 O O . ASN A 1 499 ? 37.533 2.759 15.864 1.00 78.40 497 ASN A O 1
ATOM 3549 N N . ARG A 1 500 ? 38.285 0.851 16.686 1.00 72.71 498 ARG A N 1
ATOM 3550 C CA . ARG A 1 500 ? 37.044 0.458 17.296 1.00 70.92 498 ARG A CA 1
ATOM 3551 C C . ARG A 1 500 ? 36.651 1.368 18.431 1.00 64.95 498 ARG A C 1
ATOM 3552 O O . ARG A 1 500 ? 35.512 1.731 18.540 1.00 66.27 498 ARG A O 1
ATOM 3560 N N . MET A 1 501 ? 37.596 1.686 19.293 1.00 60.30 499 MET A N 1
ATOM 3561 C CA . MET A 1 501 ? 37.395 2.643 20.364 1.00 58.24 499 MET A CA 1
ATOM 3562 C C . MET A 1 501 ? 37.011 4.000 19.799 1.00 51.32 499 MET A C 1
ATOM 3563 O O . MET A 1 501 ? 36.062 4.630 20.266 1.00 50.87 499 MET A O 1
ATOM 3568 N N . LEU A 1 502 ? 37.737 4.427 18.773 1.00 50.21 500 LEU A N 1
ATOM 3569 C CA . LEU A 1 502 ? 37.472 5.704 18.131 1.00 55.09 500 LEU A CA 1
ATOM 3570 C C . LEU A 1 502 ? 36.057 5.751 17.566 1.00 57.56 500 LEU A C 1
ATOM 3571 O O . LEU A 1 502 ? 35.365 6.759 17.695 1.00 58.14 500 LEU A O 1
ATOM 3576 N N . ARG A 1 503 ? 35.631 4.651 16.953 1.00 60.31 501 ARG A N 1
ATOM 3577 C CA . ARG A 1 503 ? 34.300 4.567 16.363 1.00 59.51 501 ARG A CA 1
ATOM 3578 C C . ARG A 1 503 ? 33.213 4.605 17.431 1.00 54.09 501 ARG A C 1
ATOM 3579 O O . ARG A 1 503 ? 32.242 5.350 17.312 1.00 52.21 501 ARG A O 1
ATOM 3587 N N . VAL A 1 504 ? 33.384 3.795 18.472 1.00 51.96 502 VAL A N 1
ATOM 3588 C CA . VAL A 1 504 ? 32.408 3.711 19.553 1.00 46.95 502 VAL A CA 1
ATOM 3589 C C . VAL A 1 504 ? 32.296 5.042 20.294 1.00 46.33 502 VAL A C 1
ATOM 3590 O O . VAL A 1 504 ? 31.199 5.474 20.653 1.00 46.73 502 VAL A O 1
ATOM 3594 N N . ARG A 1 505 ? 33.432 5.697 20.507 1.00 42.31 503 ARG A N 1
ATOM 3595 C CA . ARG A 1 505 ? 33.448 6.987 21.188 1.00 41.09 503 ARG A CA 1
ATOM 3596 C C . ARG A 1 505 ? 32.808 8.079 20.334 1.00 45.08 503 ARG A C 1
ATOM 3597 O O . ARG A 1 505 ? 32.064 8.915 20.846 1.00 44.16 503 ARG A O 1
ATOM 3605 N N . ASN A 1 506 ? 33.093 8.066 19.035 1.00 42.52 504 ASN A N 1
ATOM 3606 C CA . ASN A 1 506 ? 32.493 9.030 18.117 1.00 48.47 504 ASN A CA 1
ATOM 3607 C C . ASN A 1 506 ? 30.980 8.860 18.036 1.00 46.35 504 ASN A C 1
ATOM 3608 O O . ASN A 1 506 ? 30.239 9.837 17.928 1.00 44.55 504 ASN A O 1
ATOM 3613 N N . GLU A 1 507 ? 30.532 7.610 18.090 1.00 48.71 505 GLU A N 1
ATOM 3614 C CA . GLU A 1 507 ? 29.108 7.298 18.064 1.00 49.18 505 GLU A CA 1
ATOM 3615 C C . GLU A 1 507 ? 28.415 7.826 19.314 1.00 43.55 505 GLU A C 1
ATOM 3616 O O . GLU A 1 507 ? 27.335 8.414 19.238 1.00 42.78 505 GLU A O 1
ATOM 3622 N N . ALA A 1 508 ? 29.046 7.609 20.464 1.00 42.55 506 ALA A N 1
ATOM 3623 C CA . ALA A 1 508 ? 28.508 8.066 21.740 1.00 37.62 506 ALA A CA 1
ATOM 3624 C C . ALA A 1 508 ? 28.418 9.588 21.790 1.00 36.62 506 ALA A C 1
ATOM 3625 O O . ALA A 1 508 ? 27.417 10.140 22.245 1.00 35.61 506 ALA A O 1
ATOM 3627 N N . LYS A 1 509 ? 29.467 10.259 21.320 1.00 37.12 507 LYS A N 1
ATOM 3628 C CA . LYS A 1 509 ? 29.487 11.718 21.266 1.00 39.08 507 LYS A CA 1
ATOM 3629 C C . LYS A 1 509 ? 28.359 12.261 20.402 1.00 36.62 507 LYS A C 1
ATOM 3630 O O . LYS A 1 509 ? 27.694 13.229 20.769 1.00 37.88 507 LYS A O 1
ATOM 3636 N N . ALA A 1 510 ? 28.161 11.633 19.247 1.00 42.65 508 ALA A N 1
ATOM 3637 C CA . ALA A 1 510 ? 27.121 12.043 18.315 1.00 44.64 508 ALA A CA 1
ATOM 3638 C C . ALA A 1 510 ? 25.746 11.982 18.970 1.00 44.05 508 ALA A C 1
ATOM 3639 O O . ALA A 1 510 ? 24.948 12.910 18.844 1.00 40.23 508 ALA A O 1
ATOM 3641 N N . ASN A 1 511 ? 25.480 10.889 19.677 1.00 44.29 509 ASN A N 1
ATOM 3642 C CA . ASN A 1 511 ? 24.195 10.704 20.339 1.00 43.25 509 ASN A CA 1
ATOM 3643 C C . ASN A 1 511 ? 24.001 11.676 21.497 1.00 39.36 509 ASN A C 1
ATOM 3644 O O . ASN A 1 511 ? 22.888 12.136 21.749 1.00 37.00 509 ASN A O 1
ATOM 3649 N N . VAL A 1 512 ? 25.087 11.985 22.199 1.00 40.77 510 VAL A N 1
ATOM 3650 C CA . VAL A 1 512 ? 25.035 12.946 23.295 1.00 39.29 510 VAL A CA 1
ATOM 3651 C C . VAL A 1 512 ? 24.686 14.335 22.771 1.00 41.59 510 VAL A C 1
ATOM 3652 O O . VAL A 1 512 ? 23.808 15.010 23.310 1.00 38.61 510 VAL A O 1
ATOM 3656 N N . ARG A 1 513 ? 25.368 14.750 21.707 1.00 41.29 511 ARG A N 1
ATOM 3657 C CA . ARG A 1 513 ? 25.140 16.069 21.127 1.00 43.21 511 ARG A CA 1
ATOM 3658 C C . ARG A 1 513 ? 23.734 16.212 20.550 1.00 37.53 511 ARG A C 1
ATOM 3659 O O . ARG A 1 513 ? 23.166 17.302 20.561 1.00 35.60 511 ARG A O 1
ATOM 3667 N N . LYS A 1 514 ? 23.170 15.116 20.049 1.00 39.59 512 LYS A N 1
ATOM 3668 C CA . LYS A 1 514 ? 21.803 15.151 19.541 1.00 44.07 512 LYS A CA 1
ATOM 3669 C C . LYS A 1 514 ? 20.807 15.274 20.688 1.00 39.85 512 LYS A C 1
ATOM 3670 O O . LYS A 1 514 ? 19.842 16.032 20.600 1.00 38.52 512 LYS A O 1
ATOM 3676 N N . PHE A 1 515 ? 21.047 14.521 21.758 1.00 37.15 513 PHE A N 1
ATOM 3677 C CA . PHE A 1 515 ? 20.204 14.579 22.948 1.00 40.72 513 PHE A CA 1
ATOM 3678 C C . PHE A 1 515 ? 20.168 15.991 23.516 1.00 36.99 513 PHE A C 1
ATOM 3679 O O . PHE A 1 515 ? 19.102 16.525 23.817 1.00 36.71 513 PHE A O 1
ATOM 3687 N N . VAL A 1 516 ? 21.347 16.587 23.652 1.00 36.38 514 VAL A N 1
ATOM 3688 C CA . VAL A 1 516 ? 21.482 17.928 24.201 1.00 39.11 514 VAL A CA 1
ATOM 3689 C C . VAL A 1 516 ? 20.784 18.965 23.319 1.00 39.36 514 VAL A C 1
ATOM 3690 O O . VAL A 1 516 ? 20.110 19.866 23.820 1.00 35.72 514 VAL A O 1
ATOM 3694 N N . ASP A 1 517 ? 20.932 18.824 22.005 1.00 42.17 515 ASP A N 1
ATOM 3695 C CA . ASP A 1 517 ? 20.297 19.743 21.065 1.00 39.86 515 ASP A CA 1
ATOM 3696 C C . ASP A 1 517 ? 18.778 19.604 21.070 1.00 34.99 515 ASP A C 1
ATOM 3697 O O . ASP A 1 517 ? 18.058 20.600 20.989 1.00 32.55 515 ASP A O 1
ATOM 3702 N N . ASP A 1 518 ? 18.295 18.368 21.162 1.00 35.11 516 ASP A N 1
ATOM 3703 C CA . ASP A 1 518 ? 16.859 18.112 21.183 1.00 35.62 516 ASP A CA 1
ATOM 3704 C C . ASP A 1 518 ? 16.204 18.727 22.414 1.00 30.94 516 ASP A C 1
ATOM 3705 O O . ASP A 1 518 ? 15.118 19.298 22.329 1.00 31.27 516 ASP A O 1
ATOM 3710 N N . VAL A 1 519 ? 16.872 18.609 23.557 1.00 29.16 517 VAL A N 1
ATOM 3711 C CA . VAL A 1 519 ? 16.369 19.182 24.800 1.00 28.10 517 VAL A CA 1
ATOM 3712 C C . VAL A 1 519 ? 16.346 20.706 24.722 1.00 27.28 517 VAL A C 1
ATOM 3713 O O . VAL A 1 519 ? 15.376 21.341 25.135 1.00 32.34 517 VAL A O 1
ATOM 3717 N N . ALA A 1 520 ? 17.413 21.285 24.178 1.00 32.08 518 ALA A N 1
ATOM 3718 C CA . ALA A 1 520 ? 17.512 22.733 24.018 1.00 31.40 518 ALA A CA 1
ATOM 3719 C C . ALA A 1 520 ? 16.361 23.278 23.177 1.00 29.96 518 ALA A C 1
ATOM 3720 O O . ALA A 1 520 ? 15.837 24.358 23.450 1.00 26.75 518 ALA A O 1
ATOM 3722 N N . PHE A 1 521 ? 15.972 22.520 22.157 1.00 31.27 519 PHE A N 1
ATOM 3723 C CA . PHE A 1 521 ? 14.857 22.899 21.297 1.00 33.56 519 PHE A CA 1
ATOM 3724 C C . PHE A 1 521 ? 13.545 22.925 22.075 1.00 30.20 519 PHE A C 1
ATOM 3725 O O . PHE A 1 521 ? 12.788 23.892 22.003 1.00 31.42 519 PHE A O 1
ATOM 3733 N N . VAL A 1 522 ? 13.287 21.854 22.818 1.00 31.08 520 VAL A N 1
ATOM 3734 C CA . VAL A 1 522 ? 12.052 21.717 23.582 1.00 32.30 520 VAL A CA 1
ATOM 3735 C C . VAL A 1 522 ? 11.965 22.748 24.709 1.00 30.08 520 VAL A C 1
ATOM 3736 O O . VAL A 1 522 ? 10.929 23.385 24.901 1.00 30.01 520 VAL A O 1
ATOM 3740 N N . VAL A 1 523 ? 13.059 22.917 25.446 1.00 27.80 521 VAL A N 1
ATOM 3741 C CA . VAL A 1 523 ? 13.092 23.859 26.561 1.00 26.96 521 VAL A CA 1
ATOM 3742 C C . VAL A 1 523 ? 12.957 25.303 26.078 1.00 27.81 521 VAL A C 1
ATOM 3743 O O . VAL A 1 523 ? 12.227 26.098 26.672 1.00 28.98 521 VAL A O 1
ATOM 3747 N N . GLY A 1 524 ? 13.652 25.633 24.993 1.00 28.96 522 GLY A N 1
ATOM 3748 C CA . GLY A 1 524 ? 13.590 26.965 24.419 1.00 27.64 522 GLY A CA 1
ATOM 3749 C C . GLY A 1 524 ? 12.182 27.356 24.011 1.00 32.68 522 GLY A C 1
ATOM 3750 O O . GLY A 1 524 ? 11.783 28.513 24.145 1.00 32.13 522 GLY A O 1
ATOM 3751 N N . LYS A 1 525 ? 11.429 26.400 23.512 1.00 33.58 523 LYS A N 1
ATOM 3752 C CA . LYS A 1 525 ? 10.056 26.615 23.146 1.00 35.05 523 LYS A CA 1
ATOM 3753 C C . LYS A 1 525 ? 9.225 26.986 24.362 1.00 31.79 523 LYS A C 1
ATOM 3754 O O . LYS A 1 525 ? 8.507 27.955 24.319 1.00 29.04 523 LYS A O 1
ATOM 3760 N N . GLU A 1 526 ? 9.366 26.232 25.439 1.00 29.75 524 GLU A N 1
ATOM 3761 C CA . GLU A 1 526 ? 8.640 26.510 26.675 1.00 33.28 524 GLU A CA 1
ATOM 3762 C C . GLU A 1 526 ? 9.036 27.856 27.271 1.00 30.19 524 GLU A C 1
ATOM 3763 O O . GLU A 1 526 ? 8.190 28.581 27.793 1.00 28.79 524 GLU A O 1
ATOM 3769 N N . SER A 1 527 ? 10.324 28.179 27.198 1.00 25.28 525 SER A N 1
ATOM 3770 C CA . SER A 1 527 ? 10.822 29.460 27.686 1.00 28.52 525 SER A CA 1
ATOM 3771 C C . SER A 1 527 ? 10.198 30.608 26.903 1.00 27.91 525 SER A C 1
ATOM 3772 O O . SER A 1 527 ? 9.736 31.591 27.482 1.00 32.00 525 SER A O 1
ATOM 3775 N N . ARG A 1 528 ? 10.186 30.462 25.581 1.00 27.48 526 ARG A N 1
ATOM 3776 C CA . ARG A 1 528 ? 9.639 31.474 24.685 1.00 30.43 526 ARG A CA 1
ATOM 3777 C C . ARG A 1 528 ? 8.167 31.755 24.976 1.00 28.56 526 ARG A C 1
ATOM 3778 O O . ARG A 1 528 ? 7.764 32.911 25.112 1.00 28.65 526 ARG A O 1
ATOM 3786 N N . ASP A 1 529 ? 7.371 30.695 25.075 1.00 27.81 527 ASP A N 1
ATOM 3787 C CA . ASP A 1 529 ? 5.940 30.836 25.323 1.00 28.13 527 ASP A CA 1
ATOM 3788 C C . ASP A 1 529 ? 5.657 31.381 26.720 1.00 28.52 527 ASP A C 1
ATOM 3789 O O . ASP A 1 529 ? 4.693 32.121 26.919 1.00 26.02 527 ASP A O 1
ATOM 3794 N N . ARG A 1 530 ? 6.497 31.016 27.683 1.00 27.37 528 ARG A N 1
ATOM 3795 C CA A ARG A 1 530 ? 6.368 31.511 29.049 0.50 29.79 528 ARG A CA 1
ATOM 3796 C CA B ARG A 1 530 ? 6.342 31.515 29.044 0.50 28.75 528 ARG A CA 1
ATOM 3797 C C . ARG A 1 530 ? 6.529 33.027 29.095 1.00 27.65 528 ARG A C 1
ATOM 3798 O O . ARG A 1 530 ? 5.757 33.730 29.749 1.00 25.52 528 ARG A O 1
ATOM 3813 N N . LEU A 1 531 ? 7.546 33.522 28.397 1.00 26.26 529 LEU A N 1
ATOM 3814 C CA . LEU A 1 531 ? 7.826 34.954 28.360 1.00 28.30 529 LEU A CA 1
ATOM 3815 C C . LEU A 1 531 ? 6.754 35.725 27.594 1.00 28.05 529 LEU A C 1
ATOM 3816 O O . LEU A 1 531 ? 6.455 36.872 27.927 1.00 28.56 529 LEU A O 1
ATOM 3821 N N . LYS A 1 532 ? 6.184 35.101 26.567 1.00 27.05 530 LYS A N 1
ATOM 3822 C CA . LYS A 1 532 ? 5.065 35.703 25.848 1.00 30.95 530 LYS A CA 1
ATOM 3823 C C . LYS A 1 532 ? 3.871 35.856 26.780 1.00 28.66 530 LYS A C 1
ATOM 3824 O O . LYS A 1 532 ? 3.145 36.847 26.716 1.00 30.43 530 LYS A O 1
ATOM 3830 N N . GLY A 1 533 ? 3.677 34.866 27.646 1.00 30.89 531 GLY A N 1
ATOM 3831 C CA . GLY A 1 533 ? 2.607 34.905 28.624 1.00 29.48 531 GLY A CA 1
ATOM 3832 C C . GLY A 1 533 ? 2.799 36.039 29.611 1.00 30.46 531 GLY A C 1
ATOM 3833 O O . GLY A 1 533 ? 1.856 36.760 29.937 1.00 30.67 531 GLY A O 1
ATOM 3834 N N . ILE A 1 534 ? 4.031 36.197 30.086 1.00 27.27 532 ILE A N 1
ATOM 3835 C CA . ILE A 1 534 ? 4.367 37.269 31.015 1.00 30.21 532 ILE A CA 1
ATOM 3836 C C . ILE A 1 534 ? 4.168 38.627 30.351 1.00 32.88 532 ILE A C 1
ATOM 3837 O O . ILE A 1 534 ? 3.629 39.555 30.956 1.00 34.95 532 ILE A O 1
ATOM 3842 N N . GLN A 1 535 ? 4.599 38.726 29.096 1.00 28.01 533 GLN A N 1
ATOM 3843 C CA . GLN A 1 535 ? 4.428 39.936 28.301 1.00 28.57 533 GLN A CA 1
ATOM 3844 C C . GLN A 1 535 ? 2.955 40.316 28.182 1.00 29.50 533 GLN A C 1
ATOM 3845 O O . GLN A 1 535 ? 2.592 41.482 28.329 1.00 26.10 533 GLN A O 1
ATOM 3851 N N . ARG A 1 536 ? 2.114 39.320 27.918 1.00 30.55 534 ARG A N 1
ATOM 3852 C CA . ARG A 1 536 ? 0.677 39.534 27.783 1.00 30.05 534 ARG A CA 1
ATOM 3853 C C . ARG A 1 536 ? 0.050 40.009 29.090 1.00 34.83 534 ARG A C 1
ATOM 3854 O O . ARG A 1 536 ? -0.761 40.938 29.100 1.00 32.63 534 ARG A O 1
ATOM 3862 N N . GLN A 1 537 ? 0.431 39.368 30.190 1.00 33.23 535 GLN A N 1
ATOM 3863 C CA . GLN A 1 537 ? -0.113 39.698 31.503 1.00 33.96 535 GLN A CA 1
ATOM 3864 C C . GLN A 1 537 ? 0.262 41.116 31.926 1.00 33.86 535 GLN A C 1
ATOM 3865 O O . GLN A 1 537 ? -0.567 41.851 32.463 1.00 36.48 535 GLN A O 1
ATOM 3871 N N . LEU A 1 538 ? 1.511 41.498 31.681 1.00 32.33 536 LEU A N 1
ATOM 3872 C CA . LEU A 1 538 ? 1.982 42.829 32.046 1.00 34.39 536 LEU A CA 1
ATOM 3873 C C . LEU A 1 538 ? 1.346 43.901 31.166 1.00 36.84 536 LEU A C 1
ATOM 3874 O O . LEU A 1 538 ? 0.957 44.962 31.652 1.00 36.33 536 LEU A O 1
ATOM 3879 N N . ARG A 1 539 ? 1.241 43.615 29.871 1.00 31.59 537 ARG A N 1
ATOM 3880 C CA . ARG A 1 539 ? 0.634 44.545 28.928 1.00 34.81 537 ARG A CA 1
ATOM 3881 C C . ARG A 1 539 ? -0.828 44.814 29.281 1.00 38.76 537 ARG A C 1
ATOM 3882 O O . ARG A 1 539 ? -1.255 45.966 29.340 1.00 38.46 537 ARG A O 1
ATOM 3890 N N . ASP A 1 540 ? -1.584 43.745 29.516 1.00 35.13 538 ASP A N 1
ATOM 3891 C CA . ASP A 1 540 ? -2.987 43.853 29.908 1.00 36.75 538 ASP A CA 1
ATOM 3892 C C . ASP A 1 540 ? -3.152 44.699 31.165 1.00 36.69 538 ASP A C 1
ATOM 3893 O O . ASP A 1 540 ? -4.057 45.529 31.256 1.00 37.21 538 ASP A O 1
ATOM 3898 N N . HIS A 1 541 ? -2.265 44.477 32.129 1.00 30.55 539 HIS A N 1
ATOM 3899 C CA . HIS A 1 541 ? -2.317 45.169 33.410 1.00 36.06 539 HIS A CA 1
ATOM 3900 C C . HIS A 1 541 ? -2.183 46.683 33.265 1.00 35.37 539 HIS A C 1
ATOM 3901 O O . HIS A 1 541 ? -2.980 47.437 33.820 1.00 36.32 539 HIS A O 1
ATOM 3908 N N . TYR A 1 542 ? -1.179 47.123 32.513 1.00 33.27 540 TYR A N 1
ATOM 3909 C CA . TYR A 1 542 ? -0.876 48.548 32.420 1.00 34.98 540 TYR A CA 1
ATOM 3910 C C . TYR A 1 542 ? -1.775 49.290 31.434 1.00 35.22 540 TYR A C 1
ATOM 3911 O O . TYR A 1 542 ? -2.025 50.483 31.601 1.00 36.43 540 TYR A O 1
ATOM 3920 N N . ARG A 1 543 ? -2.263 48.593 30.413 1.00 34.93 541 ARG A N 1
ATOM 3921 C CA . ARG A 1 543 ? -3.236 49.190 29.503 1.00 35.92 541 ARG A CA 1
ATOM 3922 C C . ARG A 1 543 ? -4.550 49.432 30.238 1.00 38.30 541 ARG A C 1
ATOM 3923 O O . ARG A 1 543 ? -5.259 50.401 29.962 1.00 39.99 541 ARG A O 1
ATOM 3931 N N . GLU A 1 544 ? -4.865 48.545 31.177 1.00 38.72 542 GLU A N 1
ATOM 3932 C CA . GLU A 1 544 ? -6.055 48.687 32.007 1.00 42.73 542 GLU A CA 1
ATOM 3933 C C . GLU A 1 544 ? -5.948 49.918 32.901 1.00 36.81 542 GLU A C 1
ATOM 3934 O O . GLU A 1 544 ? -6.910 50.670 33.059 1.00 35.73 542 GLU A O 1
ATOM 3940 N N . ILE A 1 545 ? -4.769 50.116 33.483 1.00 34.55 543 ILE A N 1
ATOM 3941 C CA . ILE A 1 545 ? -4.519 51.268 34.342 1.00 39.27 543 ILE A CA 1
ATOM 3942 C C . ILE A 1 545 ? -4.556 52.565 33.535 1.00 39.15 543 ILE A C 1
ATOM 3943 O O . ILE A 1 545 ? -5.121 53.566 33.977 1.00 36.58 543 ILE A O 1
ATOM 3948 N N . ALA A 1 546 ? -3.958 52.535 32.347 1.00 34.87 544 ALA A N 1
ATOM 3949 C CA . ALA A 1 546 ? -3.919 53.704 31.472 1.00 36.12 544 ALA A CA 1
ATOM 3950 C C . ALA A 1 546 ? -5.320 54.129 31.032 1.00 36.53 544 ALA A C 1
ATOM 3951 O O . ALA A 1 546 ? -5.633 55.319 30.994 1.00 36.93 544 ALA A O 1
ATOM 3953 N N . ASN A 1 547 ? -6.153 53.150 30.692 1.00 31.86 545 ASN A N 1
ATOM 3954 C CA . ASN A 1 547 ? -7.538 53.417 30.317 1.00 33.21 545 ASN A CA 1
ATOM 3955 C C . ASN A 1 547 ? -8.326 53.998 31.482 1.00 36.05 545 ASN A C 1
ATOM 3956 O O . ASN A 1 547 ? -9.162 54.884 31.305 1.00 38.97 545 ASN A O 1
ATOM 3961 N N . GLN A 1 548 ? -8.046 53.485 32.675 1.00 35.36 546 GLN A N 1
ATOM 3962 C CA . GLN A 1 548 ? -8.709 53.929 33.891 1.00 35.98 546 GLN A CA 1
ATOM 3963 C C . GLN A 1 548 ? -8.329 55.369 34.216 1.00 37.08 546 GLN A C 1
ATOM 3964 O O . GLN A 1 548 ? -9.178 56.183 34.580 1.00 32.77 546 GLN A O 1
ATOM 3970 N N . THR A 1 549 ? -7.042 55.671 34.074 1.00 35.53 547 THR A N 1
ATOM 3971 C CA . THR A 1 549 ? -6.529 57.014 34.316 1.00 35.19 547 THR A CA 1
ATOM 3972 C C . THR A 1 549 ? -7.063 57.994 33.273 1.00 35.33 547 THR A C 1
ATOM 3973 O O . THR A 1 549 ? -7.454 59.115 33.605 1.00 36.56 547 THR A O 1
ATOM 3977 N N . THR A 1 550 ? -7.079 57.561 32.015 1.00 31.67 548 THR A N 1
ATOM 3978 C CA . THR A 1 550 ? -7.644 58.354 30.927 1.00 35.06 548 THR A CA 1
ATOM 3979 C C . THR A 1 550 ? -9.090 58.729 31.229 1.00 37.71 548 THR A C 1
ATOM 3980 O O . THR A 1 550 ? -9.488 59.887 31.091 1.00 36.30 548 THR A O 1
ATOM 3984 N N . ARG A 1 551 ? -9.866 57.736 31.651 1.00 35.72 549 ARG A N 1
ATOM 3985 C CA . ARG A 1 551 ? -11.270 57.940 31.976 1.00 36.28 549 ARG A CA 1
ATOM 3986 C C . ARG A 1 551 ? -11.450 58.947 33.108 1.00 36.84 549 ARG A C 1
ATOM 3987 O O . ARG A 1 551 ? -12.226 59.892 32.984 1.00 38.66 549 ARG A O 1
ATOM 3995 N N . SER A 1 552 ? -10.723 58.746 34.204 1.00 32.56 550 SER A N 1
ATOM 3996 C CA . SER A 1 552 ? -10.854 59.602 35.381 1.00 33.12 550 SER A CA 1
ATOM 3997 C C . SER A 1 552 ? -10.465 61.049 35.088 1.00 36.68 550 SER A C 1
ATOM 3998 O O . SER A 1 552 ? -11.049 61.981 35.641 1.00 36.58 550 SER A O 1
ATOM 4001 N N . LEU A 1 553 ? -9.478 61.231 34.217 1.00 36.94 551 LEU A N 1
ATOM 4002 C CA . LEU A 1 553 ? -9.022 62.566 33.849 1.00 35.98 551 LEU A CA 1
ATOM 4003 C C . LEU A 1 553 ? -10.010 63.253 32.914 1.00 39.15 551 LEU A C 1
ATOM 4004 O O . LEU A 1 553 ? -10.204 64.467 32.987 1.00 38.04 551 LEU A O 1
ATOM 4009 N N . ASN A 1 554 ? -10.633 62.472 32.039 1.00 34.81 552 ASN A N 1
ATOM 4010 C CA . ASN A 1 554 ? -11.605 63.010 31.098 1.00 37.50 552 ASN A CA 1
ATOM 4011 C C . ASN A 1 554 ? -12.904 63.399 31.799 1.00 39.81 552 ASN A C 1
ATOM 4012 O O . ASN A 1 554 ? -13.548 64.378 31.424 1.00 44.86 552 ASN A O 1
ATOM 4017 N N . GLU A 1 555 ? -13.282 62.629 32.816 1.00 37.00 553 GLU A N 1
ATOM 4018 C CA . GLU A 1 555 ? -14.454 62.950 33.625 1.00 40.12 553 GLU A CA 1
ATOM 4019 C C . GLU A 1 555 ? -14.219 64.239 34.401 1.00 38.77 553 GLU A C 1
ATOM 4020 O O . GLU A 1 555 ? -15.108 65.083 34.510 1.00 44.88 553 GLU A O 1
ATOM 4026 N N . SER A 1 556 ? -13.013 64.375 34.943 1.00 41.08 554 SER A N 1
ATOM 4027 C CA . SER A 1 556 ? -12.622 65.581 35.657 1.00 37.62 554 SER A CA 1
ATOM 4028 C C . SER A 1 556 ? -12.653 66.782 34.715 1.00 41.84 554 SER A C 1
ATOM 4029 O O . SER A 1 556 ? -13.091 67.870 35.092 1.00 39.44 554 SER A O 1
ATOM 4032 N N . LEU A 1 557 ? -12.193 66.567 33.485 1.00 44.10 555 LEU A N 1
ATOM 4033 C CA . LEU A 1 557 ? -12.181 67.611 32.464 1.00 44.67 555 LEU A CA 1
ATOM 4034 C C . LEU A 1 557 ? -13.596 68.094 32.148 1.00 48.63 555 LEU A C 1
ATOM 4035 O O . LEU A 1 557 ? -13.874 69.295 32.212 1.00 49.99 555 LEU A O 1
ATOM 4040 N N . GLN A 1 558 ? -14.489 67.160 31.818 1.00 40.09 556 GLN A N 1
ATOM 4041 C CA . GLN A 1 558 ? -15.891 67.496 31.547 1.00 46.16 556 GLN A CA 1
ATOM 4042 C C . GLN A 1 558 ? -16.590 68.172 32.728 1.00 46.15 556 GLN A C 1
ATOM 4043 O O . GLN A 1 558 ? -17.374 69.108 32.543 1.00 47.46 556 GLN A O 1
ATOM 4049 N N . ALA A 1 559 ? -16.285 67.710 33.936 1.00 45.19 557 ALA A N 1
ATOM 4050 C CA . ALA A 1 559 ? -16.867 68.278 35.145 1.00 45.10 557 ALA A CA 1
ATOM 4051 C C . ALA A 1 559 ? -16.449 69.733 35.317 1.00 49.52 557 ALA A C 1
ATOM 4052 O O . ALA A 1 559 ? -17.257 70.588 35.690 1.00 51.91 557 ALA A O 1
ATOM 4054 N N . ALA A 1 560 ? -15.175 69.998 35.045 1.00 49.66 558 ALA A N 1
ATOM 4055 C CA . ALA A 1 560 ? -14.622 71.341 35.139 1.00 43.16 558 ALA A CA 1
ATOM 4056 C C . ALA A 1 560 ? -15.227 72.266 34.088 1.00 48.48 558 ALA A C 1
ATOM 4057 O O . ALA A 1 560 ? -15.422 73.457 34.338 1.00 45.69 558 ALA A O 1
ATOM 4059 N N . ILE A 1 561 ? -15.519 71.718 32.912 1.00 50.42 559 ILE A N 1
ATOM 4060 C CA . ILE A 1 561 ? -16.106 72.503 31.830 1.00 51.48 559 ILE A CA 1
ATOM 4061 C C . ILE A 1 561 ? -17.579 72.792 32.103 1.00 50.60 559 ILE A C 1
ATOM 4062 O O . ILE A 1 561 ? -18.043 73.920 31.929 1.00 50.85 559 ILE A O 1
ATOM 4067 N N . ALA A 1 562 ? -18.304 71.765 32.536 1.00 50.25 560 ALA A N 1
ATOM 4068 C CA . ALA A 1 562 ? -19.743 71.869 32.763 1.00 54.58 560 ALA A CA 1
ATOM 4069 C C . ALA A 1 562 ? -20.085 72.840 33.891 1.00 55.47 560 ALA A C 1
ATOM 4070 O O . ALA A 1 562 ? -21.208 73.340 33.969 1.00 57.91 560 ALA A O 1
ATOM 4072 N N . ALA A 1 563 ? -19.116 73.103 34.762 1.00 51.50 561 ALA A N 1
ATOM 4073 C CA . ALA A 1 563 ? -19.322 74.012 35.884 1.00 55.48 561 ALA A CA 1
ATOM 4074 C C . ALA A 1 563 ? -19.308 75.470 35.434 1.00 56.46 561 ALA A C 1
ATOM 4075 O O . ALA A 1 563 ? -19.893 76.334 36.087 1.00 58.00 561 ALA A O 1
ATOM 4077 N N . ALA A 1 564 ? -18.638 75.741 34.319 1.00 55.77 562 ALA A N 1
ATOM 4078 C CA . ALA A 1 564 ? -18.556 77.099 33.792 1.00 58.60 562 ALA A CA 1
ATOM 4079 C C . ALA A 1 564 ? -19.854 77.500 33.099 1.00 61.05 562 ALA A C 1
ATOM 4080 O O . ALA A 1 564 ? -20.066 78.672 32.787 1.00 67.01 562 ALA A O 1
ATOM 4082 N N . LYS A 1 565 ? -20.722 76.520 32.864 1.00 62.01 563 LYS A N 1
ATOM 4083 C CA . LYS A 1 565 ? -21.978 76.755 32.159 1.00 66.76 563 LYS A CA 1
ATOM 4084 C C . LYS A 1 565 ? -23.120 77.151 33.087 1.00 70.34 563 LYS A C 1
ATOM 4085 O O . LYS A 1 565 ? -24.117 77.719 32.641 1.00 74.04 563 LYS A O 1
ATOM 4091 N N . VAL A 1 566 ? -22.987 76.849 34.372 1.00 85.17 564 VAL A N 1
ATOM 4092 C CA . VAL A 1 566 ? -24.059 77.155 35.307 1.00 86.38 564 VAL A CA 1
ATOM 4093 C C . VAL A 1 566 ? -23.971 78.611 35.768 1.00 85.31 564 VAL A C 1
ATOM 4094 O O . VAL A 1 566 ? -22.885 79.142 36.011 1.00 81.46 564 VAL A O 1
ATOM 4098 N N . GLU A 1 567 ? -25.125 79.265 35.847 1.00 88.47 565 GLU A N 1
ATOM 4099 C CA . GLU A 1 567 ? -25.204 80.625 36.364 1.00 93.71 565 GLU A CA 1
ATOM 4100 C C . GLU A 1 567 ? -25.077 80.580 37.890 1.00 93.12 565 GLU A C 1
ATOM 4101 O O . GLU A 1 567 ? -25.270 79.530 38.493 1.00 89.55 565 GLU A O 1
ATOM 4107 N N . GLU A 1 568 ? -24.760 81.720 38.501 1.00 100.60 566 GLU A N 1
ATOM 4108 C CA . GLU A 1 568 ? -24.416 81.809 39.923 1.00 102.01 566 GLU A CA 1
ATOM 4109 C C . GLU A 1 568 ? -25.554 81.278 40.798 1.00 101.85 566 GLU A C 1
ATOM 4110 O O . GLU A 1 568 ? -25.319 80.605 41.804 1.00 100.33 566 GLU A O 1
ATOM 4116 N N . ALA A 1 569 ? -26.782 81.535 40.359 1.00 104.12 567 ALA A N 1
ATOM 4117 C CA . ALA A 1 569 ? -27.997 81.113 41.051 1.00 102.79 567 ALA A CA 1
ATOM 4118 C C . ALA A 1 569 ? -28.032 79.621 41.408 1.00 98.55 567 ALA A C 1
ATOM 4119 O O . ALA A 1 569 ? -28.713 79.227 42.356 1.00 99.33 567 ALA A O 1
ATOM 4121 N N . GLU A 1 570 ? -27.302 78.798 40.658 1.00 95.17 568 GLU A N 1
ATOM 4122 C CA . GLU A 1 570 ? -27.229 77.368 40.955 1.00 91.27 568 GLU A CA 1
ATOM 4123 C C . GLU A 1 570 ? -25.850 76.923 41.428 1.00 87.30 568 GLU A C 1
ATOM 4124 O O . GLU A 1 570 ? -25.610 75.726 41.584 1.00 84.08 568 GLU A O 1
ATOM 4130 N N . ARG A 1 571 ? -24.948 77.876 41.646 1.00 88.33 569 ARG A N 1
ATOM 4131 C CA . ARG A 1 571 ? -23.608 77.560 42.136 1.00 88.69 569 ARG A CA 1
ATOM 4132 C C . ARG A 1 571 ? -23.663 76.795 43.454 1.00 87.39 569 ARG A C 1
ATOM 4133 O O . ARG A 1 571 ? -23.314 75.617 43.514 1.00 83.05 569 ARG A O 1
ATOM 4141 N N . ASN A 1 572 ? -24.125 77.476 44.500 1.00 88.37 570 ASN A N 1
ATOM 4142 C CA . ASN A 1 572 ? -24.126 76.939 45.859 1.00 84.96 570 ASN A CA 1
ATOM 4143 C C . ASN A 1 572 ? -24.861 75.608 46.010 1.00 80.47 570 ASN A C 1
ATOM 4144 O O . ASN A 1 572 ? -24.479 74.777 46.836 1.00 77.23 570 ASN A O 1
ATOM 4149 N N . THR A 1 573 ? -25.904 75.403 45.212 1.00 75.93 571 THR A N 1
ATOM 4150 C CA . THR A 1 573 ? -26.674 74.166 45.278 1.00 78.39 571 THR A CA 1
ATOM 4151 C C . THR A 1 573 ? -25.854 72.972 44.796 1.00 77.19 571 THR A C 1
ATOM 4152 O O . THR A 1 573 ? -25.837 71.922 45.439 1.00 72.60 571 THR A O 1
ATOM 4156 N N . ARG A 1 574 ? -25.166 73.143 43.675 1.00 83.80 572 ARG A N 1
ATOM 4157 C CA . ARG A 1 574 ? -24.320 72.105 43.128 1.00 82.14 572 ARG A CA 1
ATOM 4158 C C . ARG A 1 574 ? -23.084 71.961 43.975 1.00 75.37 572 ARG A C 1
ATOM 4159 O O . ARG A 1 574 ? -22.682 70.879 44.284 1.00 69.33 572 ARG A O 1
ATOM 4167 N N . VAL A 1 575 ? -22.509 73.081 44.357 1.00 74.76 573 VAL A N 1
ATOM 4168 C CA . VAL A 1 575 ? -21.275 73.120 45.138 1.00 70.57 573 VAL A CA 1
ATOM 4169 C C . VAL A 1 575 ? -21.394 72.335 46.444 1.00 65.69 573 VAL A C 1
ATOM 4170 O O . VAL A 1 575 ? -20.501 71.561 46.792 1.00 62.99 573 VAL A O 1
ATOM 4174 N N . LYS A 1 576 ? -22.539 72.464 47.092 1.00 65.35 574 LYS A N 1
ATOM 4175 C CA . LYS A 1 576 ? -22.770 71.831 48.355 1.00 63.35 574 LYS A CA 1
ATOM 4176 C C . LYS A 1 576 ? -22.839 70.364 48.158 1.00 59.30 574 LYS A C 1
ATOM 4177 O O . LYS A 1 576 ? -22.401 69.637 48.983 1.00 59.23 574 LYS A O 1
ATOM 4183 N N . GLU A 1 577 ? -23.448 69.948 47.074 1.00 58.12 575 GLU A N 1
ATOM 4184 C CA . GLU A 1 577 ? -23.570 68.539 46.722 1.00 58.46 575 GLU A CA 1
ATOM 4185 C C . GLU A 1 577 ? -22.191 67.942 46.468 1.00 53.72 575 GLU A C 1
ATOM 4186 O O . GLU A 1 577 ? -21.916 66.803 46.849 1.00 53.26 575 GLU A O 1
ATOM 4192 N N . LEU A 1 578 ? -21.325 68.724 45.831 1.00 55.01 576 LEU A N 1
ATOM 4193 C CA . LEU A 1 578 ? -19.951 68.307 45.577 1.00 52.35 576 LEU A CA 1
ATOM 4194 C C . LEU A 1 578 ? -19.169 68.162 46.877 1.00 58.19 576 LEU A C 1
ATOM 4195 O O . LEU A 1 578 ? -18.461 67.175 47.077 1.00 59.48 576 LEU A O 1
ATOM 4200 N N . GLU A 1 579 ? -19.299 69.153 47.755 1.00 61.33 577 GLU A N 1
ATOM 4201 C CA . GLU A 1 579 ? -18.630 69.127 49.052 1.00 61.40 577 GLU A CA 1
ATOM 4202 C C . GLU A 1 579 ? -19.119 67.947 49.885 1.00 61.15 577 GLU A C 1
ATOM 4203 O O . GLU A 1 579 ? -18.363 67.369 50.667 1.00 53.25 577 GLU A O 1
ATOM 4209 N N . ARG A 1 580 ? -20.389 67.597 49.710 1.00 63.89 578 ARG A N 1
ATOM 4210 C CA . ARG A 1 580 ? -20.962 66.426 50.359 1.00 64.48 578 ARG A CA 1
ATOM 4211 C C . ARG A 1 580 ? -20.333 65.153 49.799 1.00 59.84 578 ARG A C 1
ATOM 4212 O O . ARG A 1 580 ? -19.949 64.256 50.549 1.00 56.30 578 ARG A O 1
ATOM 4220 N N . GLN A 1 581 ? -20.231 65.088 48.474 1.00 56.14 579 GLN A N 1
ATOM 4221 C CA . GLN A 1 581 ? -19.596 63.960 47.800 1.00 52.49 579 GLN A CA 1
ATOM 4222 C C . GLN A 1 581 ? -18.119 63.869 48.167 1.00 48.03 579 GLN A C 1
ATOM 4223 O O . GLN A 1 581 ? -17.589 62.779 48.387 1.00 44.64 579 GLN A O 1
ATOM 4229 N N . GLN A 1 582 ? -17.465 65.025 48.222 1.00 48.56 580 GLN A N 1
ATOM 4230 C CA . GLN A 1 582 ? -16.048 65.108 48.559 1.00 51.53 580 GLN A CA 1
ATOM 4231 C C . GLN A 1 582 ? -15.768 64.523 49.940 1.00 53.47 580 GLN A C 1
ATOM 4232 O O . GLN A 1 582 ? -14.802 63.781 50.127 1.00 47.10 580 GLN A O 1
ATOM 4238 N N . ASN A 1 583 ? -16.623 64.859 50.901 1.00 51.30 581 ASN A N 1
ATOM 4239 C CA . ASN A 1 583 ? -16.472 64.377 52.268 1.00 56.76 581 ASN A CA 1
ATOM 4240 C C . ASN A 1 583 ? -16.632 62.864 52.374 1.00 55.92 581 ASN A C 1
ATOM 4241 O O . ASN A 1 583 ? -15.861 62.197 53.064 1.00 53.23 581 ASN A O 1
ATOM 4246 N N . ILE A 1 584 ? -17.638 62.331 51.687 1.00 55.85 582 ILE A N 1
ATOM 4247 C CA . ILE A 1 584 ? -17.914 60.898 51.704 1.00 50.93 582 ILE A CA 1
ATOM 4248 C C . ILE A 1 584 ? -16.733 60.105 51.148 1.00 48.12 582 ILE A C 1
ATOM 4249 O O . ILE A 1 584 ? -16.368 59.055 51.680 1.00 49.07 582 ILE A O 1
ATOM 4254 N N . LEU A 1 585 ? -16.125 60.624 50.087 1.00 46.37 583 LEU A N 1
ATOM 4255 C CA . LEU A 1 585 ? -14.991 59.959 49.455 1.00 46.57 583 LEU A CA 1
ATOM 4256 C C . LEU A 1 585 ? -13.718 60.066 50.293 1.00 46.34 583 LEU A C 1
ATOM 4257 O O . LEU A 1 585 ? -12.957 59.104 50.396 1.00 45.69 583 LEU A O 1
ATOM 4262 N N . LYS A 1 586 ? -13.510 61.210 50.913 1.00 48.96 584 LYS A N 1
ATOM 4263 C CA . LYS A 1 586 ? -12.378 61.418 51.787 1.00 51.93 584 LYS A CA 1
ATOM 4264 C C . LYS A 1 586 ? -12.515 60.588 53.040 1.00 52.78 584 LYS A C 1
ATOM 4265 O O . LYS A 1 586 ? -11.550 60.257 53.664 1.00 48.34 584 LYS A O 1
ATOM 4271 N N . GLN A 1 587 ? -13.740 60.255 53.384 1.00 54.31 585 GLN A N 1
ATOM 4272 C CA . GLN A 1 587 ? -14.023 59.386 54.517 1.00 54.64 585 GLN A CA 1
ATOM 4273 C C . GLN A 1 587 ? -13.600 57.956 54.202 1.00 47.30 585 GLN A C 1
ATOM 4274 O O . GLN A 1 587 ? -13.061 57.256 55.058 1.00 44.73 585 GLN A O 1
ATOM 4280 N N . VAL A 1 588 ? -13.848 57.532 52.967 1.00 45.85 586 VAL A N 1
ATOM 4281 C CA . VAL A 1 588 ? -13.447 56.208 52.510 1.00 45.95 586 VAL A CA 1
ATOM 4282 C C . VAL A 1 588 ? -11.927 56.075 52.521 1.00 47.84 586 VAL A C 1
ATOM 4283 O O . VAL A 1 588 ? -11.385 55.080 53.004 1.00 47.80 586 VAL A O 1
ATOM 4287 N N . VAL A 1 589 ? -11.249 57.090 51.993 1.00 47.89 587 VAL A N 1
ATOM 4288 C CA . VAL A 1 589 ? -9.790 57.119 51.971 1.00 48.34 587 VAL A CA 1
ATOM 4289 C C . VAL A 1 589 ? -9.223 57.047 53.386 1.00 52.05 587 VAL A C 1
ATOM 4290 O O . VAL A 1 589 ? -8.312 56.265 53.661 1.00 51.89 587 VAL A O 1
ATOM 4294 N N . ASP A 1 590 ? -9.786 57.816 54.280 1.00 57.71 588 ASP A N 1
ATOM 4295 C CA . ASP A 1 590 ? -9.320 57.821 55.636 1.00 62.40 588 ASP A CA 1
ATOM 4296 C C . ASP A 1 590 ? -9.589 56.520 56.330 1.00 56.98 588 ASP A C 1
ATOM 4297 O O . ASP A 1 590 ? -8.741 56.001 56.999 1.00 57.59 588 ASP A O 1
ATOM 4302 N N . HIS A 1 591 ? -10.779 55.997 56.158 1.00 51.80 589 HIS A N 1
ATOM 4303 C CA . HIS A 1 591 ? -11.127 54.698 56.726 1.00 52.78 589 HIS A CA 1
ATOM 4304 C C . HIS A 1 591 ? -10.161 53.621 56.248 1.00 55.58 589 HIS A C 1
ATOM 4305 O O . HIS A 1 591 ? -9.712 52.784 57.031 1.00 59.41 589 HIS A O 1
ATOM 4312 N N . ALA A 1 592 ? -9.843 53.655 54.957 1.00 53.47 590 ALA A N 1
ATOM 4313 C CA . ALA A 1 592 ? -8.919 52.696 54.366 1.00 51.89 590 ALA A CA 1
ATOM 4314 C C . ALA A 1 592 ? -7.517 52.852 54.945 1.00 57.08 590 ALA A C 1
ATOM 4315 O O . ALA A 1 592 ? -6.839 51.865 55.225 1.00 60.82 590 ALA A O 1
ATOM 4317 N N . ALA A 1 593 ? -7.094 54.100 55.126 1.00 60.55 591 ALA A N 1
ATOM 4318 C CA . ALA A 1 593 ? -5.758 54.404 55.630 1.00 65.78 591 ALA A CA 1
ATOM 4319 C C . ALA A 1 593 ? -5.528 53.824 57.022 1.00 72.03 591 ALA A C 1
ATOM 4320 O O . ALA A 1 593 ? -4.455 53.295 57.313 1.00 74.35 591 ALA A O 1
ATOM 4322 N N . LYS A 1 594 ? -6.542 53.923 57.874 1.00 75.63 592 LYS A N 1
ATOM 4323 C CA . LYS A 1 594 ? -6.443 53.444 59.248 1.00 80.61 592 LYS A CA 1
ATOM 4324 C C . LYS A 1 594 ? -6.316 51.916 59.290 1.00 78.83 592 LYS A C 1
ATOM 4325 O O . LYS A 1 594 ? -5.795 51.348 60.249 1.00 81.14 592 LYS A O 1
ATOM 4331 N N . LEU A 1 595 ? -6.758 51.256 58.224 1.00 74.06 593 LEU A N 1
ATOM 4332 C CA . LEU A 1 595 ? -6.618 49.805 58.104 1.00 72.20 593 LEU A CA 1
ATOM 4333 C C . LEU A 1 595 ? -5.213 49.415 57.642 1.00 77.59 593 LEU A C 1
ATOM 4334 O O . LEU A 1 595 ? -5.030 48.389 56.987 1.00 79.12 593 LEU A O 1
ATOM 4339 N N . ALA A 1 596 ? -4.230 50.241 57.992 1.00 82.02 594 ALA A N 1
ATOM 4340 C CA . ALA A 1 596 ? -2.846 50.047 57.568 1.00 85.73 594 ALA A CA 1
ATOM 4341 C C . ALA A 1 596 ? -2.288 48.700 58.016 1.00 90.18 594 ALA A C 1
ATOM 4342 O O . ALA A 1 596 ? -1.190 48.312 57.618 1.00 91.38 594 ALA A O 1
#

InterPro domains:
  IPR027417 P-loop containing nucleoside triphosphate hydrolase [G3DSA:3.40.50.300] (66-311)
  IPR027417 P-loop containing nucleoside triphosphate hydrolase [SSF52540] (43-312)
  IPR045063 Dynamin, N-terminal [PF00350] (66-215)
  IPR051943 TRAFAC Dynamin-like GTPase [PTHR43681] (48-612)

Sequence (561 aa):
MGVIVELIDHTSAIAAAKDRADLVERLRAAKARISDPQIRVVIAGQLKQGKSQLLNSLLNIPVARVGDDESTVLATVVSYGEQASARLVVARPDGAEPELIEIPPSEVTTDLRRAPQASGRQVLRVEVTAPSPLLKGGLAFVDTPGVGGHGQPHLSATLGLLPDADAMLMISDTSQEFTEPEMKFIRQALEICPVAAIVATKTDLYPHWRQIVDANIAHLQRAGLNVPVIPASSVLRSHAISLNDKELNEESNFPAIVKFLSEHVLSRQNDRIRDQIVDEIRSAAEHLLLAVESELSSFNDPGERERLTAELERRKQEAQDALQQTALWQQVLSDGIADLTADVDHDLRHRFRIIAAHTEKVIDGCDPTLHWAEIGAELEDAVATAVGDNFVWAYQRAEALAAEVARTFTEAGLDAVQMPQIDYGGVLMFGMLTSFAGLGMFNPLSLGAGFVLGRKAYKEDMENRMLRVRNEAKANVRKFVDDVAFVVGKESRDRRLKGIQRQLRDHYREIANQTTRSLNESLQAAIAAAKVEEAERNTRVKELERQQNILKQVVDHAAKLA

B-factor: mean 48.89, std 18.9, range [20.97, 154.27]

Organism: Mycolicibacterium smegmatis (strain ATCC 700084 / mc(2)155) (NCBI:txid246196)

Solvent-accessible surface area: 27203 Å² total; per-residue (Å²): 144,52,68,6,34,83,0,3,64,68,0,28,61,31,0,62,86,71,108,6,71,43,0,46,86,41,2,130,26,0,75,48,94,48,83,75,24,50,2,36,0,0,0,0,0,29,51,75,29,17,13,12,61,1,0,17,4,4,7,86,45,118,26,12,44,79,23,130,118,116,6,12,40,18,0,15,6,0,14,64,13,122,130,68,32,0,65,0,0,0,23,101,107,84,3,36,60,3,49,78,30,113,9,69,65,84,58,18,90,65,70,9,126,216,3,120,67,1,91,85,80,93,12,22,4,2,47,8,28,3,74,1,113,70,0,133,37,8,13,0,1,0,2,0,9,14,0,28,12,150,36,43,54,16,1,5,6,0,0,7,1,0,47,46,14,41,0,1,1,0,0,6,11,3,53,111,78,14,45,107,37,6,10,62,3,0,114,12,0,29,95,10,2,100,22,6,0,1,0,2,2,56,19,69,107,65,120,130,70,113,124,31,1,68,31,5,69,49,39,5,147,176,28,64,15,147,16,65,24,16,20,1,0,9,67,39,24,42,92,2,60,90,113,114,36,139,134,47,31,107,112,0,38,0,42,32,1,65,120,16,8,46,91,81,1,42,58,111,16,47,74,124,23,96,78,102,3,17,66,28,0,80,13,0,0,51,8,7,16,2,10,4,31,0,16,10,18,0,3,77,53,70,70,46,62,113,159,1,26,58,48,0,78,111,20,40,82,70,1,71,69,4,31,108,154,96,10,113,4,12,70,30,0,46,89,16,9,62,82,2,40,62,49,4,48,136,24,1,105,94,69,3,159,96,24,13,58,83,0,35,147,54,0,64,66,30,29,1,40,130,60,112,58,115,4,2,60,67,0,3,37,22,0,1,20,7,5,0,48,2,10,13,68,6,49,78,86,10,96,58,18,26,44,78,0,36,129,21,4,76,147,48,31,11,62,30,18,105,54,10,175,38,158,108,76,27,28,34,51,12,8,31,16,52,19,19,91,1,26,48,113,28,61,0,31,63,189,79,30,42,67,105,169,50,177,143,119,152,196,74,73,124,146,86,66,16,102,85,0,59,72,60,0,36,53,37,0,114,135,23,8,82,69,4,2,152,59,6,16,84,42,7,92,26,59,4,72,0,48,48,53,36,31,89,70,94,22,65,96,20,0,76,5,1,20,71,0,1,43,49,0,17,89,16,1,66,59,2,48,149,56,113,117,90,80,90,95,94,89,11,126,57,2,77,131,33,44,88,57,3,97,78,0,31,80,81,0,64,156,32,115

Radius of gyration: 29.5 Å; Cα contacts (8 Å, |Δi|>4): 870; chains: 1; bounding box: 70×95×62 Å